Protein AF-Q31LQ1-F1 (afdb_monomer)

Organism: Synechococcus elongatus (strain ATCC 33912 / PCC 7942 / FACHB-805) (NCBI:txid1140)

Foldseek 3Di:
DDDDDDDDDDDDDDDDPDDDDDDDDDDDDDDDDPDDDDLDAADPPVQFAQPDPDPPDDRDPLSVVFVWTWGDDPWKIKIKTQQLFKAKDKDFDWPCQVVQQQPPQFQKKWFAADWDWDQDPPPRDTGTFHQAWKAAQPDIHHHPPQLSQQQEKKWFQFQQRFIDTGGGHCDPVSNNGGNIMGTRWFWLDAQPDDDDPSHCYNQNPDPVSVVVLQWFFFFKKWFQAPVRMIMIMTTPTRDHSVRVVSVNVSNRGNTIITGDTQLSTDIHGHPRRGCDQVVNCRSVVNPSPRDIGRIMITIGTDPGGGNDDPPPPPPPPPPPVPPPVPPPPDDDDPVVVVVVVVVVVVVVVVVVVVVVCCVPCVVVVVVVCVVVPDDDD

Secondary structure (DSSP, 8-state):
--------------------------------PPPPPP-PPPPPGGG-EES--STT-PPPHHHHHHT-EEEE-SSEEEEEE-TTTEEEEEEESTT-HHHHHH-TT-SEEEE-S-EEEEE-TTT--EEEEESS-EEETTEEE--S-HHHHHTSEEEEEETTS-EEEEES---HHHHHHEEEEEEEEEEEEESSSPPPTT---TT-S-HHHHHHHHS-B--EEEEE-TTS-EEEEEESS-B-HHHHHHHHHHTT-SEEEE-S-GGG--EEBTTTB---HHHHHHHTTT-S-PPP-SEEEEEEE-SS-TT--TT----------SSSTTS--S---HHHHHHHHHHHHHHHHHHHHHHHHHHHHHHHHHHHHHHTT----

Mean predicted aligned error: 16.41 Å

Sequence (377 aa):
MSSLQRWVVPLTVALCCLNSSVPRAIAATELQAPASTAIEAPLPAKILQPLSRSASANPRLAAYQSGATLADLPEATVLSFDPRWVRMDLLEGWDQEEAAFKDGGALAFVSGPMYERVVDEKTGQEIGVALGDMKFGRSITWARNRAAARERAYVGVTQNGRVEFGYGALTPERQLRYETFIGGLHAIYNDTQPQPPEYRGGYNSGIQQEFRYFLPRIRIIYGLRPDGQFSFFMSKEGMTMNEAITLSRRLGYLAAYMPDHASKSRLIIPGEKPFSSEDADWMSNGVLNYAHVPFLVRMTPRRAPVGFVRNQRLSIRARVQRDELCQEWRGCDWPSMVIRIRDRLRDRAIIAVDQAVRQQLQPALDRFWAWTGGSSL

Structure (mmCIF, N/CA/C/O backbone):
data_AF-Q31LQ1-F1
#
_entry.id   AF-Q31LQ1-F1
#
loop_
_atom_site.group_PDB
_atom_site.id
_atom_site.type_symbol
_atom_site.label_atom_id
_atom_site.label_alt_id
_atom_site.label_comp_id
_atom_site.label_asym_id
_atom_site.label_entity_id
_atom_site.label_seq_id
_atom_site.pdbx_PDB_ins_code
_atom_site.Cartn_x
_atom_site.Cartn_y
_atom_site.Cartn_z
_atom_site.occupancy
_atom_site.B_iso_or_equiv
_atom_site.auth_seq_id
_atom_site.auth_comp_id
_atom_site.auth_asym_id
_atom_site.auth_atom_id
_atom_site.pdbx_PDB_model_num
ATOM 1 N N . MET A 1 1 ? -27.860 -51.840 -49.501 1.00 33.09 1 MET A N 1
ATOM 2 C CA . MET A 1 1 ? -27.238 -53.012 -50.160 1.00 33.09 1 MET A CA 1
ATOM 3 C C . MET A 1 1 ? -25.934 -52.496 -50.753 1.00 33.09 1 MET A C 1
ATOM 5 O O . MET A 1 1 ? -26.029 -51.538 -51.497 1.00 33.09 1 MET A O 1
ATOM 9 N N . SER A 1 2 ? -24.705 -52.889 -50.429 1.00 32.00 2 SER A N 1
ATOM 10 C CA . SER A 1 2 ? -24.054 -54.001 -49.708 1.00 32.00 2 SER A CA 1
ATOM 11 C C . SER A 1 2 ? -22.606 -53.502 -49.444 1.00 32.00 2 SER A C 1
ATOM 13 O O . SER A 1 2 ? -22.023 -52.913 -50.346 1.00 32.00 2 SER A O 1
ATOM 15 N N . SER A 1 3 ? -22.086 -53.436 -48.206 1.00 30.53 3 SER A N 1
ATOM 16 C CA . SER A 1 3 ? -21.176 -54.428 -47.571 1.00 30.53 3 SER A CA 1
ATOM 17 C C . SER A 1 3 ? -19.970 -54.825 -48.464 1.00 30.53 3 SER A C 1
ATOM 19 O O . SER A 1 3 ? -20.208 -55.225 -49.592 1.00 30.53 3 SER A O 1
ATOM 21 N N . LEU A 1 4 ? -18.679 -54.848 -48.094 1.00 32.16 4 LEU A N 1
ATOM 22 C CA . LEU A 1 4 ? -17.971 -54.993 -46.813 1.00 32.16 4 LEU A CA 1
ATOM 23 C C . LEU A 1 4 ? -16.437 -54.845 -47.057 1.00 32.16 4 LEU A C 1
ATOM 25 O O . LEU A 1 4 ? -15.939 -55.312 -48.072 1.00 32.16 4 LEU A O 1
ATOM 29 N N . GLN A 1 5 ? -15.728 -54.247 -46.088 1.00 32.72 5 GLN A N 1
ATOM 30 C CA . GLN A 1 5 ? -14.389 -54.577 -45.532 1.00 32.72 5 GLN A CA 1
ATOM 31 C C . GLN A 1 5 ? -13.242 -55.157 -46.409 1.00 32.72 5 GLN A C 1
ATOM 33 O O . GLN A 1 5 ? -13.351 -56.270 -46.910 1.00 32.72 5 GLN A O 1
ATOM 38 N N . ARG A 1 6 ? -12.025 -54.579 -46.298 1.00 28.73 6 ARG A N 1
ATOM 39 C CA . ARG A 1 6 ? -10.934 -55.041 -45.388 1.00 28.73 6 ARG A CA 1
ATOM 40 C C . ARG A 1 6 ? -9.668 -54.160 -45.455 1.00 28.73 6 ARG A C 1
ATOM 42 O O . ARG A 1 6 ? -9.334 -53.584 -46.478 1.00 28.73 6 ARG A O 1
ATOM 49 N N . TRP A 1 7 ? -9.009 -54.086 -44.300 1.00 26.67 7 TRP A N 1
ATOM 50 C CA . TRP A 1 7 ? -7.753 -53.415 -43.949 1.00 26.67 7 TRP A CA 1
ATOM 51 C C . TRP A 1 7 ? -6.509 -54.159 -44.457 1.00 26.67 7 TRP A C 1
ATOM 53 O O . TRP A 1 7 ? -6.554 -55.380 -44.397 1.00 26.67 7 TRP A O 1
ATOM 63 N N . VAL A 1 8 ? -5.403 -53.449 -44.764 1.00 26.64 8 VAL A N 1
ATOM 64 C CA . VAL A 1 8 ? -4.002 -53.743 -44.344 1.00 26.64 8 VAL A CA 1
ATOM 65 C C . VAL A 1 8 ? -3.138 -52.468 -44.509 1.00 26.64 8 VAL A C 1
ATOM 67 O O . VAL A 1 8 ? -3.149 -51.844 -45.563 1.00 26.64 8 VAL A O 1
ATOM 70 N N . VAL A 1 9 ? -2.365 -52.111 -43.476 1.00 28.56 9 VAL A N 1
ATOM 71 C CA . VAL A 1 9 ? -1.185 -51.210 -43.500 1.00 28.56 9 VAL A CA 1
ATOM 72 C C . VAL A 1 9 ? 0.034 -52.098 -43.180 1.00 28.56 9 VAL A C 1
ATOM 74 O O . VAL A 1 9 ? -0.136 -53.021 -42.379 1.00 28.56 9 VAL A O 1
ATOM 77 N N . PRO A 1 10 ? 1.227 -51.897 -43.786 1.00 35.75 10 PRO A N 1
ATOM 78 C CA . PRO A 1 10 ? 2.319 -51.251 -43.037 1.00 35.75 10 PRO A CA 1
ATOM 79 C C . PRO A 1 10 ? 3.296 -50.372 -43.858 1.00 35.75 10 PRO A C 1
ATOM 81 O O . PRO A 1 10 ? 3.764 -50.743 -44.925 1.00 35.75 10 PRO A O 1
ATOM 84 N N . LEU A 1 11 ? 3.616 -49.205 -43.281 1.00 25.08 11 LEU A N 1
ATOM 85 C CA . LEU A 1 11 ? 4.959 -48.687 -42.953 1.00 25.08 11 LEU A CA 1
ATOM 86 C C . LEU A 1 11 ? 6.145 -48.975 -43.911 1.00 25.08 11 LEU A C 1
ATOM 88 O O . LEU A 1 11 ? 6.593 -50.111 -43.975 1.00 25.08 11 LEU A O 1
ATOM 92 N N . THR A 1 12 ? 6.810 -47.938 -44.451 1.00 27.77 12 THR A N 1
ATOM 93 C CA . THR A 1 12 ? 8.277 -47.750 -44.291 1.00 27.77 12 THR A CA 1
ATOM 94 C C . THR A 1 12 ? 8.690 -46.286 -44.523 1.00 27.77 12 THR A C 1
ATOM 96 O O . THR A 1 12 ? 8.255 -45.627 -45.461 1.00 27.77 12 THR A O 1
ATOM 99 N N . VAL A 1 13 ? 9.530 -45.801 -43.611 1.00 28.23 13 VAL A N 1
ATOM 100 C CA . VAL A 1 13 ? 10.169 -44.484 -43.491 1.00 28.23 13 VAL A CA 1
ATOM 101 C C . VAL A 1 13 ? 11.471 -44.459 -44.299 1.00 28.23 13 VAL A C 1
ATOM 103 O O . VAL A 1 13 ? 12.273 -45.363 -44.103 1.00 28.23 13 VAL A O 1
ATOM 106 N N . ALA A 1 14 ? 11.725 -43.427 -45.114 1.00 24.97 14 ALA A N 1
ATOM 107 C CA . ALA A 1 14 ? 13.073 -42.920 -45.435 1.00 24.97 14 ALA A CA 1
ATOM 108 C C . ALA A 1 14 ? 12.989 -41.751 -46.432 1.00 24.97 14 ALA A C 1
ATOM 110 O O . ALA A 1 14 ? 12.655 -41.987 -47.583 1.00 24.97 14 ALA A O 1
ATOM 111 N N . LEU A 1 15 ? 13.296 -40.521 -45.997 1.00 28.88 15 LEU A N 1
ATOM 112 C CA . LEU A 1 15 ? 13.863 -39.414 -46.800 1.00 28.88 15 LEU A CA 1
ATOM 113 C C . LEU A 1 15 ? 13.802 -38.122 -45.973 1.00 28.88 15 LEU A C 1
ATOM 115 O O . LEU A 1 15 ? 12.809 -37.410 -46.014 1.00 28.88 15 LEU A O 1
ATOM 119 N N . CYS A 1 16 ? 14.844 -37.859 -45.181 1.00 24.47 16 CYS A N 1
ATOM 120 C CA . CYS A 1 16 ? 15.209 -36.515 -44.704 1.00 24.47 16 CYS A CA 1
ATOM 121 C C . CYS A 1 16 ? 16.617 -36.544 -44.079 1.00 24.47 16 CYS A C 1
ATOM 123 O O . CYS A 1 16 ? 16.830 -36.136 -42.946 1.00 24.47 16 CYS A O 1
ATOM 125 N N . CYS A 1 17 ? 17.585 -37.063 -44.831 1.00 25.69 17 CYS A N 1
ATOM 126 C CA . CYS A 1 17 ? 19.008 -36.810 -44.625 1.00 25.69 17 CYS A CA 1
ATOM 127 C C . CYS A 1 17 ? 19.571 -36.583 -46.022 1.00 25.69 17 CYS A C 1
ATOM 129 O O . CYS A 1 17 ? 19.769 -37.569 -46.715 1.00 25.69 17 CYS A O 1
ATOM 131 N N . LEU A 1 18 ? 19.704 -35.325 -46.456 1.00 27.00 18 LEU A N 1
ATOM 132 C CA . LEU A 1 18 ? 20.533 -34.860 -47.581 1.00 27.00 18 LEU A CA 1
ATOM 133 C C . LEU A 1 18 ? 20.304 -33.346 -47.744 1.00 27.00 18 LEU A C 1
ATOM 135 O O . LEU A 1 18 ? 19.403 -32.922 -48.459 1.00 27.00 18 LEU A O 1
ATOM 139 N N . ASN A 1 19 ? 21.060 -32.538 -46.998 1.00 28.69 19 ASN A N 1
ATOM 140 C CA . ASN A 1 19 ? 21.740 -31.337 -47.508 1.00 28.69 19 ASN A CA 1
ATOM 141 C C . ASN A 1 19 ? 22.411 -30.584 -46.358 1.00 28.69 19 ASN A C 1
ATOM 143 O O . ASN A 1 19 ? 21.890 -29.630 -45.789 1.00 28.69 19 ASN A O 1
ATOM 147 N N . SER A 1 20 ? 23.615 -31.042 -46.042 1.00 27.62 20 SER A N 1
ATOM 148 C CA . SER A 1 20 ? 24.649 -30.262 -45.380 1.00 27.62 20 SER A CA 1
ATOM 149 C C . SER A 1 20 ? 25.606 -29.739 -46.452 1.00 27.62 20 SER A C 1
ATOM 151 O O . SER A 1 20 ? 26.175 -30.520 -47.215 1.00 27.62 20 SER A O 1
ATOM 153 N N . SER A 1 21 ? 25.812 -28.425 -46.500 1.00 28.88 21 SER A N 1
ATOM 154 C CA . SER A 1 21 ? 26.955 -27.802 -47.174 1.00 28.88 21 SER A CA 1
ATOM 155 C C . SER A 1 21 ? 27.404 -26.594 -46.349 1.00 28.88 21 SER A C 1
ATOM 157 O O . SER A 1 21 ? 26.617 -25.704 -46.051 1.00 28.88 21 SER A O 1
ATOM 159 N N . VAL A 1 22 ? 28.672 -26.608 -45.958 1.00 28.72 22 VAL A N 1
ATOM 160 C CA . VAL A 1 22 ? 29.445 -25.625 -45.172 1.00 28.72 22 VAL A CA 1
ATOM 161 C C . VAL A 1 22 ? 30.794 -25.483 -45.920 1.00 28.72 22 VAL A C 1
ATOM 163 O O . VAL A 1 22 ? 31.111 -26.423 -46.656 1.00 28.72 22 VAL A O 1
ATOM 166 N N . PRO A 1 23 ? 31.676 -24.467 -45.744 1.00 41.22 23 PRO A N 1
ATOM 167 C CA . PRO A 1 23 ? 31.578 -23.094 -45.209 1.00 41.22 23 PRO A CA 1
ATOM 168 C C . PRO A 1 23 ? 32.115 -22.019 -46.196 1.00 41.22 23 PRO A C 1
ATOM 170 O O . PRO A 1 23 ? 32.770 -22.323 -47.192 1.00 41.22 23 PRO A O 1
ATOM 173 N N . ARG A 1 24 ? 32.011 -20.734 -45.825 1.00 28.30 24 ARG A N 1
ATOM 174 C CA . ARG A 1 24 ? 33.072 -19.750 -46.123 1.00 28.30 24 ARG A CA 1
ATOM 175 C C . ARG A 1 24 ? 33.325 -18.851 -44.914 1.00 28.30 24 ARG A C 1
ATOM 177 O O . ARG A 1 24 ? 32.414 -18.206 -44.412 1.00 28.30 24 ARG A O 1
ATOM 184 N N . ALA A 1 25 ? 34.575 -18.860 -44.463 1.00 26.66 25 ALA A N 1
ATOM 185 C CA . ALA A 1 25 ? 35.123 -18.005 -43.424 1.00 26.66 25 ALA A CA 1
ATOM 186 C C . ALA A 1 25 ? 35.474 -16.621 -43.990 1.00 26.66 25 ALA A C 1
ATOM 188 O O . ALA A 1 25 ? 36.044 -16.544 -45.077 1.00 26.66 25 ALA A O 1
ATOM 189 N N . ILE A 1 26 ? 35.211 -15.562 -43.221 1.00 29.64 26 ILE A N 1
ATOM 190 C CA . ILE A 1 26 ? 35.982 -14.312 -43.238 1.00 29.64 26 ILE A CA 1
ATOM 191 C C . ILE A 1 26 ? 36.178 -13.889 -41.778 1.00 29.64 26 ILE A C 1
ATOM 193 O O . ILE A 1 26 ? 35.279 -14.019 -40.950 1.00 29.64 26 ILE A O 1
ATOM 197 N N . ALA A 1 27 ? 37.408 -13.487 -41.481 1.00 27.88 27 ALA A N 1
ATOM 198 C CA . ALA A 1 27 ? 37.979 -13.279 -40.165 1.00 27.88 27 ALA A CA 1
ATOM 199 C C . ALA A 1 27 ? 37.629 -11.926 -39.518 1.00 27.88 27 ALA A C 1
ATOM 201 O O . ALA A 1 27 ? 37.365 -10.950 -40.210 1.00 27.88 27 ALA A O 1
ATOM 202 N N . ALA A 1 28 ? 37.781 -11.933 -38.187 1.00 26.17 28 ALA A N 1
ATOM 203 C CA . ALA A 1 28 ? 38.156 -10.847 -37.278 1.00 26.17 28 ALA A CA 1
ATOM 204 C C . ALA A 1 28 ? 37.242 -9.610 -37.184 1.00 26.17 28 ALA A C 1
ATOM 206 O O . ALA A 1 28 ? 37.123 -8.820 -38.112 1.00 26.17 28 ALA A O 1
ATOM 207 N N . THR A 1 29 ? 36.714 -9.342 -35.986 1.00 26.55 29 THR A N 1
ATOM 208 C CA . THR A 1 29 ? 37.345 -8.414 -35.022 1.00 26.55 29 THR A CA 1
ATOM 209 C C . THR A 1 29 ? 36.669 -8.591 -33.656 1.00 26.55 29 THR A C 1
ATOM 211 O O . THR A 1 29 ? 35.444 -8.604 -33.558 1.00 26.55 29 THR A O 1
ATOM 214 N N . GLU A 1 30 ? 37.480 -8.776 -32.615 1.00 28.14 30 GLU A N 1
ATOM 215 C CA . GLU A 1 30 ? 37.070 -8.805 -31.211 1.00 28.14 30 GLU A CA 1
ATOM 216 C C . GLU A 1 30 ? 36.473 -7.463 -30.776 1.00 28.14 30 GLU A C 1
ATOM 218 O O . GLU A 1 30 ? 37.078 -6.409 -30.954 1.00 28.14 30 GLU A O 1
ATOM 223 N N . LEU A 1 31 ? 35.320 -7.521 -30.115 1.00 28.72 31 LEU A N 1
ATOM 224 C CA . LEU A 1 31 ? 34.884 -6.510 -29.158 1.00 28.72 31 LEU A CA 1
ATOM 225 C C . LEU A 1 31 ? 34.179 -7.249 -28.021 1.00 28.72 31 LEU A C 1
ATOM 227 O O . LEU A 1 31 ? 33.057 -7.733 -28.161 1.00 28.72 31 LEU A O 1
ATOM 231 N N . GLN A 1 32 ? 34.901 -7.396 -26.910 1.00 27.22 32 GLN A N 1
ATOM 232 C CA . GLN A 1 32 ? 34.389 -7.910 -25.645 1.00 27.22 32 GLN A CA 1
ATOM 233 C C . GLN A 1 32 ? 33.223 -7.034 -25.174 1.00 27.22 32 GLN A C 1
ATOM 235 O O . GLN A 1 32 ? 33.415 -5.893 -24.759 1.00 27.22 32 GLN A O 1
ATOM 240 N N . ALA A 1 33 ? 32.011 -7.583 -25.221 1.00 28.42 33 ALA A N 1
ATOM 241 C CA . ALA A 1 33 ? 30.870 -7.046 -24.496 1.00 28.42 33 ALA A CA 1
ATOM 242 C C . ALA A 1 33 ? 30.954 -7.506 -23.027 1.00 28.42 33 ALA A C 1
ATOM 244 O O . ALA A 1 33 ? 31.227 -8.686 -22.780 1.00 28.42 33 ALA A O 1
ATOM 245 N N . PRO A 1 34 ? 30.737 -6.619 -22.040 1.00 30.14 34 PRO A N 1
ATOM 246 C CA . PRO A 1 34 ? 30.744 -7.013 -20.641 1.00 30.14 34 PRO A CA 1
ATOM 247 C C . PRO A 1 34 ? 29.563 -7.942 -20.339 1.00 30.14 34 PRO A C 1
ATOM 249 O O . PRO A 1 34 ? 28.472 -7.808 -20.895 1.00 30.14 34 PRO A O 1
ATOM 252 N N . ALA A 1 35 ? 29.829 -8.903 -19.457 1.00 30.17 35 ALA A N 1
ATOM 253 C CA . ALA A 1 35 ? 28.939 -9.976 -19.052 1.00 30.17 35 ALA A CA 1
ATOM 254 C C . ALA A 1 35 ? 27.522 -9.483 -18.713 1.00 30.17 35 ALA A C 1
ATOM 256 O O . ALA A 1 35 ? 27.320 -8.648 -17.832 1.00 30.17 35 ALA A O 1
ATOM 257 N N . SER A 1 36 ? 26.540 -10.062 -19.406 1.00 31.52 36 SER A N 1
ATOM 258 C CA . SER A 1 36 ? 25.127 -9.983 -19.058 1.00 31.52 36 SER A CA 1
ATOM 259 C C . SER A 1 36 ? 24.936 -10.524 -17.642 1.00 31.52 36 SER A C 1
ATOM 261 O O . SER A 1 36 ? 25.221 -11.687 -17.354 1.00 31.52 36 SER A O 1
ATOM 263 N N . THR A 1 37 ? 24.464 -9.655 -16.753 1.00 31.22 37 THR A N 1
ATOM 264 C CA . THR A 1 37 ? 23.948 -10.019 -15.439 1.00 31.22 37 THR A CA 1
ATOM 265 C C . THR A 1 37 ? 22.813 -11.020 -15.618 1.00 31.22 37 THR A C 1
ATOM 267 O O . THR A 1 37 ? 21.825 -10.756 -16.304 1.00 31.22 37 THR A O 1
ATOM 270 N N . ALA A 1 38 ? 22.981 -12.197 -15.018 1.00 32.53 38 ALA A N 1
ATOM 271 C CA . ALA A 1 38 ? 21.949 -13.213 -14.948 1.00 32.53 38 ALA A CA 1
ATOM 272 C C . ALA A 1 38 ? 20.689 -12.607 -14.315 1.00 32.53 38 ALA A C 1
ATOM 274 O O . ALA A 1 38 ? 20.710 -12.151 -13.172 1.00 32.53 38 ALA A O 1
ATOM 275 N N . ILE A 1 39 ? 19.594 -12.592 -15.073 1.00 33.38 39 ILE A N 1
ATOM 276 C CA . ILE A 1 39 ? 18.261 -12.314 -14.547 1.00 33.38 39 ILE A CA 1
ATOM 277 C C . ILE A 1 39 ? 17.927 -13.490 -13.626 1.00 33.38 39 ILE A C 1
ATOM 279 O O . ILE A 1 39 ? 17.634 -14.594 -14.085 1.00 33.38 39 ILE A O 1
ATOM 283 N N . GLU A 1 40 ? 18.064 -13.266 -12.322 1.00 37.97 40 GLU A N 1
ATOM 284 C CA . GLU A 1 40 ? 17.697 -14.218 -11.279 1.00 37.97 40 GLU A CA 1
ATOM 285 C C . GLU A 1 40 ? 16.213 -14.587 -11.463 1.00 37.97 40 GLU A C 1
ATOM 287 O O . GLU A 1 40 ? 15.351 -13.711 -11.569 1.00 37.97 40 GLU A O 1
ATOM 292 N N . ALA A 1 41 ? 15.918 -15.884 -11.591 1.00 40.62 41 ALA A N 1
ATOM 293 C CA . ALA A 1 41 ? 14.562 -16.367 -11.826 1.00 40.62 41 ALA A CA 1
ATOM 294 C C . ALA A 1 41 ? 13.608 -15.875 -10.715 1.00 40.62 41 ALA A C 1
ATOM 296 O O . ALA A 1 41 ? 14.022 -15.795 -9.555 1.00 40.62 41 ALA A O 1
ATOM 297 N N . PRO A 1 42 ? 12.333 -15.570 -11.032 1.00 51.97 42 PRO A N 1
ATOM 298 C CA . PRO A 1 42 ? 11.365 -15.145 -10.028 1.00 51.97 42 PRO A CA 1
ATOM 299 C C . PRO A 1 42 ? 11.301 -16.168 -8.891 1.00 51.97 42 PRO A C 1
ATOM 301 O O . PRO A 1 42 ? 11.260 -17.379 -9.139 1.00 51.97 42 PRO A O 1
ATOM 304 N N . LEU A 1 43 ? 11.303 -15.683 -7.646 1.00 51.66 43 LEU A N 1
ATOM 305 C CA . LEU A 1 43 ? 11.297 -16.551 -6.470 1.00 51.66 43 LEU A CA 1
ATOM 306 C C . LEU A 1 43 ? 10.089 -17.500 -6.553 1.00 51.66 43 LEU A C 1
ATOM 308 O O . LEU A 1 43 ? 8.951 -17.041 -6.713 1.00 51.66 43 LEU A O 1
ATOM 312 N N . PRO A 1 44 ? 10.293 -18.827 -6.460 1.00 43.06 44 PRO A N 1
ATOM 313 C CA . PRO A 1 44 ? 9.190 -19.766 -6.535 1.00 43.06 44 PRO A CA 1
ATOM 314 C C . PRO A 1 44 ? 8.219 -19.504 -5.381 1.00 43.06 44 PRO A C 1
ATOM 316 O O . PRO A 1 44 ? 8.633 -19.293 -4.240 1.00 43.06 44 PRO A O 1
ATOM 319 N N . ALA A 1 45 ? 6.915 -19.623 -5.652 1.00 45.09 45 ALA A N 1
ATOM 320 C CA . ALA A 1 45 ? 5.829 -19.492 -4.669 1.00 45.09 45 ALA A CA 1
ATOM 321 C C . ALA A 1 45 ? 5.993 -20.370 -3.404 1.00 45.09 45 ALA A C 1
ATOM 323 O O . ALA A 1 45 ? 5.273 -20.190 -2.430 1.00 45.09 45 ALA A O 1
ATOM 324 N N . LYS A 1 46 ? 6.960 -21.299 -3.396 1.00 36.25 46 LYS A N 1
ATOM 325 C CA . LYS A 1 46 ? 7.356 -22.130 -2.253 1.00 36.25 46 LYS A CA 1
ATOM 326 C C . LYS A 1 46 ? 8.032 -21.372 -1.098 1.00 36.25 46 LYS A C 1
ATOM 328 O O . LYS A 1 46 ? 8.156 -21.962 -0.031 1.00 36.25 46 LYS A O 1
ATOM 333 N N . ILE A 1 47 ? 8.476 -20.124 -1.281 1.00 46.47 47 ILE A N 1
ATOM 334 C CA . ILE A 1 47 ? 9.139 -19.346 -0.209 1.00 46.47 47 ILE A CA 1
ATOM 335 C C . ILE A 1 47 ? 8.126 -18.594 0.671 1.00 46.47 47 ILE A C 1
ATOM 337 O O . ILE A 1 47 ? 8.418 -18.278 1.821 1.00 46.47 47 ILE A O 1
ATOM 341 N N . LEU A 1 48 ? 6.909 -18.364 0.171 1.00 51.28 48 LEU A N 1
ATOM 342 C CA . LEU A 1 48 ? 5.844 -17.712 0.927 1.00 51.28 48 LEU A CA 1
ATOM 343 C C . LEU A 1 48 ? 5.240 -18.709 1.919 1.00 51.28 48 LEU A C 1
ATOM 345 O O . LEU A 1 48 ? 4.418 -19.555 1.564 1.00 51.28 48 LEU A O 1
ATOM 349 N N . GLN A 1 49 ? 5.688 -18.639 3.168 1.00 53.56 49 GLN A N 1
ATOM 350 C CA . GLN A 1 49 ? 5.084 -19.410 4.245 1.00 53.56 49 GLN A CA 1
ATOM 351 C C . GLN A 1 49 ? 3.734 -18.770 4.602 1.00 53.56 49 GLN A C 1
ATOM 353 O O . GLN A 1 49 ? 3.607 -17.547 4.536 1.00 53.56 49 GLN A O 1
ATOM 358 N N . PRO A 1 50 ? 2.707 -19.544 4.994 1.00 53.34 50 PRO A N 1
ATOM 359 C CA . PRO A 1 50 ? 1.546 -18.966 5.671 1.00 53.34 50 PRO A CA 1
ATOM 360 C C . PRO A 1 50 ? 2.033 -18.131 6.867 1.00 53.34 50 PRO A C 1
ATOM 362 O O . PRO A 1 50 ? 3.121 -18.407 7.370 1.00 53.34 50 PRO A O 1
ATOM 365 N N . LEU A 1 51 ? 1.266 -17.129 7.312 1.00 53.03 51 LEU A N 1
ATOM 366 C CA . LEU A 1 51 ? 1.531 -16.299 8.512 1.00 53.03 51 LEU A CA 1
ATOM 367 C C . LEU A 1 51 ? 1.693 -17.137 9.816 1.00 53.03 51 LEU A C 1
ATOM 369 O O . LEU A 1 51 ? 0.872 -17.047 10.717 1.00 53.03 51 LEU A O 1
ATOM 373 N N . SER A 1 52 ? 2.664 -18.051 9.911 1.00 48.28 52 SER A N 1
ATOM 374 C CA . SER A 1 52 ? 2.610 -19.145 10.890 1.00 48.28 52 SER A CA 1
ATOM 375 C C . SER A 1 52 ? 3.939 -19.814 11.247 1.00 48.28 52 SER A C 1
ATOM 377 O O . SER A 1 52 ? 3.935 -21.001 11.576 1.00 48.28 52 SER A O 1
ATOM 379 N N . ARG A 1 53 ? 5.086 -19.128 11.174 1.00 38.94 53 ARG A N 1
ATOM 380 C CA . ARG A 1 53 ? 6.370 -19.696 11.652 1.00 38.94 53 ARG A CA 1
ATOM 381 C C . ARG A 1 53 ? 7.310 -18.691 12.333 1.00 38.94 53 ARG A C 1
ATOM 383 O O . ARG A 1 53 ? 8.518 -18.899 12.345 1.00 38.94 53 ARG A O 1
ATOM 390 N N . SER A 1 54 ? 6.770 -17.642 12.951 1.00 38.28 54 SER A N 1
ATOM 391 C CA . SER A 1 54 ? 7.465 -16.992 14.071 1.00 38.28 54 SER A CA 1
ATOM 392 C C . SER A 1 54 ? 7.137 -17.779 15.346 1.00 38.28 54 SER A C 1
ATOM 394 O O . SER A 1 54 ? 6.002 -18.221 15.518 1.00 38.28 54 SER A O 1
ATOM 396 N N . ALA A 1 55 ? 8.133 -18.037 16.190 1.00 31.48 55 ALA A N 1
ATOM 397 C CA . ALA A 1 55 ? 8.194 -19.127 17.171 1.00 31.48 55 ALA A CA 1
ATOM 398 C C . ALA A 1 55 ? 7.208 -19.079 18.370 1.00 31.48 55 ALA A C 1
ATOM 400 O O . ALA A 1 55 ? 7.504 -19.662 19.410 1.00 31.48 55 ALA A O 1
ATOM 401 N N . SER A 1 56 ? 6.037 -18.439 18.269 1.00 35.28 56 SER A N 1
ATOM 402 C CA . SER A 1 56 ? 5.072 -18.387 19.384 1.00 35.28 56 SER A CA 1
ATOM 403 C C . SER A 1 56 ? 3.579 -18.321 19.032 1.00 35.28 56 SER A C 1
ATOM 405 O O . SER A 1 56 ? 2.767 -18.273 19.954 1.00 35.28 56 SER A O 1
ATOM 407 N N . ALA A 1 57 ? 3.159 -18.359 17.764 1.00 39.44 57 ALA A N 1
ATOM 408 C CA . ALA A 1 57 ? 1.745 -18.156 17.435 1.00 39.44 57 ALA A CA 1
ATOM 409 C C . ALA A 1 57 ? 1.147 -19.309 16.618 1.00 39.44 57 ALA A C 1
ATOM 411 O O . ALA A 1 57 ? 1.550 -19.585 15.488 1.00 39.44 57 ALA A O 1
ATOM 412 N N . ASN A 1 58 ? 0.133 -19.967 17.187 1.00 46.69 58 ASN A N 1
ATOM 413 C CA . ASN A 1 58 ? -0.763 -20.853 16.448 1.00 46.69 58 ASN A CA 1
ATOM 414 C C . ASN A 1 58 ? -1.291 -20.122 15.194 1.00 46.69 58 ASN A C 1
ATOM 416 O O . ASN A 1 58 ? -1.873 -19.044 15.352 1.00 46.69 58 ASN A O 1
ATOM 420 N N . PRO A 1 59 ? -1.144 -20.675 13.968 1.00 52.66 59 PRO A N 1
ATOM 421 C CA . PRO A 1 59 ? -1.685 -20.057 12.761 1.00 52.66 59 PRO A CA 1
ATOM 422 C C . PRO A 1 59 ? -3.151 -19.679 12.961 1.00 52.66 59 PRO A C 1
ATOM 424 O O . PRO A 1 59 ? -3.990 -20.546 13.223 1.00 52.66 59 PRO A O 1
ATOM 427 N N . ARG A 1 60 ? -3.495 -18.393 12.804 1.00 61.41 60 ARG A N 1
ATOM 428 C CA . ARG A 1 60 ? -4.903 -17.978 12.832 1.00 61.41 60 ARG A CA 1
ATOM 429 C C . ARG A 1 60 ? -5.619 -18.688 11.684 1.00 61.41 60 ARG A C 1
ATOM 431 O O . ARG A 1 60 ? -5.253 -18.501 10.524 1.00 61.41 60 ARG A O 1
ATOM 438 N N . LEU A 1 61 ? -6.674 -19.452 11.985 1.00 59.16 61 LEU A N 1
ATOM 439 C CA . LEU A 1 61 ? -7.518 -20.130 10.983 1.00 59.16 61 LEU A CA 1
ATOM 440 C C . LEU A 1 61 ? -7.909 -19.185 9.834 1.00 59.16 61 LEU A C 1
ATOM 442 O O . LEU A 1 61 ? -7.961 -19.581 8.674 1.00 59.16 61 LEU A O 1
ATOM 446 N N . ALA A 1 62 ? -8.118 -17.914 10.166 1.00 62.50 62 ALA A N 1
ATOM 447 C CA . ALA A 1 62 ? -8.469 -16.867 9.229 1.00 62.50 62 ALA A CA 1
ATOM 448 C C . ALA A 1 62 ? -7.340 -16.497 8.242 1.00 62.50 62 ALA A C 1
ATOM 450 O O . ALA A 1 62 ? -7.631 -16.217 7.084 1.00 62.50 62 ALA A O 1
ATOM 451 N N . ALA A 1 63 ? -6.069 -16.537 8.664 1.00 66.81 63 ALA A N 1
ATOM 452 C CA . ALA A 1 63 ? -4.911 -16.339 7.786 1.00 66.81 63 ALA A CA 1
ATOM 453 C C . ALA A 1 63 ? -4.728 -17.519 6.819 1.00 66.81 63 ALA A C 1
ATOM 455 O O . ALA A 1 63 ? -4.432 -17.333 5.640 1.00 66.81 63 ALA A O 1
ATOM 456 N N . TYR A 1 64 ? -4.971 -18.742 7.304 1.00 63.28 64 TYR A N 1
ATOM 457 C CA . TYR A 1 64 ? -4.940 -19.944 6.471 1.00 63.28 64 TYR A CA 1
ATOM 458 C C . TYR A 1 64 ? -6.055 -19.929 5.418 1.00 63.28 64 TYR A C 1
ATOM 460 O O . TYR A 1 64 ? -5.805 -20.168 4.238 1.00 63.28 64 TYR A O 1
ATOM 468 N N . GLN A 1 65 ? -7.281 -19.592 5.828 1.00 67.19 65 GLN A N 1
ATOM 469 C CA . GLN A 1 65 ? -8.428 -19.477 4.923 1.00 67.19 65 GLN A CA 1
ATOM 470 C C . GLN A 1 65 ? -8.245 -18.374 3.881 1.00 67.19 65 GLN A C 1
ATOM 472 O O . GLN A 1 65 ? -8.695 -18.533 2.748 1.00 67.19 65 GLN A O 1
ATOM 477 N N . SER A 1 66 ? -7.576 -17.277 4.241 1.00 68.25 66 SER A N 1
ATOM 478 C CA . SER A 1 66 ? -7.320 -16.184 3.310 1.00 68.25 66 SER A CA 1
ATOM 479 C C . SER A 1 66 ? -6.134 -16.400 2.377 1.00 68.25 66 SER A C 1
ATOM 481 O O . SER A 1 66 ? -5.924 -15.591 1.469 1.00 68.25 66 SER A O 1
ATOM 483 N N . GLY A 1 67 ? -5.361 -17.472 2.585 1.00 74.81 67 GLY A N 1
ATOM 484 C CA . GLY A 1 67 ? -4.104 -17.691 1.878 1.00 74.81 67 GLY A CA 1
ATOM 485 C C . GLY A 1 67 ? -3.088 -16.580 2.144 1.00 74.81 67 GLY A C 1
ATOM 486 O O . GLY A 1 67 ? -2.249 -16.321 1.286 1.00 74.81 67 GLY A O 1
ATOM 487 N N . ALA A 1 68 ? -3.193 -15.894 3.289 1.00 85.56 68 ALA A N 1
ATOM 488 C CA . ALA A 1 68 ? -2.266 -14.839 3.649 1.00 85.56 68 ALA A CA 1
ATOM 489 C C . ALA A 1 68 ? -0.919 -15.438 4.071 1.00 85.56 68 ALA A C 1
ATOM 491 O O . ALA A 1 68 ? -0.835 -16.287 4.966 1.00 85.56 68 ALA A O 1
ATOM 492 N N . THR A 1 69 ? 0.140 -14.984 3.415 1.00 86.88 69 THR A N 1
ATOM 493 C CA . THR A 1 69 ? 1.498 -15.492 3.580 1.00 86.88 69 THR A CA 1
ATOM 494 C C . THR A 1 69 ? 2.437 -14.399 4.037 1.00 86.88 69 THR A C 1
ATOM 496 O O . THR A 1 69 ? 2.366 -13.280 3.529 1.00 86.88 69 THR A O 1
ATOM 499 N N . LEU A 1 70 ? 3.355 -14.756 4.927 1.00 86.81 70 LEU A N 1
ATOM 500 C CA . LEU A 1 70 ? 4.472 -13.924 5.334 1.00 86.81 70 LEU A CA 1
ATOM 501 C C . LEU A 1 70 ? 5.771 -14.630 4.953 1.00 86.81 70 LEU A C 1
ATOM 503 O O . LEU A 1 70 ? 6.009 -15.766 5.359 1.00 86.81 70 LEU A O 1
ATOM 507 N N . ALA A 1 71 ? 6.616 -13.959 4.183 1.00 87.25 71 ALA A N 1
ATOM 508 C CA . ALA A 1 71 ? 7.985 -14.388 3.956 1.00 87.25 71 ALA A CA 1
ATOM 509 C C . ALA A 1 71 ? 8.938 -13.384 4.577 1.00 87.25 71 ALA A C 1
ATOM 511 O O . ALA A 1 71 ? 8.841 -12.183 4.332 1.00 87.25 71 ALA A O 1
ATOM 512 N N . ASP A 1 72 ? 9.877 -13.895 5.357 1.00 86.75 72 ASP A N 1
ATOM 513 C CA . ASP A 1 72 ? 10.944 -13.093 5.921 1.00 86.75 72 ASP A CA 1
ATOM 514 C C . ASP A 1 72 ? 12.224 -13.343 5.122 1.00 86.75 72 ASP A C 1
ATOM 516 O O . ASP A 1 72 ? 12.885 -14.370 5.268 1.00 86.75 72 ASP A O 1
ATOM 520 N N . LEU A 1 73 ? 12.516 -12.431 4.198 1.00 89.88 73 LEU A N 1
ATOM 521 C CA . LEU A 1 73 ? 13.718 -12.454 3.370 1.00 89.88 73 LEU A CA 1
ATOM 522 C C . LEU A 1 73 ? 14.867 -11.752 4.108 1.00 89.88 73 LEU A C 1
ATOM 524 O O . LEU A 1 73 ? 14.616 -10.983 5.044 1.00 89.88 73 LEU A O 1
ATOM 528 N N . PRO A 1 74 ? 16.130 -11.968 3.704 1.00 90.88 74 PRO A N 1
ATOM 529 C CA . PRO A 1 74 ? 17.261 -11.243 4.281 1.00 90.88 74 PRO A CA 1
ATOM 530 C C . PRO A 1 74 ? 17.093 -9.719 4.210 1.00 90.88 74 PRO A C 1
ATOM 532 O O . PRO A 1 74 ? 17.385 -9.023 5.175 1.00 90.88 74 PRO A O 1
ATOM 535 N N . GLU A 1 75 ? 16.559 -9.210 3.101 1.00 90.56 75 GLU A N 1
ATOM 536 C CA . GLU A 1 75 ? 16.431 -7.775 2.826 1.00 90.56 75 GLU A CA 1
ATOM 537 C C . GLU A 1 75 ? 15.048 -7.170 3.132 1.00 90.56 75 GLU A C 1
ATOM 539 O O . GLU A 1 75 ? 14.913 -5.945 3.180 1.00 90.56 75 GLU A O 1
ATOM 544 N N . ALA A 1 76 ? 14.004 -7.987 3.314 1.00 93.69 76 ALA A N 1
ATOM 545 C CA . ALA A 1 76 ? 12.634 -7.496 3.475 1.00 93.69 76 ALA A CA 1
ATOM 546 C C . ALA A 1 76 ? 11.693 -8.510 4.134 1.00 93.69 76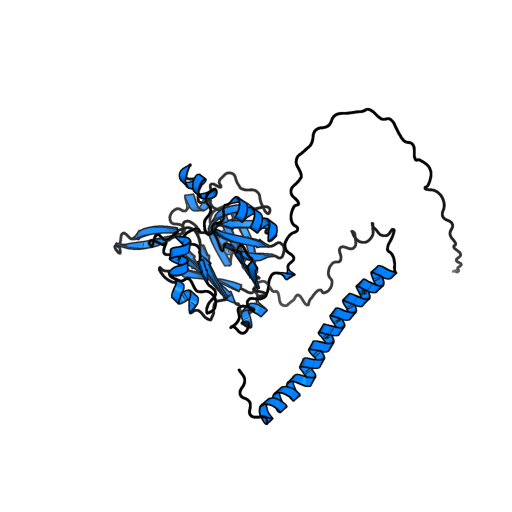 ALA A C 1
ATOM 548 O O . ALA A 1 76 ? 11.820 -9.717 3.949 1.00 93.69 76 ALA A O 1
ATOM 549 N N . THR A 1 77 ? 10.665 -8.008 4.812 1.00 92.69 77 THR A N 1
ATOM 550 C CA . THR A 1 77 ? 9.495 -8.808 5.191 1.00 92.69 77 THR A CA 1
ATOM 551 C C . THR A 1 77 ? 8.396 -8.604 4.147 1.00 92.69 77 THR A C 1
ATOM 553 O O . THR A 1 77 ? 8.022 -7.467 3.859 1.00 92.69 77 THR A O 1
ATOM 556 N N . VAL A 1 78 ? 7.869 -9.694 3.588 1.00 94.56 78 VAL A N 1
ATOM 557 C CA . VAL A 1 78 ? 6.868 -9.716 2.510 1.00 94.56 78 VAL A CA 1
ATOM 558 C C . VAL A 1 78 ? 5.562 -10.309 3.026 1.00 94.56 78 VAL A C 1
ATOM 560 O O . VAL A 1 78 ? 5.558 -11.420 3.543 1.00 94.56 78 VAL A O 1
ATOM 563 N N . LEU A 1 79 ? 4.451 -9.603 2.840 1.00 93.94 79 LEU A N 1
ATOM 564 C CA . LEU A 1 79 ? 3.092 -10.055 3.128 1.00 93.94 79 LEU A CA 1
ATOM 565 C C . LEU A 1 79 ? 2.315 -10.171 1.815 1.00 93.94 79 LEU A C 1
ATOM 567 O O . LEU A 1 79 ? 2.224 -9.192 1.086 1.00 93.94 79 LEU A O 1
ATOM 571 N N . SER A 1 80 ? 1.689 -11.308 1.532 1.00 93.62 80 SER A N 1
ATOM 572 C CA . SER A 1 80 ? 0.802 -11.469 0.367 1.00 93.62 80 SER A CA 1
ATOM 573 C C . SER A 1 80 ? -0.529 -12.077 0.781 1.00 93.62 80 SER A C 1
ATOM 575 O O . SER A 1 80 ? -0.567 -12.866 1.719 1.00 93.62 80 SER A O 1
ATOM 577 N N . PHE A 1 81 ? -1.625 -11.715 0.114 1.00 93.00 81 PHE A N 1
ATOM 578 C CA . PHE A 1 81 ? -2.942 -12.303 0.366 1.00 93.00 81 PHE A CA 1
ATOM 579 C C . PHE A 1 81 ? -3.893 -12.171 -0.828 1.00 93.00 81 PHE A C 1
ATOM 581 O O . PHE A 1 81 ? -3.722 -11.331 -1.715 1.00 93.00 81 PHE A O 1
ATOM 588 N N . ASP A 1 82 ? -4.955 -12.978 -0.817 1.00 92.94 82 ASP A N 1
ATOM 589 C CA . ASP A 1 82 ? -6.072 -12.857 -1.753 1.00 92.94 82 ASP A CA 1
ATOM 590 C C . ASP A 1 82 ? -7.098 -11.810 -1.251 1.00 92.94 82 ASP A C 1
ATOM 592 O O . ASP A 1 82 ? -7.726 -12.018 -0.203 1.00 92.94 82 ASP A O 1
ATOM 596 N N . PRO A 1 83 ? -7.336 -10.698 -1.977 1.00 93.56 83 PRO A N 1
ATOM 597 C CA . PRO A 1 83 ? -8.282 -9.655 -1.557 1.00 93.56 83 PRO A CA 1
ATOM 598 C C . PRO A 1 83 ? -9.740 -10.126 -1.534 1.00 93.56 83 PRO A C 1
ATOM 600 O O . PRO A 1 83 ? -10.609 -9.467 -0.955 1.00 93.56 83 PRO A O 1
ATOM 603 N N . ARG A 1 84 ? -10.042 -11.277 -2.146 1.00 93.19 84 ARG A N 1
ATOM 604 C CA . ARG A 1 84 ? -11.362 -11.896 -2.017 1.00 93.19 84 ARG A CA 1
ATOM 605 C C . ARG A 1 84 ? -11.614 -12.356 -0.596 1.00 93.19 84 ARG A C 1
ATOM 607 O O . ARG A 1 84 ? -12.754 -12.290 -0.157 1.00 93.19 84 ARG A O 1
ATOM 614 N N . TRP A 1 85 ? -10.578 -12.789 0.115 1.00 93.75 85 TRP A N 1
ATOM 615 C CA . TRP A 1 85 ? -10.666 -13.298 1.482 1.00 93.75 85 TRP A CA 1
ATOM 616 C C . TRP A 1 85 ? -10.231 -12.298 2.545 1.00 93.75 85 TRP A C 1
ATOM 618 O O . TRP A 1 85 ? -10.516 -12.503 3.721 1.00 93.75 85 TRP A O 1
ATOM 628 N N . VAL A 1 86 ? -9.563 -11.218 2.155 1.00 94.25 86 VAL A N 1
ATOM 629 C CA . VAL A 1 86 ? -9.106 -10.170 3.067 1.00 94.25 86 VAL A CA 1
ATOM 630 C C . VAL A 1 86 ? -9.800 -8.866 2.713 1.00 94.25 86 VAL A C 1
ATOM 632 O O . VAL A 1 86 ? -9.769 -8.412 1.573 1.00 94.25 86 VAL A O 1
ATOM 635 N N . ARG A 1 87 ? -10.454 -8.257 3.697 1.00 94.69 87 ARG A N 1
ATOM 636 C CA . ARG A 1 87 ? -10.953 -6.890 3.594 1.00 94.69 87 ARG A CA 1
ATOM 637 C C . ARG A 1 87 ? -9.848 -5.931 4.013 1.00 94.69 87 ARG A C 1
ATOM 639 O O . ARG A 1 87 ? -9.130 -6.200 4.974 1.00 94.69 87 ARG A O 1
ATOM 646 N N . MET A 1 88 ? -9.750 -4.818 3.301 1.00 95.31 88 MET A N 1
ATOM 647 C CA . MET A 1 88 ? -8.939 -3.684 3.717 1.00 95.31 88 MET A CA 1
ATOM 648 C C . MET A 1 88 ? -9.853 -2.600 4.269 1.00 95.31 88 MET A C 1
ATOM 650 O O . MET A 1 88 ? -10.838 -2.242 3.623 1.00 95.31 88 MET A O 1
ATOM 654 N N . ASP A 1 89 ? -9.491 -2.092 5.437 1.00 95.00 89 ASP A N 1
ATOM 655 C CA . ASP A 1 89 ? -10.105 -0.956 6.113 1.00 95.00 89 ASP A CA 1
ATOM 656 C C . ASP A 1 89 ? -9.006 0.074 6.445 1.00 95.00 89 ASP A C 1
ATOM 658 O O . ASP A 1 89 ? -7.818 -0.168 6.210 1.00 95.00 89 ASP A O 1
ATOM 662 N N . LEU A 1 90 ? -9.394 1.218 7.001 1.00 94.25 90 LEU A N 1
ATOM 663 C CA . LEU A 1 90 ? -8.472 2.261 7.440 1.00 94.25 90 LEU A CA 1
ATOM 664 C C . LEU A 1 90 ? -8.571 2.424 8.956 1.00 94.25 90 LEU A C 1
ATOM 666 O O . LEU A 1 90 ? -9.669 2.580 9.488 1.00 94.25 90 LEU A O 1
ATOM 670 N N . LEU A 1 91 ? -7.429 2.372 9.634 1.00 94.31 91 LEU A N 1
ATOM 671 C CA . LEU A 1 91 ? -7.281 2.828 11.009 1.00 94.31 91 LEU A CA 1
ATOM 672 C C . LEU A 1 91 ? -6.708 4.247 10.954 1.00 94.31 91 LEU A C 1
ATOM 674 O O . LEU A 1 91 ? -5.576 4.447 10.507 1.00 94.31 91 LEU A O 1
ATOM 678 N N . GLU A 1 92 ? -7.540 5.214 11.331 1.00 91.56 92 GLU A N 1
ATOM 679 C CA . GLU A 1 92 ? -7.229 6.644 11.302 1.00 91.56 92 GLU A CA 1
ATOM 680 C C . GLU A 1 92 ? -6.857 7.155 12.695 1.00 91.56 92 GLU A C 1
ATOM 682 O O . GLU A 1 92 ? -7.342 6.648 13.707 1.00 91.56 92 GLU A O 1
ATOM 687 N N . GLY A 1 93 ? -6.041 8.204 12.726 1.00 89.12 93 GLY A N 1
ATOM 688 C CA . GLY A 1 93 ? -5.617 8.879 13.947 1.00 89.12 93 GLY A CA 1
ATOM 689 C C . GLY A 1 93 ? -4.112 8.794 14.149 1.00 89.12 93 GLY A C 1
ATOM 690 O O . GLY A 1 93 ? -3.440 7.927 13.596 1.00 89.12 93 GLY A O 1
ATOM 691 N N . TRP A 1 94 ? -3.581 9.724 14.935 1.00 90.31 94 TRP A N 1
ATOM 692 C CA . TRP A 1 94 ? -2.176 9.711 15.328 1.00 90.31 94 TRP A CA 1
ATOM 693 C C . TRP A 1 94 ? -1.898 8.568 16.312 1.00 90.31 94 TRP A C 1
ATOM 695 O O . TRP A 1 94 ? -2.785 8.179 17.076 1.00 90.31 94 TRP A O 1
ATOM 705 N N . ASP A 1 95 ? -0.671 8.048 16.274 1.00 88.88 95 ASP A N 1
ATOM 706 C CA . ASP A 1 95 ? -0.102 7.128 17.271 1.00 88.88 95 ASP A CA 1
ATOM 707 C C . ASP A 1 95 ? -0.911 5.846 17.505 1.00 88.88 95 ASP A C 1
ATOM 709 O O . ASP A 1 95 ? -1.075 5.358 18.623 1.00 88.88 95 ASP A O 1
ATOM 713 N N . GL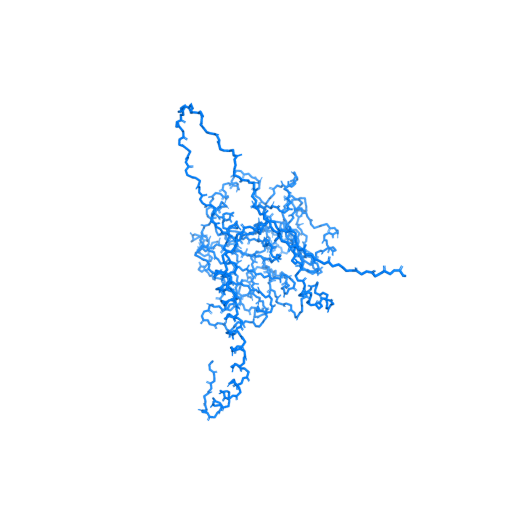N A 1 96 ? -1.447 5.291 16.417 1.00 93.19 96 GLN A N 1
ATOM 714 C CA . GLN A 1 96 ? -2.289 4.095 16.446 1.00 93.19 96 GLN A CA 1
ATOM 715 C C . GLN A 1 96 ? -1.492 2.784 16.428 1.00 93.19 96 GLN A C 1
ATOM 717 O O . GLN A 1 96 ? -2.089 1.709 16.381 1.00 93.19 96 GLN A O 1
ATOM 722 N N . GLU A 1 97 ? -0.159 2.826 16.459 1.00 92.88 97 GLU A N 1
ATOM 723 C CA . GLU A 1 97 ? 0.692 1.639 16.355 1.00 92.88 97 GLU A CA 1
ATOM 724 C C . GLU A 1 97 ? 0.459 0.628 17.490 1.00 92.88 97 GLU A C 1
ATOM 726 O O . GLU A 1 97 ? 0.391 -0.578 17.236 1.00 92.88 97 GLU A O 1
ATOM 731 N N . GLU A 1 98 ? 0.255 1.090 18.728 1.00 92.69 98 GLU A N 1
ATOM 732 C CA . GLU A 1 98 ? -0.053 0.204 19.859 1.00 92.69 98 GLU A CA 1
ATOM 733 C C . GLU A 1 98 ? -1.448 -0.429 19.720 1.00 92.69 98 GLU A C 1
ATOM 735 O O . GLU A 1 98 ? -1.626 -1.628 19.959 1.00 92.69 98 GLU A O 1
ATOM 740 N N . ALA A 1 99 ? -2.439 0.355 19.285 1.00 94.19 99 ALA A N 1
ATOM 741 C CA . ALA A 1 99 ? -3.788 -0.139 19.020 1.00 94.19 99 ALA A CA 1
ATOM 742 C C . ALA A 1 99 ? -3.787 -1.178 17.887 1.00 94.19 99 ALA A C 1
ATOM 744 O O . ALA A 1 99 ? -4.408 -2.235 18.013 1.00 94.19 99 ALA A O 1
ATOM 745 N N . ALA A 1 100 ? -3.025 -0.921 16.821 1.00 95.25 100 ALA A N 1
ATOM 746 C CA . ALA A 1 100 ? -2.812 -1.848 15.717 1.00 95.25 100 ALA A CA 1
ATOM 747 C C . ALA A 1 100 ? -2.164 -3.157 16.194 1.00 95.25 100 ALA A C 1
ATOM 749 O O . ALA A 1 100 ? -2.607 -4.242 15.818 1.00 95.25 100 ALA A O 1
ATOM 750 N N . PHE A 1 101 ? -1.158 -3.083 17.069 1.00 94.06 101 PHE A N 1
ATOM 751 C CA . PHE A 1 101 ? -0.505 -4.274 17.613 1.00 94.06 101 PHE A CA 1
ATOM 752 C C . PHE A 1 101 ? -1.442 -5.126 18.486 1.00 94.06 101 PHE A C 1
ATOM 754 O O . PHE A 1 101 ? -1.357 -6.356 18.465 1.00 94.06 101 PHE A O 1
ATOM 761 N N . LYS A 1 102 ? -2.364 -4.488 19.218 1.00 94.12 102 LYS A N 1
ATOM 762 C CA . LYS A 1 102 ? -3.351 -5.154 20.087 1.00 94.12 102 LYS A CA 1
ATOM 763 C C . LYS A 1 102 ? -4.577 -5.696 19.342 1.00 94.12 102 LYS A C 1
ATOM 765 O O . LYS A 1 102 ? -5.367 -6.438 19.929 1.00 94.12 102 LYS A O 1
ATOM 770 N N . ASP A 1 103 ? -4.757 -5.370 18.063 1.00 93.75 103 ASP A N 1
ATOM 771 C CA . ASP A 1 103 ? -5.920 -5.801 17.286 1.00 93.75 103 ASP A CA 1
ATOM 772 C C . ASP A 1 103 ? -5.817 -7.270 16.837 1.00 93.75 103 ASP A C 1
ATOM 774 O O . ASP A 1 103 ? -5.407 -7.601 15.721 1.00 93.75 103 ASP A O 1
ATOM 778 N N . GLY A 1 104 ? -6.265 -8.179 17.703 1.00 87.62 104 GLY A N 1
ATOM 779 C CA . GLY A 1 104 ? -6.324 -9.617 17.416 1.00 87.62 104 GLY A CA 1
ATOM 780 C C . GLY A 1 104 ? -7.260 -10.015 16.262 1.00 87.62 104 GLY A C 1
ATOM 781 O O . GLY A 1 104 ? -7.228 -11.166 15.823 1.00 87.62 104 GLY A O 1
ATOM 782 N N . GLY A 1 105 ? -8.089 -9.096 15.753 1.00 89.06 105 GLY A N 1
ATOM 783 C CA . GLY A 1 105 ? -8.962 -9.332 14.604 1.00 89.06 105 GLY A CA 1
ATOM 784 C C . GLY A 1 105 ? -8.292 -9.073 13.253 1.00 89.06 105 GLY A C 1
ATOM 785 O O . GLY A 1 105 ? -8.769 -9.578 12.234 1.00 89.06 105 GLY A O 1
ATOM 786 N N . ALA A 1 106 ? -7.199 -8.310 13.222 1.00 92.94 106 ALA A N 1
ATOM 787 C CA . ALA A 1 106 ? -6.475 -7.979 12.000 1.00 92.94 106 ALA A CA 1
ATOM 788 C C . ALA A 1 106 ? -5.393 -9.021 11.662 1.00 92.94 106 ALA A C 1
ATOM 790 O O . ALA A 1 106 ? -4.858 -9.694 12.535 1.00 92.94 106 ALA A O 1
ATOM 791 N N . LEU A 1 107 ? -5.066 -9.165 10.377 1.00 92.69 107 LEU A N 1
ATOM 792 C CA . LEU A 1 107 ? -3.925 -9.960 9.907 1.00 92.69 107 LEU A CA 1
ATOM 793 C C . LEU A 1 107 ? -2.632 -9.146 9.960 1.00 92.69 107 LEU A C 1
ATOM 795 O O . LEU A 1 107 ? -1.591 -9.668 10.338 1.00 92.69 107 LEU A O 1
ATOM 799 N N . ALA A 1 108 ? -2.709 -7.882 9.553 1.00 94.94 108 ALA A N 1
ATOM 800 C CA . ALA A 1 108 ? -1.588 -6.960 9.513 1.00 94.94 108 ALA A CA 1
ATOM 801 C C . ALA A 1 108 ? -2.092 -5.517 9.389 1.00 94.94 108 ALA A C 1
ATOM 803 O O . ALA A 1 108 ? -3.249 -5.279 9.020 1.00 94.94 108 ALA A O 1
ATOM 804 N N . PHE A 1 109 ? -1.185 -4.579 9.638 1.00 95.81 109 PHE A N 1
ATOM 805 C CA . PHE A 1 109 ? -1.323 -3.177 9.280 1.00 95.81 109 PHE A CA 1
ATOM 806 C C . PHE A 1 109 ? -0.105 -2.726 8.488 1.00 95.81 109 PHE A C 1
ATOM 808 O O . PHE A 1 109 ? 1.025 -3.093 8.816 1.00 95.81 109 PHE A O 1
ATOM 815 N N . VAL A 1 110 ? -0.332 -1.895 7.476 1.00 94.62 110 VAL A N 1
ATOM 816 C CA . VAL A 1 110 ? 0.734 -1.252 6.701 1.00 94.62 110 VAL A CA 1
ATOM 817 C C . VAL A 1 110 ? 0.521 0.252 6.627 1.00 94.62 110 VAL A C 1
ATOM 819 O O . VAL A 1 110 ? -0.619 0.715 6.702 1.00 94.62 110 VAL A O 1
ATOM 822 N N . SER A 1 111 ? 1.594 1.026 6.459 1.00 90.69 111 SER A N 1
ATOM 823 C CA . SER A 1 111 ? 1.460 2.474 6.260 1.00 90.69 111 SER A CA 1
ATOM 824 C C . SER A 1 111 ? 0.594 2.784 5.035 1.00 90.69 111 SER A C 1
ATOM 826 O O . SER A 1 111 ? 0.718 2.147 3.983 1.00 90.69 111 SER A O 1
ATOM 828 N N . GLY A 1 112 ? -0.326 3.734 5.211 1.00 87.56 112 GLY A N 1
ATOM 829 C CA . GLY A 1 112 ? -1.270 4.189 4.195 1.00 87.56 112 GLY A CA 1
ATOM 830 C C . GLY A 1 112 ? -0.685 5.219 3.224 1.00 87.56 112 GLY A C 1
ATOM 831 O O . GLY A 1 112 ? 0.535 5.336 3.086 1.00 87.56 112 GLY A O 1
ATOM 832 N N . PRO A 1 113 ? -1.538 5.960 2.494 1.00 86.88 113 PRO A N 1
ATOM 833 C CA . PRO A 1 113 ? -1.069 6.874 1.460 1.00 86.88 113 PRO A CA 1
ATOM 834 C C . PRO A 1 113 ? -0.264 8.036 2.043 1.00 86.88 113 PRO A C 1
ATOM 836 O O . PRO A 1 113 ? -0.322 8.332 3.236 1.00 86.88 113 PRO A O 1
ATOM 839 N N . MET A 1 114 ? 0.455 8.734 1.161 1.00 88.12 114 MET A N 1
ATOM 840 C CA . MET A 1 114 ? 1.154 9.964 1.523 1.00 88.12 114 MET A CA 1
ATOM 841 C C . MET A 1 114 ? 0.196 10.970 2.164 1.00 88.12 114 MET A C 1
ATOM 843 O O . MET A 1 114 ? -0.933 11.136 1.693 1.00 88.12 114 MET A O 1
ATOM 847 N N . TYR A 1 115 ? 0.669 11.674 3.188 1.00 89.19 115 TYR A N 1
ATOM 848 C CA . TYR A 1 115 ? -0.109 12.690 3.890 1.00 89.19 115 TYR A CA 1
ATOM 849 C C . TYR A 1 115 ? 0.703 13.967 4.150 1.00 89.19 115 TYR A C 1
ATOM 851 O O . TYR A 1 115 ? 1.938 13.960 4.125 1.00 89.19 115 TYR A O 1
ATOM 859 N N . GLU A 1 116 ? -0.008 15.056 4.432 1.00 86.44 116 GLU A N 1
ATOM 860 C CA . GLU A 1 116 ? 0.538 16.311 4.954 1.00 86.44 116 GLU A CA 1
ATOM 861 C C . GLU A 1 116 ? -0.004 16.593 6.358 1.00 86.44 116 GLU A C 1
ATOM 863 O O . GLU A 1 116 ? -1.150 16.263 6.670 1.00 86.44 116 GLU A O 1
ATOM 868 N N . ARG A 1 117 ? 0.836 17.209 7.196 1.00 87.94 117 ARG A N 1
ATOM 869 C CA . ARG A 1 117 ? 0.454 17.748 8.506 1.00 87.94 117 ARG A CA 1
ATOM 870 C C . ARG A 1 117 ? -0.141 19.133 8.288 1.00 87.94 117 ARG A C 1
ATOM 872 O O . ARG A 1 117 ? 0.486 19.975 7.645 1.00 87.94 117 ARG A O 1
ATOM 879 N N . VAL A 1 118 ? -1.346 19.361 8.790 1.00 86.56 118 VAL A N 1
ATOM 880 C CA . VAL A 1 118 ? -2.058 20.636 8.651 1.00 86.56 118 VAL A CA 1
ATOM 881 C C . VAL A 1 118 ? -2.627 21.017 10.006 1.00 86.56 118 VAL A C 1
ATOM 883 O O . VAL A 1 118 ? -3.177 20.166 10.692 1.00 86.56 118 VAL A O 1
ATOM 886 N N . VAL A 1 119 ? -2.536 22.289 10.384 1.00 87.88 119 VAL A N 1
ATOM 887 C CA . VAL A 1 119 ? -3.268 22.800 11.547 1.00 87.88 119 VAL A CA 1
ATOM 888 C C . VAL A 1 119 ? -4.702 23.087 11.117 1.00 87.88 119 VAL A C 1
ATOM 890 O O . VAL A 1 119 ? -4.934 23.888 10.211 1.00 87.88 119 VAL A O 1
ATOM 893 N N . ASP A 1 120 ? -5.658 22.404 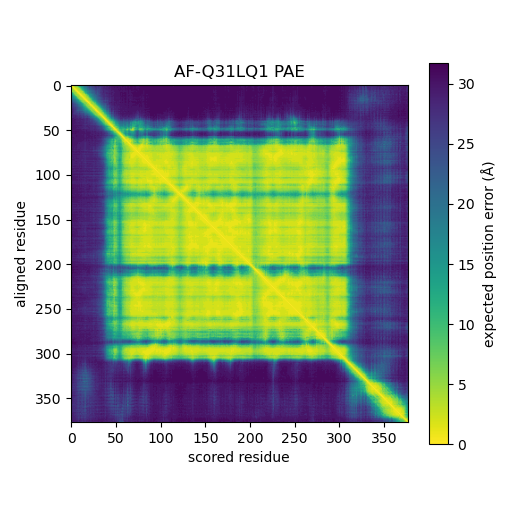11.734 1.00 84.50 120 ASP A N 1
ATOM 894 C CA . ASP A 1 120 ? -7.076 22.666 11.540 1.00 84.50 120 ASP A CA 1
ATOM 895 C C . ASP A 1 120 ? -7.419 24.049 12.108 1.00 84.50 120 ASP A C 1
ATOM 897 O O . ASP A 1 120 ? -7.244 24.321 13.293 1.00 84.50 120 ASP A O 1
ATOM 901 N N . GLU A 1 121 ? -7.909 24.941 11.249 1.00 86.19 121 GLU A N 1
ATOM 902 C CA . GLU A 1 121 ? -8.150 26.348 11.595 1.00 86.19 121 GLU A CA 1
ATOM 903 C C . GLU A 1 121 ? -9.244 26.536 12.659 1.00 86.19 121 GLU A C 1
ATOM 905 O O . GLU A 1 121 ? -9.297 27.581 13.303 1.00 86.19 121 GLU A O 1
ATOM 910 N N . LYS A 1 122 ? -10.126 25.546 12.855 1.00 86.75 122 LYS A N 1
ATOM 911 C CA . LYS A 1 122 ? -11.254 25.642 13.796 1.00 86.75 122 LYS A CA 1
ATOM 912 C C . LYS A 1 122 ? -10.891 25.146 15.187 1.00 86.75 122 LYS A C 1
ATOM 914 O O . LYS A 1 122 ? -11.356 25.697 16.179 1.00 86.75 122 LYS A O 1
ATOM 919 N N . THR A 1 123 ? -10.111 24.078 15.252 1.00 87.31 123 THR A N 1
ATOM 920 C CA . THR A 1 123 ? -9.742 23.399 16.500 1.00 87.31 123 THR A CA 1
ATOM 921 C C . THR A 1 123 ? -8.336 23.762 16.967 1.00 87.31 123 THR A C 1
ATOM 923 O O . THR A 1 123 ? -7.999 23.509 18.121 1.00 87.31 123 THR A O 1
ATOM 926 N N . GLY A 1 124 ? -7.508 24.336 16.087 1.00 87.56 124 GLY A N 1
ATOM 927 C CA . GLY A 1 124 ? -6.087 24.586 16.328 1.00 87.56 124 GLY A CA 1
ATOM 928 C C . GLY A 1 124 ? -5.250 23.307 16.426 1.00 87.56 124 GLY A C 1
ATOM 929 O O . GLY A 1 124 ? -4.066 23.381 16.746 1.00 87.56 124 GLY A O 1
ATOM 930 N N . GLN A 1 125 ? -5.847 22.135 16.184 1.00 86.06 125 GLN A N 1
ATOM 931 C CA . GLN A 1 125 ? -5.172 20.849 16.301 1.00 86.06 125 GLN A CA 1
ATOM 932 C C . GLN A 1 125 ? -4.496 20.460 14.998 1.00 86.06 125 GLN A C 1
ATOM 934 O O . GLN A 1 125 ? -4.969 20.763 13.905 1.00 86.06 125 GLN A O 1
ATOM 939 N N . GLU A 1 126 ? -3.389 19.739 15.115 1.00 85.00 126 GLU A N 1
ATOM 940 C CA . GLU A 1 126 ? -2.728 19.193 13.948 1.00 85.00 126 GLU A CA 1
ATOM 941 C C . GLU A 1 126 ? -3.425 17.915 13.466 1.00 85.00 126 GLU A C 1
ATOM 943 O O . GLU A 1 126 ? -3.623 16.961 14.224 1.00 85.00 126 GLU A O 1
ATOM 948 N N . ILE A 1 127 ? -3.779 17.888 12.186 1.00 86.94 127 ILE A N 1
ATOM 949 C CA . ILE A 1 127 ? -4.452 16.777 11.524 1.00 86.94 127 ILE A CA 1
ATOM 950 C C . ILE A 1 127 ? -3.626 16.267 10.346 1.00 86.94 127 ILE A C 1
ATOM 952 O O . ILE A 1 127 ? -2.942 17.017 9.643 1.00 86.94 127 ILE A O 1
ATOM 956 N N . GLY A 1 128 ? -3.701 14.957 10.131 1.00 87.62 128 GLY A N 1
ATOM 957 C CA . GLY A 1 128 ? -3.130 14.304 8.967 1.00 87.62 128 GLY A CA 1
ATOM 958 C C . GLY A 1 128 ? -4.116 14.369 7.815 1.00 87.62 128 GLY A C 1
ATOM 959 O O . GLY A 1 128 ? -5.259 13.938 7.954 1.00 87.62 128 GLY A O 1
ATOM 960 N N . VAL A 1 129 ? -3.686 14.889 6.669 1.00 88.69 129 VAL A N 1
ATOM 961 C CA . VAL A 1 129 ? -4.542 14.985 5.485 1.00 88.69 129 VAL A CA 1
ATOM 962 C C . VAL A 1 129 ? -3.936 14.192 4.342 1.00 88.69 129 VAL A C 1
ATOM 964 O O . VAL A 1 129 ? -2.805 14.443 3.929 1.00 88.69 129 VAL A O 1
ATOM 967 N N . ALA A 1 130 ? -4.687 13.218 3.829 1.00 90.62 130 ALA A N 1
ATOM 968 C CA . ALA A 1 130 ? -4.230 12.372 2.739 1.00 90.62 130 ALA A CA 1
ATOM 969 C C . ALA A 1 130 ? -4.019 13.183 1.449 1.00 90.62 130 ALA A C 1
ATOM 971 O O . ALA A 1 130 ? -4.827 14.035 1.066 1.00 90.62 130 ALA A O 1
ATOM 972 N N . LEU A 1 131 ? -2.935 12.870 0.743 1.00 89.31 131 LEU A N 1
ATOM 973 C CA . LEU A 1 131 ? -2.579 13.463 -0.550 1.00 89.31 131 LEU A CA 1
ATOM 974 C C . LEU A 1 131 ? -3.188 12.724 -1.746 1.00 89.31 131 LEU A C 1
ATOM 976 O O . LEU A 1 131 ? -2.888 13.025 -2.903 1.00 89.31 131 LEU A O 1
ATOM 980 N N . GLY A 1 132 ? -4.035 11.742 -1.469 1.00 92.81 132 GLY A N 1
ATOM 981 C CA . GLY A 1 132 ? -4.800 10.992 -2.443 1.00 92.81 132 GLY A CA 1
ATOM 982 C C . GLY A 1 132 ? -6.179 10.679 -1.904 1.00 92.81 132 GLY A C 1
ATOM 983 O O . GLY A 1 132 ? -6.407 10.703 -0.697 1.00 92.81 132 GLY A O 1
ATOM 984 N N . ASP A 1 133 ? -7.104 10.402 -2.813 1.00 95.88 133 ASP A N 1
ATOM 985 C CA . ASP A 1 133 ? -8.433 9.968 -2.408 1.00 95.88 133 ASP A CA 1
ATOM 986 C C . ASP A 1 133 ? -8.366 8.555 -1.850 1.00 95.88 133 ASP A C 1
ATOM 988 O O . ASP A 1 133 ? -7.619 7.710 -2.349 1.00 95.88 133 ASP A O 1
ATOM 992 N N . MET A 1 134 ? -9.207 8.285 -0.869 1.00 96.38 134 MET A N 1
ATOM 993 C CA . MET A 1 134 ? -9.359 6.972 -0.282 1.00 96.38 134 MET A CA 1
ATOM 994 C C . MET A 1 134 ? -10.819 6.558 -0.300 1.00 96.38 134 MET A C 1
ATOM 996 O O . MET A 1 134 ? -11.722 7.368 -0.091 1.00 96.38 134 MET A O 1
ATOM 1000 N N . LYS A 1 135 ? -11.044 5.269 -0.516 1.00 97.56 135 LYS A N 1
ATOM 1001 C CA . LYS A 1 135 ? -12.333 4.620 -0.327 1.00 97.56 135 LYS A CA 1
ATOM 1002 C C . LYS A 1 135 ? -12.110 3.304 0.386 1.00 97.56 135 LYS A C 1
ATOM 1004 O O . LYS A 1 135 ? -11.318 2.492 -0.081 1.00 97.56 135 LYS A O 1
ATOM 1009 N N . PHE A 1 136 ? -12.850 3.078 1.460 1.00 96.44 136 PHE A N 1
ATOM 1010 C CA . PHE A 1 136 ? -12.881 1.809 2.180 1.00 96.44 136 PHE A CA 1
ATOM 1011 C C . PHE A 1 136 ? -14.343 1.448 2.439 1.00 96.44 136 PHE A C 1
ATOM 1013 O O . PHE A 1 136 ? -15.033 2.063 3.254 1.00 96.44 136 PHE A O 1
ATOM 1020 N N . GLY A 1 137 ? -14.867 0.502 1.657 1.00 93.19 137 GLY A N 1
ATOM 1021 C CA . GLY A 1 137 ? -16.288 0.171 1.668 1.00 93.19 137 GLY A CA 1
ATOM 1022 C C . GLY A 1 137 ? -17.138 1.359 1.211 1.00 93.19 137 GLY A C 1
ATOM 1023 O O . GLY A 1 137 ? -17.089 1.753 0.042 1.00 93.19 137 GLY A O 1
ATOM 1024 N N . ARG A 1 138 ? -17.945 1.912 2.125 1.00 92.19 138 ARG A N 1
ATOM 1025 C CA . ARG A 1 138 ? -18.806 3.085 1.875 1.00 92.19 138 ARG A CA 1
ATOM 1026 C C . ARG A 1 138 ? -18.155 4.408 2.285 1.00 92.19 138 ARG A C 1
ATOM 1028 O O . ARG A 1 138 ? -18.652 5.453 1.879 1.00 92.19 138 ARG A O 1
ATOM 1035 N N . SER A 1 139 ? -17.079 4.359 3.064 1.00 95.00 139 SER A N 1
ATOM 1036 C CA . SER A 1 139 ? -16.377 5.548 3.539 1.00 95.00 139 SER A CA 1
ATOM 1037 C C . SER A 1 139 ? -15.469 6.079 2.442 1.00 95.00 139 SER A C 1
ATOM 1039 O O . SER A 1 139 ? -14.721 5.311 1.834 1.00 95.00 139 SER A O 1
ATOM 1041 N N . ILE A 1 140 ? -15.553 7.383 2.180 1.00 95.56 140 ILE A N 1
ATOM 1042 C CA . ILE A 1 140 ? -14.705 8.082 1.216 1.00 95.56 140 ILE A CA 1
ATOM 1043 C C . ILE A 1 140 ? -14.039 9.253 1.927 1.00 95.56 140 ILE A C 1
ATOM 1045 O O . ILE A 1 140 ? -14.727 10.105 2.486 1.00 95.56 140 ILE A O 1
ATOM 1049 N N . THR A 1 141 ? -12.716 9.309 1.828 1.00 93.31 141 THR A N 1
ATOM 1050 C CA . THR A 1 141 ? -11.902 10.433 2.289 1.00 93.31 141 THR A CA 1
ATOM 1051 C C . THR A 1 141 ? -11.283 11.083 1.063 1.00 93.31 141 THR A C 1
ATOM 1053 O O . THR A 1 141 ? -10.553 10.445 0.305 1.00 93.31 141 THR A O 1
ATOM 1056 N N . TRP A 1 142 ? -11.610 12.347 0.821 1.00 93.31 142 TRP A N 1
ATOM 1057 C CA . TRP A 1 142 ? -11.114 13.076 -0.342 1.00 93.31 142 TRP A CA 1
ATOM 1058 C C . TRP A 1 142 ? -9.738 13.674 -0.073 1.00 93.31 142 TRP A C 1
ATOM 1060 O O . TRP A 1 142 ? -9.485 14.181 1.019 1.00 93.31 142 TRP A O 1
ATOM 1070 N N . ALA A 1 143 ? -8.874 13.680 -1.091 1.00 92.06 143 ALA A N 1
ATOM 1071 C CA . ALA A 1 143 ? -7.637 14.447 -1.012 1.00 92.06 143 ALA A CA 1
ATOM 1072 C C . ALA A 1 143 ? -7.951 15.939 -0.845 1.00 92.06 143 ALA A C 1
ATOM 1074 O O . ALA A 1 143 ? -8.836 16.464 -1.526 1.00 92.06 143 ALA A O 1
ATOM 1075 N N . ARG A 1 144 ? -7.169 16.655 -0.028 1.00 86.81 144 ARG A N 1
ATOM 1076 C CA . ARG A 1 144 ? -7.293 18.122 0.088 1.00 86.81 144 ARG A CA 1
ATOM 1077 C C . ARG A 1 144 ? -7.035 18.817 -1.243 1.00 86.81 144 ARG A C 1
ATOM 1079 O O . ARG A 1 144 ? -7.783 19.701 -1.642 1.00 86.81 144 ARG A O 1
ATOM 1086 N N . ASN A 1 145 ? -5.993 18.380 -1.951 1.00 88.94 145 ASN A N 1
ATOM 1087 C CA . ASN A 1 145 ? -5.683 18.843 -3.296 1.00 88.94 145 ASN A CA 1
ATOM 1088 C C . ASN A 1 145 ? -6.082 17.782 -4.331 1.00 88.94 145 ASN A C 1
ATOM 1090 O O . ASN A 1 145 ? -5.291 16.924 -4.730 1.00 88.94 145 ASN A O 1
ATOM 1094 N N . ARG A 1 146 ? -7.335 17.861 -4.788 1.00 91.00 146 ARG A N 1
ATOM 1095 C CA . ARG A 1 146 ? -7.894 16.955 -5.806 1.00 91.00 146 ARG A CA 1
ATOM 1096 C C . ARG A 1 146 ? -7.208 17.079 -7.166 1.00 91.00 146 ARG A C 1
ATOM 1098 O O . ARG A 1 146 ? -7.237 16.116 -7.925 1.00 91.00 146 ARG A O 1
ATOM 1105 N N . ALA A 1 147 ? -6.612 18.229 -7.487 1.00 89.56 147 ALA A N 1
ATOM 1106 C CA . ALA A 1 147 ? -5.845 18.387 -8.720 1.00 89.56 147 ALA A CA 1
ATOM 1107 C C . ALA A 1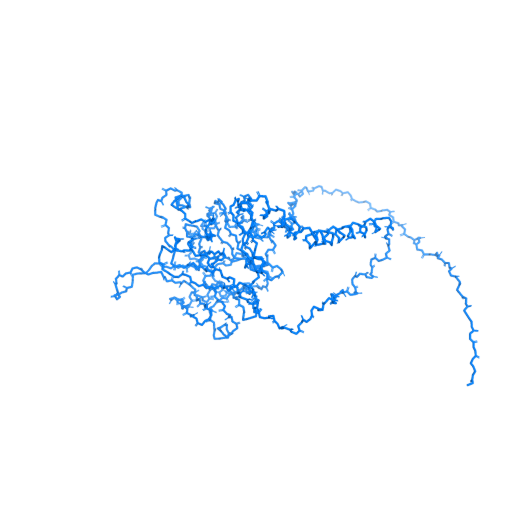 147 ? -4.564 17.544 -8.655 1.00 89.56 147 ALA A C 1
ATOM 1109 O O . ALA A 1 147 ? -4.360 16.695 -9.514 1.00 89.56 147 ALA A O 1
ATOM 1110 N N . ALA A 1 148 ? -3.794 17.662 -7.569 1.00 87.62 148 ALA A N 1
ATOM 1111 C CA . ALA A 1 148 ? -2.602 16.842 -7.351 1.00 87.62 148 ALA A CA 1
ATOM 1112 C C . ALA A 1 148 ? -2.929 15.340 -7.266 1.00 87.62 148 ALA A C 1
ATOM 1114 O O . ALA A 1 148 ? -2.183 14.515 -7.785 1.00 87.62 148 ALA A O 1
ATOM 1115 N N . ALA A 1 149 ? -4.063 14.961 -6.667 1.00 90.44 149 ALA A N 1
ATOM 1116 C CA . ALA A 1 149 ? -4.487 13.559 -6.611 1.00 90.44 149 ALA A CA 1
ATOM 1117 C C . ALA A 1 149 ? -4.698 12.930 -8.006 1.00 90.44 149 ALA A C 1
ATOM 1119 O O . ALA A 1 149 ? -4.490 11.727 -8.172 1.00 90.44 149 ALA A O 1
ATOM 1120 N N . ARG A 1 150 ? -5.067 13.723 -9.027 1.00 92.62 150 ARG A N 1
ATOM 1121 C CA . ARG A 1 150 ? -5.210 13.252 -10.421 1.00 92.62 150 ARG A CA 1
ATOM 1122 C C . ARG A 1 150 ? -3.876 12.936 -11.091 1.00 92.62 150 ARG A C 1
ATOM 1124 O O . ARG A 1 150 ? -3.858 12.188 -12.058 1.00 92.62 150 ARG A O 1
ATOM 1131 N N . GLU A 1 151 ? -2.780 13.458 -10.565 1.00 92.94 151 GLU A N 1
ATOM 1132 C CA . GLU A 1 151 ? -1.440 13.276 -11.124 1.00 92.94 151 GLU A CA 1
ATOM 1133 C C . GLU A 1 151 ? -0.666 12.148 -10.420 1.00 92.94 151 GLU A C 1
ATOM 1135 O O . GLU A 1 151 ? 0.527 11.957 -10.662 1.00 92.94 151 GLU A O 1
ATOM 1140 N N . ARG A 1 152 ? -1.328 11.394 -9.531 1.00 93.06 152 ARG A N 1
ATOM 1141 C CA . ARG A 1 152 ? -0.730 10.340 -8.698 1.00 93.06 152 ARG A CA 1
ATOM 1142 C C . ARG A 1 152 ? -1.214 8.949 -9.085 1.00 93.06 152 ARG A C 1
ATOM 1144 O O . ARG A 1 152 ? -2.145 8.788 -9.870 1.00 93.06 152 ARG A O 1
ATOM 1151 N N . ALA A 1 153 ? -0.559 7.932 -8.540 1.00 95.75 153 ALA A N 1
ATOM 1152 C CA . ALA A 1 153 ? -0.946 6.544 -8.727 1.00 95.75 153 ALA A CA 1
ATOM 1153 C C . ALA A 1 153 ? -1.980 6.115 -7.672 1.00 95.75 153 ALA A C 1
ATOM 1155 O O . ALA A 1 153 ? -2.102 6.735 -6.608 1.00 95.75 153 ALA A O 1
ATOM 1156 N N . TYR A 1 154 ? -2.719 5.047 -7.964 1.00 97.19 154 TYR A N 1
ATOM 1157 C CA . TYR A 1 154 ? -3.672 4.435 -7.046 1.00 97.19 154 TYR A CA 1
ATOM 1158 C C . TYR A 1 154 ? -3.628 2.909 -7.110 1.00 97.19 154 TYR A C 1
ATOM 1160 O O . TYR A 1 154 ? -3.308 2.324 -8.144 1.00 97.19 154 TYR A O 1
ATOM 1168 N N . VAL A 1 155 ? -4.037 2.265 -6.021 1.00 97.94 155 VAL A N 1
ATOM 1169 C CA . VAL A 1 155 ? -4.433 0.853 -6.023 1.00 97.94 155 VAL A CA 1
ATOM 1170 C C . VAL A 1 155 ? -5.926 0.757 -5.742 1.00 97.94 155 VAL A C 1
ATOM 1172 O O . VAL A 1 155 ? -6.438 1.380 -4.813 1.00 97.94 155 VAL A O 1
ATOM 1175 N N . GLY A 1 156 ? -6.635 0.000 -6.572 1.00 97.88 156 GLY A N 1
ATOM 1176 C CA . GLY A 1 156 ? -8.047 -0.311 -6.414 1.00 97.88 156 GLY A CA 1
ATOM 1177 C C . GLY A 1 156 ? -8.250 -1.802 -6.184 1.00 97.88 156 GLY A C 1
ATOM 1178 O O . GLY A 1 156 ? -7.638 -2.627 -6.856 1.00 97.88 156 GLY A O 1
ATOM 1179 N N . VAL A 1 157 ? -9.145 -2.161 -5.270 1.00 97.94 157 VAL A N 1
ATOM 1180 C CA . VAL A 1 157 ? -9.698 -3.513 -5.169 1.00 97.94 157 VAL A CA 1
ATOM 1181 C C . VAL A 1 157 ? -11.174 -3.442 -5.489 1.00 97.94 157 VAL A C 1
ATOM 1183 O O . VAL A 1 157 ? -11.949 -2.728 -4.854 1.00 97.94 157 VAL A O 1
ATOM 1186 N N . THR A 1 158 ? -11.548 -4.142 -6.549 1.00 97.19 158 THR A N 1
ATOM 1187 C CA . THR A 1 158 ? -12.920 -4.208 -7.057 1.00 97.19 158 THR A CA 1
ATOM 1188 C C . THR A 1 158 ? -13.845 -4.933 -6.081 1.00 97.19 158 THR A C 1
ATOM 1190 O O . THR A 1 158 ? -13.394 -5.696 -5.230 1.00 97.19 158 THR A O 1
ATOM 1193 N N . GLN A 1 159 ? -15.157 -4.758 -6.244 1.00 93.69 159 GLN A N 1
ATOM 1194 C CA . GLN A 1 159 ? -16.156 -5.445 -5.409 1.00 93.69 159 GLN A CA 1
ATOM 1195 C C . GLN A 1 159 ? -16.089 -6.986 -5.470 1.00 93.69 159 GLN A C 1
ATOM 1197 O O . GLN A 1 159 ? -16.633 -7.662 -4.600 1.00 93.69 159 GLN A O 1
ATOM 1202 N N . ASN A 1 160 ? -15.441 -7.560 -6.492 1.00 92.50 160 ASN A N 1
ATOM 1203 C CA . ASN A 1 160 ? -15.240 -9.006 -6.620 1.00 92.50 160 ASN A CA 1
ATOM 1204 C C . ASN A 1 160 ? -13.834 -9.469 -6.192 1.00 92.50 160 ASN A C 1
ATOM 1206 O O . ASN A 1 160 ? -13.497 -10.633 -6.400 1.00 92.50 160 ASN A O 1
ATOM 1210 N N . GLY A 1 161 ? -13.029 -8.577 -5.606 1.00 93.25 161 GLY A N 1
ATOM 1211 C CA . GLY A 1 161 ? -11.703 -8.879 -5.074 1.00 93.25 161 GLY A CA 1
ATOM 1212 C C . GLY A 1 161 ? -10.566 -8.896 -6.100 1.00 93.25 161 GLY A C 1
ATOM 1213 O O . GLY A 1 161 ? -9.482 -9.357 -5.765 1.00 93.25 161 GLY A O 1
ATOM 1214 N N . ARG A 1 162 ? -10.757 -8.392 -7.328 1.00 95.00 162 ARG A N 1
ATOM 1215 C CA . ARG A 1 162 ? -9.640 -8.140 -8.262 1.00 95.00 162 ARG A CA 1
ATOM 1216 C C . ARG A 1 162 ? -8.880 -6.870 -7.877 1.00 95.00 162 ARG A C 1
ATOM 1218 O O . ARG A 1 162 ? -9.518 -5.833 -7.683 1.00 95.00 162 ARG A O 1
ATOM 1225 N N . VAL A 1 163 ? -7.551 -6.955 -7.834 1.00 96.81 163 VAL A N 1
ATOM 1226 C CA . VAL A 1 163 ? -6.632 -5.825 -7.618 1.00 96.81 163 VAL A CA 1
ATOM 1227 C C . VAL A 1 163 ? -6.281 -5.160 -8.945 1.00 96.81 163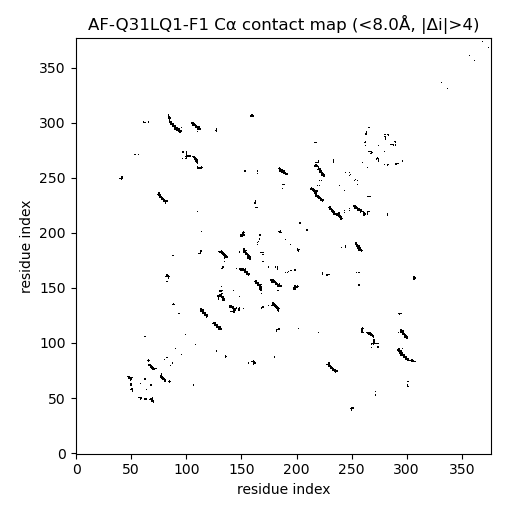 VAL A C 1
ATOM 1229 O O . VAL A 1 163 ? -6.018 -5.840 -9.935 1.00 96.81 163 VAL A O 1
ATOM 1232 N N . GLU A 1 164 ? -6.261 -3.833 -8.962 1.00 97.56 164 GLU A N 1
ATOM 1233 C CA . GLU A 1 164 ? -5.935 -3.022 -10.130 1.00 97.56 164 GLU A CA 1
ATOM 1234 C C . GLU A 1 164 ? -5.013 -1.872 -9.718 1.00 97.56 164 GLU A C 1
ATOM 1236 O O . GLU A 1 164 ? -5.308 -1.123 -8.787 1.00 97.56 164 GLU A O 1
ATOM 1241 N N . PHE A 1 165 ? -3.887 -1.740 -10.417 1.00 98.06 165 PHE A N 1
ATOM 1242 C CA . PHE A 1 165 ? -2.917 -0.666 -10.222 1.00 98.06 165 PHE A CA 1
ATOM 1243 C C . PHE A 1 165 ? -3.119 0.359 -11.329 1.00 98.06 165 PHE A C 1
ATOM 1245 O O . PHE A 1 165 ? -3.061 0.013 -12.510 1.00 98.06 165 PHE A O 1
ATOM 1252 N N . GLY A 1 166 ? -3.387 1.607 -10.948 1.00 97.44 166 GLY A N 1
ATOM 1253 C CA . GLY A 1 166 ? -3.787 2.643 -11.884 1.00 97.44 166 GLY A CA 1
ATOM 1254 C C . GLY A 1 166 ? -3.224 4.036 -11.618 1.00 97.44 166 GLY A C 1
ATOM 1255 O O . GLY A 1 166 ? -2.495 4.273 -10.660 1.00 97.44 166 GLY A O 1
ATOM 1256 N N . TYR A 1 167 ? -3.620 4.985 -12.467 1.00 96.88 167 TYR A N 1
ATOM 1257 C CA . TYR A 1 167 ? -3.268 6.399 -12.340 1.00 96.88 167 TYR A CA 1
ATOM 1258 C C . TYR A 1 167 ? -4.515 7.287 -12.221 1.00 96.88 167 TYR A C 1
ATOM 1260 O O . TYR A 1 167 ? -5.584 7.005 -12.783 1.00 96.88 167 TYR A O 1
ATOM 1268 N N . GLY A 1 168 ? -4.377 8.365 -11.462 1.00 94.81 168 GLY A N 1
ATOM 1269 C CA . GLY A 1 168 ? -5.371 9.407 -11.264 1.00 94.81 168 GLY A CA 1
ATOM 1270 C C . GLY A 1 168 ? -6.270 9.242 -10.044 1.00 94.81 168 GLY A C 1
ATOM 1271 O O . GLY A 1 168 ? -6.087 8.371 -9.199 1.00 94.81 168 GLY A O 1
ATOM 1272 N N . ALA A 1 169 ? -7.276 10.110 -9.982 1.00 95.44 169 ALA A N 1
ATOM 1273 C CA . ALA A 1 169 ? -8.144 10.288 -8.823 1.00 95.44 169 ALA A CA 1
ATOM 1274 C C . ALA A 1 169 ? -9.305 9.280 -8.761 1.00 95.44 169 ALA A C 1
ATOM 1276 O O . ALA A 1 169 ? -9.615 8.570 -9.726 1.00 95.44 169 ALA A O 1
ATOM 1277 N N . LEU A 1 170 ? -10.006 9.262 -7.630 1.00 97.50 170 LEU A N 1
ATOM 1278 C CA . LEU A 1 170 ? -11.266 8.544 -7.472 1.00 97.50 170 LEU A CA 1
ATOM 1279 C C . LEU A 1 170 ? -12.394 9.285 -8.223 1.00 97.50 170 LEU A C 1
ATOM 1281 O O . LEU A 1 170 ? -12.827 10.370 -7.814 1.00 97.50 170 LEU A O 1
ATOM 1285 N N . THR A 1 171 ? -12.851 8.703 -9.337 1.00 96.75 171 THR A N 1
ATOM 1286 C CA . THR A 1 171 ? -13.979 9.178 -10.168 1.00 96.75 171 THR A CA 1
ATOM 1287 C C . THR A 1 171 ? -15.296 8.499 -9.759 1.00 96.75 171 THR A C 1
ATOM 1289 O O . THR A 1 171 ? -15.248 7.482 -9.062 1.00 96.75 171 THR A O 1
ATOM 1292 N N . PRO A 1 172 ? -16.476 9.003 -10.169 1.00 96.88 172 PRO A N 1
ATOM 1293 C CA . PRO A 1 172 ? -17.757 8.337 -9.902 1.00 96.88 172 PRO A CA 1
ATOM 1294 C C . PRO A 1 172 ? -17.799 6.873 -10.368 1.00 96.88 172 PRO A C 1
ATOM 1296 O O . PRO A 1 172 ? -18.244 5.995 -9.632 1.00 96.88 172 PRO A O 1
ATOM 1299 N N . GLU A 1 173 ? -17.242 6.570 -11.540 1.00 97.38 173 GLU A N 1
ATOM 1300 C CA . GLU A 1 173 ? -17.182 5.206 -12.081 1.00 97.38 173 GLU A CA 1
ATOM 1301 C C . GLU A 1 173 ? -16.300 4.309 -11.203 1.00 97.38 173 GLU A C 1
ATOM 1303 O O . GLU A 1 173 ? -16.648 3.166 -10.898 1.00 97.38 173 GLU A O 1
ATOM 1308 N N . ARG A 1 174 ? -15.160 4.841 -10.743 1.00 97.62 174 ARG A N 1
ATOM 1309 C CA . ARG A 1 174 ? -14.238 4.136 -9.841 1.00 97.62 174 ARG A CA 1
ATOM 1310 C C . ARG A 1 174 ? -14.852 3.917 -8.456 1.00 97.62 174 ARG A C 1
ATOM 1312 O O . ARG A 1 174 ? -14.628 2.861 -7.871 1.00 97.62 174 ARG A O 1
ATOM 1319 N N . GLN A 1 175 ? -15.665 4.849 -7.953 1.00 97.44 175 GLN A N 1
ATOM 1320 C CA . GLN A 1 175 ? -16.401 4.669 -6.693 1.00 97.44 175 GLN A CA 1
ATOM 1321 C C . GLN A 1 175 ? -17.363 3.481 -6.753 1.00 97.44 175 GLN A C 1
ATOM 1323 O O . GLN A 1 175 ? -17.468 2.734 -5.780 1.00 97.44 175 GLN A O 1
ATOM 1328 N N . LEU A 1 176 ? -18.043 3.297 -7.886 1.00 96.25 176 LEU A N 1
ATOM 1329 C CA . LEU A 1 176 ? -18.946 2.166 -8.098 1.00 96.25 176 LEU A CA 1
ATOM 1330 C C . LEU A 1 176 ? -18.172 0.854 -8.276 1.00 96.25 176 LEU A C 1
ATOM 1332 O O . LEU A 1 176 ? -18.564 -0.176 -7.731 1.00 96.25 176 LEU A O 1
ATOM 1336 N N . ARG A 1 177 ? -17.053 0.889 -9.004 1.00 96.62 177 ARG A N 1
ATOM 1337 C CA . ARG A 1 177 ? -16.241 -0.295 -9.325 1.00 96.62 177 ARG A CA 1
ATOM 1338 C C . ARG A 1 177 ? -15.489 -0.871 -8.125 1.00 96.62 177 ARG A C 1
ATOM 1340 O O . ARG A 1 177 ? -15.390 -2.094 -7.994 1.00 96.62 177 ARG A O 1
ATOM 1347 N N . TYR A 1 178 ? -14.914 -0.011 -7.290 1.00 98.12 178 TYR A N 1
ATOM 1348 C CA . TYR A 1 178 ? -13.988 -0.418 -6.239 1.00 98.12 178 TYR A CA 1
ATOM 1349 C C . TYR A 1 178 ? -14.665 -0.526 -4.878 1.00 98.12 178 TYR A C 1
ATOM 1351 O O . TYR A 1 178 ? -15.404 0.366 -4.484 1.00 98.12 178 TYR A O 1
ATOM 1359 N N . GLU A 1 179 ? -14.388 -1.593 -4.133 1.00 96.62 179 GLU A N 1
ATOM 1360 C CA . GLU A 1 179 ? -14.654 -1.655 -2.691 1.00 96.62 179 GLU A CA 1
ATOM 1361 C C . GLU A 1 179 ? -13.602 -0.843 -1.928 1.00 96.62 179 GLU A C 1
ATOM 1363 O O . GLU A 1 179 ? -13.962 -0.044 -1.063 1.00 96.62 179 GLU A O 1
ATOM 1368 N N . THR A 1 180 ? -12.332 -0.996 -2.313 1.00 97.94 180 THR A N 1
ATOM 1369 C CA . THR A 1 180 ? -11.199 -0.252 -1.758 1.00 97.94 180 THR A CA 1
ATOM 1370 C C . THR A 1 180 ? -10.509 0.558 -2.848 1.00 97.94 180 THR A C 1
ATOM 1372 O O . THR A 1 180 ? -10.235 0.035 -3.924 1.00 97.94 180 THR A O 1
ATOM 1375 N N . PHE A 1 181 ? -10.185 1.816 -2.573 1.00 98.19 181 PHE A N 1
ATOM 1376 C CA . PHE A 1 181 ? -9.357 2.667 -3.422 1.00 98.19 181 PHE A CA 1
ATOM 1377 C C . PHE A 1 181 ? -8.358 3.405 -2.537 1.00 98.19 181 PHE A C 1
ATOM 1379 O O . PHE A 1 181 ? -8.762 4.042 -1.571 1.00 98.19 181 PHE A O 1
ATOM 1386 N N . ILE A 1 182 ? -7.075 3.330 -2.867 1.00 97.50 182 ILE A N 1
ATOM 1387 C CA . ILE A 1 182 ? -6.000 4.027 -2.160 1.00 97.50 182 ILE A CA 1
ATOM 1388 C C . ILE A 1 182 ? -5.226 4.817 -3.207 1.00 97.50 182 ILE A C 1
ATOM 1390 O O . ILE A 1 182 ? -4.428 4.253 -3.955 1.00 97.50 182 ILE A O 1
ATOM 1394 N N . GLY A 1 183 ? -5.518 6.109 -3.310 1.00 95.62 183 GLY A N 1
ATOM 1395 C CA . GLY A 1 183 ? -4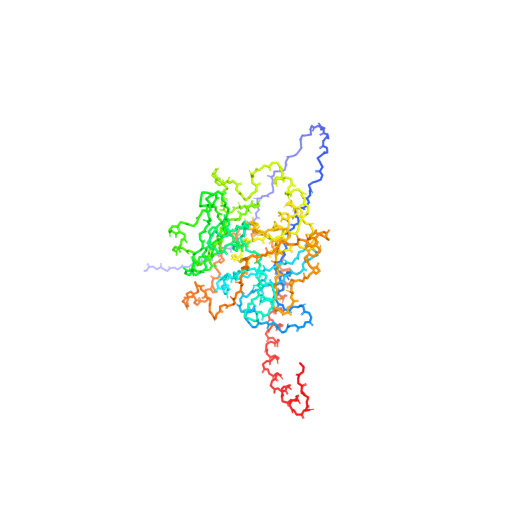.808 7.043 -4.173 1.00 95.62 183 GLY A CA 1
ATOM 1396 C C . GLY A 1 183 ? -3.605 7.669 -3.481 1.00 95.62 183 GLY A C 1
ATOM 1397 O O . GLY A 1 183 ? -3.293 7.381 -2.329 1.00 95.62 183 GLY A O 1
ATOM 1398 N N . GLY A 1 184 ? -2.943 8.590 -4.177 1.00 91.69 184 GLY A N 1
ATOM 1399 C CA . GLY A 1 184 ? -1.859 9.370 -3.580 1.00 91.69 184 GLY A CA 1
ATOM 1400 C C . GLY A 1 184 ? -0.505 8.663 -3.584 1.00 91.69 184 GLY A C 1
ATOM 1401 O O . GLY A 1 184 ? 0.426 9.150 -2.946 1.00 91.69 184 GLY A O 1
ATOM 1402 N N . LEU A 1 185 ? -0.406 7.542 -4.298 1.00 93.94 185 LEU A N 1
ATOM 1403 C CA . LEU A 1 185 ? 0.768 6.683 -4.355 1.00 93.94 185 LEU A CA 1
ATOM 1404 C C . LEU A 1 185 ? 1.755 7.160 -5.426 1.00 93.94 185 LEU A C 1
ATOM 1406 O O . LEU A 1 185 ? 1.407 7.916 -6.343 1.00 93.94 185 LEU A O 1
ATOM 1410 N N . HIS A 1 186 ? 2.983 6.662 -5.336 1.00 92.69 186 HIS A N 1
ATOM 1411 C CA . HIS A 1 186 ? 4.009 6.852 -6.350 1.00 92.69 186 HIS A CA 1
ATOM 1412 C C . HIS A 1 186 ? 4.288 5.541 -7.092 1.00 92.69 186 HIS A C 1
ATOM 1414 O O . HIS A 1 186 ? 4.659 4.540 -6.490 1.00 92.69 186 HIS A O 1
ATOM 1420 N N . ALA A 1 187 ? 4.118 5.535 -8.408 1.00 93.50 187 ALA A N 1
ATOM 1421 C CA . ALA A 1 187 ? 4.446 4.395 -9.243 1.00 93.50 187 ALA A CA 1
ATOM 1422 C C . ALA A 1 187 ? 5.955 4.235 -9.428 1.00 93.50 187 ALA A C 1
ATOM 1424 O O . ALA A 1 187 ? 6.585 5.142 -9.960 1.00 93.50 187 ALA A O 1
ATOM 1425 N N . ILE A 1 188 ? 6.499 3.069 -9.057 1.00 92.69 188 ILE A N 1
ATOM 1426 C CA . ILE A 1 188 ? 7.895 2.717 -9.362 1.00 92.69 188 ILE A CA 1
ATOM 1427 C C . ILE A 1 188 ? 7.987 1.973 -10.702 1.00 92.69 188 ILE A C 1
ATOM 1429 O O . ILE A 1 188 ? 8.921 2.195 -11.462 1.00 92.69 188 ILE A O 1
ATOM 1433 N N . TYR A 1 189 ? 6.978 1.157 -11.032 1.00 95.19 189 TYR A N 1
ATOM 1434 C CA . TYR A 1 189 ? 6.676 0.698 -12.393 1.00 95.19 189 TYR A CA 1
ATOM 1435 C C . TYR A 1 189 ? 5.249 0.130 -12.484 1.00 95.19 189 TYR A C 1
ATOM 1437 O O . TYR A 1 189 ? 4.629 -0.213 -11.472 1.00 95.19 189 TYR A O 1
ATOM 1445 N N . ASN A 1 190 ? 4.732 0.004 -13.708 1.00 97.50 190 ASN A N 1
ATOM 1446 C CA . ASN A 1 190 ? 3.502 -0.723 -14.009 1.00 97.50 190 ASN A CA 1
ATOM 1447 C C . ASN A 1 190 ? 3.587 -1.324 -15.419 1.00 97.50 190 ASN A C 1
ATOM 1449 O O . ASN A 1 190 ? 3.597 -0.583 -16.396 1.00 97.50 190 ASN A O 1
ATOM 1453 N N . ASP A 1 191 ? 3.616 -2.652 -15.523 1.00 96.44 191 ASP A N 1
ATOM 1454 C CA . ASP A 1 191 ? 3.658 -3.350 -16.815 1.00 96.44 191 ASP A CA 1
ATOM 1455 C C . ASP A 1 191 ? 2.257 -3.692 -17.341 1.00 96.44 191 ASP A C 1
ATOM 1457 O O . ASP A 1 191 ? 2.098 -4.143 -18.473 1.00 96.44 191 ASP A O 1
ATOM 1461 N N . THR A 1 192 ? 1.221 -3.501 -16.522 1.00 95.44 192 THR A N 1
ATOM 1462 C CA . THR A 1 192 ? -0.171 -3.790 -16.901 1.00 95.44 192 THR A CA 1
ATOM 1463 C C . THR A 1 192 ? -0.805 -2.662 -17.710 1.00 95.44 192 THR A C 1
ATOM 1465 O O . THR A 1 192 ? -1.813 -2.878 -18.379 1.00 95.44 192 THR A O 1
ATOM 1468 N N . GLN A 1 193 ? -0.226 -1.461 -17.658 1.00 94.19 193 GLN A N 1
ATOM 1469 C CA . GLN A 1 193 ? -0.664 -0.305 -18.432 1.00 94.19 193 GLN A CA 1
ATOM 1470 C C . GLN A 1 193 ? 0.432 0.771 -18.491 1.00 94.19 193 GLN A C 1
ATOM 1472 O O . GLN A 1 193 ? 1.163 0.949 -17.514 1.00 94.19 193 GLN A O 1
ATOM 1477 N N . PRO A 1 194 ? 0.523 1.535 -19.593 1.00 93.56 194 PRO A N 1
ATOM 1478 C CA . PRO A 1 194 ? 1.481 2.626 -19.705 1.00 93.56 194 PRO A CA 1
ATOM 1479 C C . PRO A 1 194 ? 1.152 3.773 -18.742 1.00 93.56 194 PRO A C 1
ATOM 1481 O O . PRO A 1 194 ? -0.008 4.028 -18.405 1.00 93.56 194 PRO A O 1
ATOM 1484 N N . GLN A 1 195 ? 2.189 4.499 -18.329 1.00 93.94 195 GLN A N 1
ATOM 1485 C CA . GLN A 1 195 ? 2.036 5.730 -17.564 1.00 93.94 195 GLN A CA 1
ATOM 1486 C C . GLN A 1 195 ? 1.433 6.830 -18.454 1.00 93.94 195 GLN A C 1
ATOM 1488 O O . GLN A 1 195 ? 1.958 7.081 -19.541 1.00 93.94 195 GLN A O 1
ATOM 1493 N N . PRO A 1 196 ? 0.364 7.513 -18.012 1.00 93.75 196 PRO A N 1
ATOM 1494 C CA . PRO A 1 196 ? -0.259 8.548 -18.816 1.00 93.75 196 PRO A CA 1
ATOM 1495 C C . PRO A 1 196 ? 0.509 9.885 -18.721 1.00 93.75 196 PRO A C 1
ATOM 1497 O O . PRO A 1 196 ? 1.197 10.125 -17.721 1.00 93.75 196 PRO A O 1
ATOM 1500 N N . PRO A 1 197 ? 0.394 10.781 -19.723 1.00 91.31 197 PRO A N 1
ATOM 1501 C CA . PRO A 1 197 ? 1.135 12.048 -19.765 1.00 91.31 197 PRO A CA 1
ATOM 1502 C C . PRO A 1 197 ? 0.866 12.993 -18.590 1.00 91.31 197 PRO A C 1
ATOM 1504 O O . PRO A 1 197 ? 1.723 13.807 -18.251 1.00 91.31 197 PRO A O 1
ATOM 1507 N N . GLU A 1 198 ? -0.311 12.916 -17.976 1.00 89.69 198 GLU A N 1
ATOM 1508 C CA . GLU A 1 198 ? -0.714 13.712 -16.815 1.00 89.69 198 GLU A CA 1
ATOM 1509 C C . GLU A 1 198 ? -0.099 13.233 -15.495 1.00 89.69 198 GLU A C 1
ATOM 1511 O O . GLU A 1 198 ? -0.138 13.956 -14.503 1.00 89.69 198 GLU A O 1
ATOM 1516 N N . TYR A 1 199 ? 0.487 12.034 -15.450 1.00 92.56 199 TYR A N 1
ATOM 1517 C CA . TYR A 1 199 ? 1.117 11.560 -14.227 1.00 92.56 199 TYR A CA 1
ATOM 1518 C C . TYR A 1 199 ? 2.369 12.387 -13.909 1.00 92.56 199 TYR A C 1
ATOM 1520 O O . TYR A 1 199 ? 3.259 12.585 -14.743 1.00 92.56 199 TYR A O 1
ATOM 1528 N N . ARG A 1 200 ? 2.434 12.855 -12.664 1.00 88.12 200 ARG A N 1
ATOM 1529 C CA . ARG A 1 200 ? 3.594 13.536 -12.076 1.00 88.12 200 ARG A CA 1
ATOM 1530 C C . ARG A 1 200 ? 4.170 12.739 -10.911 1.00 88.12 200 ARG A C 1
ATOM 1532 O O . ARG A 1 200 ? 5.348 12.856 -10.618 1.00 88.12 200 ARG A O 1
ATOM 1539 N N . GLY A 1 201 ? 3.380 11.881 -10.273 1.00 84.81 201 GLY A N 1
ATOM 1540 C CA . GLY A 1 201 ? 3.811 11.102 -9.119 1.00 84.81 201 GLY A CA 1
ATOM 1541 C C . GLY A 1 201 ? 3.959 11.927 -7.843 1.00 84.81 201 GLY A C 1
ATOM 1542 O O . GLY A 1 201 ? 3.864 13.149 -7.835 1.00 84.81 201 GLY A O 1
ATOM 1543 N N . GLY A 1 202 ? 4.170 11.227 -6.726 1.00 72.44 202 GLY A N 1
ATOM 1544 C CA . GLY A 1 202 ? 4.239 11.850 -5.401 1.00 72.44 202 GLY A CA 1
ATOM 1545 C C . GLY A 1 202 ? 5.463 12.732 -5.128 1.00 72.44 202 GLY A C 1
ATOM 1546 O O . GLY A 1 202 ? 5.409 13.501 -4.173 1.00 72.44 202 GLY A O 1
ATOM 1547 N N . TYR A 1 203 ? 6.534 12.643 -5.934 1.00 68.31 203 TYR A N 1
ATOM 1548 C CA . TYR A 1 203 ? 7.822 13.277 -5.611 1.00 68.31 203 TYR A CA 1
ATOM 1549 C C . TYR A 1 203 ? 8.514 14.022 -6.772 1.00 68.31 203 TYR A C 1
ATOM 1551 O O . TYR A 1 203 ? 9.721 14.242 -6.720 1.00 68.31 203 TYR A O 1
ATOM 1559 N N . ASN A 1 204 ? 7.786 14.455 -7.810 1.00 56.16 204 ASN A N 1
ATOM 1560 C CA . ASN A 1 204 ? 8.367 15.237 -8.923 1.00 56.16 204 ASN A CA 1
ATOM 1561 C C . ASN A 1 204 ? 8.392 16.761 -8.672 1.00 56.16 204 ASN A C 1
ATOM 1563 O O . ASN A 1 204 ? 8.324 17.548 -9.611 1.00 56.16 204 ASN A O 1
ATOM 1567 N N . SER A 1 205 ? 8.475 17.210 -7.416 1.00 53.56 205 SER A N 1
ATOM 1568 C CA . SER A 1 205 ? 8.418 18.641 -7.067 1.00 53.56 205 SER A CA 1
ATOM 1569 C C . SER A 1 205 ? 9.780 19.352 -7.019 1.00 53.56 205 SER A C 1
ATOM 1571 O O . SER A 1 205 ? 9.829 20.538 -6.700 1.00 53.56 205 SER A O 1
ATOM 1573 N N . GLY A 1 206 ? 10.886 18.669 -7.352 1.00 57.12 206 GLY A N 1
ATOM 1574 C CA . GLY A 1 206 ? 12.204 19.293 -7.536 1.00 57.12 206 GLY A CA 1
ATOM 1575 C C . GLY A 1 206 ? 13.399 18.373 -7.256 1.00 57.12 206 GLY A C 1
ATOM 1576 O O . GLY A 1 206 ? 13.245 17.283 -6.704 1.00 57.12 206 GLY A O 1
ATOM 1577 N N . ILE A 1 207 ? 14.608 18.861 -7.575 1.00 58.22 207 ILE A N 1
ATOM 1578 C CA . ILE A 1 207 ? 15.900 18.142 -7.460 1.00 58.22 207 ILE A CA 1
ATOM 1579 C C . ILE A 1 207 ? 16.101 17.505 -6.074 1.00 58.22 207 ILE A C 1
ATOM 1581 O O . ILE A 1 207 ? 16.621 16.400 -5.954 1.00 58.22 207 ILE A O 1
ATOM 1585 N N . GLN A 1 208 ? 15.657 18.166 -5.001 1.00 59.50 208 GLN A N 1
ATOM 1586 C CA . GLN A 1 208 ? 15.794 17.637 -3.638 1.00 59.50 208 GLN A CA 1
ATOM 1587 C C . GLN A 1 208 ? 14.920 16.406 -3.371 1.00 59.50 208 GLN A C 1
ATOM 1589 O O . GLN A 1 208 ? 15.293 15.558 -2.562 1.00 59.50 208 GLN A O 1
ATOM 1594 N N . GLN A 1 209 ? 13.750 16.307 -4.008 1.00 61.81 209 GLN A N 1
ATOM 1595 C CA . GLN A 1 209 ? 12.900 15.123 -3.896 1.00 61.81 209 GLN A CA 1
ATOM 1596 C C . GLN A 1 209 ? 13.388 14.007 -4.817 1.00 61.81 209 GLN A C 1
ATOM 1598 O O . GLN A 1 209 ? 13.387 12.850 -4.406 1.00 61.81 209 GLN A O 1
ATOM 1603 N N . GLU A 1 210 ? 13.921 14.359 -5.987 1.00 63.97 210 GLU A N 1
ATOM 1604 C CA . GLU A 1 210 ? 14.610 13.427 -6.882 1.00 63.97 210 GLU A CA 1
ATOM 1605 C C . GLU A 1 210 ? 15.830 12.781 -6.196 1.00 63.97 210 GLU A C 1
ATOM 1607 O O . GLU A 1 210 ? 16.006 11.564 -6.226 1.00 63.97 210 GLU A O 1
ATOM 1612 N N . PHE A 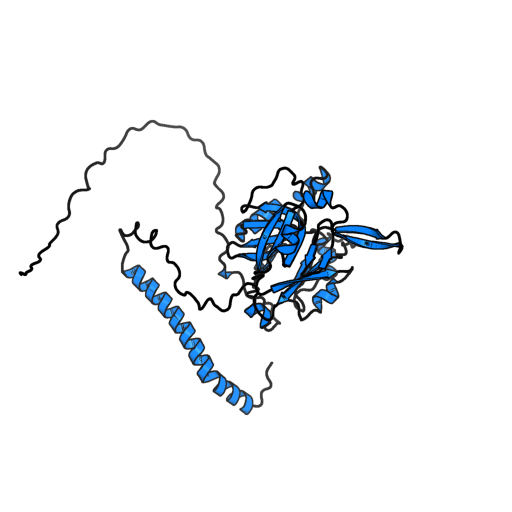1 211 ? 16.605 13.560 -5.430 1.00 64.81 211 PHE A N 1
ATOM 1613 C CA . PHE A 1 211 ? 17.736 13.037 -4.659 1.00 64.81 211 PHE A CA 1
ATOM 1614 C C . PHE A 1 211 ? 17.323 11.968 -3.627 1.00 64.81 211 PHE A C 1
ATOM 1616 O O . PHE A 1 211 ? 18.061 11.018 -3.363 1.00 64.81 211 PHE A O 1
ATOM 1623 N N . ARG A 1 212 ? 16.109 12.064 -3.065 1.00 67.81 212 ARG A N 1
ATOM 1624 C CA . ARG A 1 212 ? 15.589 11.088 -2.085 1.00 67.81 212 ARG A CA 1
ATOM 1625 C C . ARG A 1 212 ? 15.308 9.709 -2.692 1.00 67.81 212 ARG A C 1
ATOM 1627 O O . ARG A 1 212 ? 15.160 8.750 -1.932 1.00 67.81 212 ARG A O 1
ATOM 1634 N N . TYR A 1 213 ? 15.253 9.577 -4.018 1.00 68.56 213 TYR A N 1
ATOM 1635 C CA . TYR A 1 213 ? 15.156 8.272 -4.683 1.00 68.56 213 TYR A CA 1
ATOM 1636 C C . TYR A 1 213 ? 16.475 7.501 -4.661 1.00 68.56 213 TYR A C 1
ATOM 1638 O O . TYR A 1 213 ? 16.464 6.271 -4.572 1.00 68.56 213 TYR A O 1
ATOM 1646 N N . PHE A 1 214 ? 17.600 8.218 -4.697 1.00 72.12 214 PHE A N 1
ATOM 1647 C CA . PHE A 1 214 ? 18.934 7.620 -4.687 1.00 72.12 214 PHE A CA 1
ATOM 1648 C C . PHE A 1 214 ? 19.404 7.246 -3.282 1.00 72.12 214 PHE A C 1
ATOM 1650 O O . PHE A 1 214 ? 20.292 6.414 -3.135 1.00 72.12 214 PHE A O 1
ATOM 1657 N N . LEU A 1 215 ? 18.801 7.830 -2.244 1.00 81.81 215 LEU A N 1
ATOM 1658 C CA . LEU A 1 215 ? 19.164 7.522 -0.868 1.00 81.81 215 LEU A CA 1
ATOM 1659 C C . LEU A 1 215 ? 18.494 6.227 -0.376 1.00 81.81 215 LEU A C 1
ATOM 1661 O O . LEU A 1 215 ? 17.270 6.076 -0.515 1.00 81.81 215 LEU A O 1
ATOM 1665 N N . PRO A 1 216 ? 19.263 5.330 0.269 1.00 85.94 216 PRO A N 1
ATOM 1666 C CA . PRO A 1 216 ? 18.707 4.210 1.008 1.00 85.94 216 PRO A CA 1
ATOM 1667 C C . PRO A 1 216 ? 17.762 4.706 2.106 1.00 85.94 216 PRO A C 1
ATOM 1669 O O . PRO A 1 216 ? 18.117 5.552 2.929 1.00 85.94 216 PRO A O 1
ATOM 1672 N N . ARG A 1 217 ? 16.527 4.204 2.099 1.00 86.62 217 ARG A N 1
ATOM 1673 C CA . ARG A 1 217 ? 15.492 4.487 3.106 1.00 86.62 217 ARG A CA 1
ATOM 1674 C C . ARG A 1 217 ? 14.705 3.224 3.375 1.00 86.62 217 ARG A C 1
ATOM 1676 O O . ARG A 1 217 ? 14.655 2.357 2.512 1.00 86.62 217 ARG A O 1
ATOM 1683 N N . ILE A 1 218 ? 14.024 3.148 4.509 1.00 89.31 218 ILE A N 1
ATOM 1684 C CA . ILE A 1 218 ? 13.039 2.085 4.679 1.00 89.31 218 ILE A CA 1
ATOM 1685 C C . ILE A 1 218 ? 11.938 2.285 3.644 1.00 89.31 218 ILE A C 1
ATOM 1687 O O . ILE A 1 218 ? 11.364 3.373 3.521 1.00 89.31 218 ILE A O 1
ATOM 1691 N N . ARG A 1 219 ? 11.722 1.260 2.825 1.00 90.88 219 ARG A N 1
ATOM 1692 C CA . ARG A 1 219 ? 10.739 1.273 1.746 1.00 90.88 219 ARG A CA 1
ATOM 1693 C C . ARG A 1 219 ? 9.636 0.307 2.099 1.00 90.88 219 ARG A C 1
ATOM 1695 O O . ARG A 1 219 ? 9.904 -0.823 2.497 1.00 90.88 219 ARG A O 1
ATOM 1702 N N . ILE A 1 220 ? 8.410 0.744 1.873 1.00 93.94 220 ILE A N 1
ATOM 1703 C CA . ILE A 1 220 ? 7.265 -0.138 1.748 1.00 93.94 220 ILE A CA 1
ATOM 1704 C C . ILE A 1 220 ? 6.778 -0.093 0.303 1.00 93.94 220 ILE A C 1
ATOM 1706 O O . ILE A 1 220 ? 6.748 0.976 -0.301 1.00 93.94 220 ILE A O 1
ATOM 1710 N N . ILE A 1 221 ? 6.435 -1.240 -0.272 1.00 96.25 221 ILE A N 1
ATOM 1711 C CA . ILE A 1 221 ? 5.959 -1.344 -1.654 1.00 96.25 221 ILE A CA 1
ATOM 1712 C C . ILE A 1 221 ? 4.694 -2.180 -1.690 1.00 96.25 221 ILE A C 1
ATOM 1714 O O . ILE A 1 221 ? 4.634 -3.249 -1.094 1.00 96.25 221 ILE A O 1
ATOM 1718 N N . TYR A 1 222 ? 3.706 -1.687 -2.424 1.00 97.50 222 TYR A N 1
ATOM 1719 C CA . TYR A 1 222 ? 2.477 -2.371 -2.797 1.00 97.50 222 TYR A CA 1
ATOM 1720 C C . TYR A 1 222 ? 2.711 -3.029 -4.155 1.00 97.50 222 TYR A C 1
ATOM 1722 O O . TYR A 1 222 ? 3.123 -2.350 -5.091 1.00 97.50 222 TYR A O 1
ATOM 1730 N N . GLY A 1 223 ? 2.451 -4.325 -4.281 1.00 97.62 223 GLY A N 1
ATOM 1731 C CA . GLY A 1 223 ? 2.751 -5.123 -5.466 1.00 97.62 223 GLY A CA 1
ATOM 1732 C C . GLY A 1 223 ? 1.566 -5.951 -5.950 1.00 97.62 223 GLY A C 1
ATOM 1733 O O . GLY A 1 223 ? 0.888 -6.605 -5.157 1.00 97.62 223 GLY A O 1
ATOM 1734 N N . LEU A 1 224 ? 1.342 -5.959 -7.263 1.00 97.69 224 LEU A N 1
ATOM 1735 C CA . LEU A 1 224 ? 0.400 -6.859 -7.926 1.00 97.69 224 LEU A CA 1
ATOM 1736 C C . LEU A 1 224 ? 1.115 -8.133 -8.363 1.00 97.69 224 LEU A C 1
ATOM 1738 O O . LEU A 1 224 ? 2.012 -8.069 -9.201 1.00 97.69 224 LEU A O 1
ATOM 1742 N N . ARG A 1 225 ? 0.689 -9.292 -7.864 1.00 94.62 225 ARG A N 1
ATOM 1743 C CA . ARG A 1 225 ? 1.214 -10.584 -8.319 1.00 94.62 225 ARG A CA 1
ATOM 1744 C C . ARG A 1 225 ? 0.455 -11.112 -9.551 1.00 94.62 225 ARG A C 1
ATOM 1746 O O . ARG A 1 225 ? -0.727 -10.800 -9.711 1.00 94.62 225 ARG A O 1
ATOM 1753 N N . PRO A 1 226 ? 1.073 -11.963 -10.397 1.00 90.88 226 PRO A N 1
ATOM 1754 C CA . PRO A 1 226 ? 0.418 -12.530 -11.582 1.00 90.88 226 PRO A CA 1
ATOM 1755 C C . PRO A 1 226 ? -0.770 -13.446 -11.260 1.00 90.88 226 PRO A C 1
ATOM 1757 O O . PRO A 1 226 ? -1.671 -13.608 -12.077 1.00 90.88 226 PRO A O 1
ATOM 1760 N N . ASP A 1 227 ? -0.788 -14.027 -10.060 1.00 87.31 227 ASP A N 1
ATOM 1761 C CA . ASP A 1 227 ? -1.891 -14.836 -9.528 1.00 87.31 227 ASP A CA 1
ATOM 1762 C C . ASP A 1 227 ? -3.068 -13.987 -8.996 1.00 87.31 227 ASP A C 1
ATOM 1764 O O . ASP A 1 227 ? -4.065 -14.535 -8.523 1.00 87.31 227 ASP A O 1
ATOM 1768 N N . GLY A 1 228 ? -2.979 -12.655 -9.095 1.00 90.62 228 GLY A N 1
ATOM 1769 C CA . GLY A 1 228 ? -4.000 -11.711 -8.645 1.00 90.62 228 GLY A CA 1
ATOM 1770 C C . GLY A 1 228 ? -3.947 -11.390 -7.152 1.00 90.62 228 GLY A C 1
ATOM 1771 O O . GLY A 1 228 ? -4.801 -10.640 -6.674 1.00 90.62 228 GLY A O 1
ATOM 1772 N N . GLN A 1 229 ? -2.968 -11.925 -6.414 1.00 93.44 229 GLN A N 1
ATOM 1773 C CA . GLN A 1 229 ? -2.774 -11.565 -5.014 1.00 93.44 229 GLN A CA 1
ATOM 1774 C C . GLN A 1 229 ? -2.246 -10.140 -4.867 1.00 93.44 229 GLN A C 1
ATOM 1776 O O . GLN A 1 229 ? -1.447 -9.650 -5.677 1.00 93.44 229 GLN A O 1
ATOM 1781 N N . PHE A 1 230 ? -2.666 -9.501 -3.777 1.00 96.12 230 PHE A N 1
ATOM 1782 C CA . PHE A 1 230 ? -2.078 -8.250 -3.338 1.00 96.12 230 PHE A CA 1
ATOM 1783 C C . PHE A 1 230 ? -0.904 -8.563 -2.411 1.00 96.12 230 PHE A C 1
ATOM 1785 O O . PHE A 1 230 ? -1.049 -9.328 -1.457 1.00 96.12 230 PHE A O 1
ATOM 1792 N N . SER A 1 231 ? 0.259 -7.997 -2.710 1.00 95.50 231 SER A N 1
ATOM 1793 C CA . SER A 1 231 ? 1.476 -8.181 -1.942 1.00 95.50 231 SER A CA 1
ATOM 1794 C C . SER A 1 231 ? 2.033 -6.857 -1.440 1.00 95.50 231 SER A C 1
ATOM 1796 O O . SER A 1 231 ? 1.868 -5.814 -2.064 1.00 95.50 231 SER A O 1
ATOM 1798 N N . PHE A 1 232 ? 2.722 -6.919 -0.316 1.00 95.00 232 PHE A N 1
ATOM 1799 C CA . PHE A 1 232 ? 3.392 -5.821 0.347 1.00 95.00 232 PHE A CA 1
ATOM 1800 C C . PHE A 1 232 ? 4.783 -6.303 0.711 1.00 95.00 232 PHE A C 1
ATOM 1802 O O . PHE A 1 232 ? 4.939 -7.449 1.125 1.00 95.00 232 PHE A O 1
ATOM 1809 N N . PHE A 1 233 ? 5.794 -5.454 0.616 1.00 94.81 233 PHE A N 1
ATOM 1810 C CA . PHE A 1 233 ? 7.012 -5.696 1.379 1.00 94.81 233 PHE A CA 1
ATOM 1811 C C . PHE A 1 233 ? 7.452 -4.438 2.090 1.00 94.81 233 PHE A C 1
ATOM 1813 O O . PHE A 1 233 ? 7.208 -3.340 1.597 1.00 94.81 233 PHE A O 1
ATOM 1820 N N . MET A 1 234 ? 8.122 -4.624 3.219 1.00 94.69 234 MET A N 1
ATOM 1821 C CA . MET A 1 234 ? 8.851 -3.584 3.923 1.00 94.69 234 MET A CA 1
ATOM 1822 C C . MET A 1 234 ? 10.315 -4.000 4.021 1.00 94.69 234 MET A C 1
ATOM 1824 O O . MET A 1 234 ? 10.604 -5.120 4.451 1.00 94.69 234 MET A O 1
ATOM 1828 N N . SER A 1 235 ? 11.229 -3.128 3.597 1.00 92.88 235 SER A N 1
ATOM 1829 C CA . SER A 1 235 ? 12.660 -3.407 3.687 1.00 92.88 235 SER A CA 1
ATOM 1830 C C . SER A 1 235 ? 13.110 -3.474 5.149 1.00 92.88 235 SER A C 1
ATOM 1832 O O . SER A 1 235 ? 12.615 -2.733 6.001 1.00 92.88 235 SER A O 1
ATOM 1834 N N . LYS A 1 236 ? 14.038 -4.389 5.433 1.00 88.69 236 LYS A N 1
ATOM 1835 C CA . LYS A 1 236 ? 14.665 -4.547 6.753 1.00 88.69 236 LYS A CA 1
ATOM 1836 C C . LYS A 1 236 ? 15.804 -3.578 7.000 1.00 88.69 236 LYS A C 1
ATOM 1838 O O . LYS A 1 236 ? 16.202 -3.442 8.137 1.00 88.69 236 LYS A O 1
ATOM 1843 N N . GLU A 1 237 ? 16.325 -2.968 5.939 1.00 87.25 237 GLU A N 1
ATOM 1844 C CA . GLU A 1 237 ? 17.376 -1.955 5.952 1.00 87.25 237 GLU A CA 1
ATOM 1845 C C . GLU A 1 237 ? 17.055 -0.856 4.942 1.00 87.25 237 GLU A C 1
ATOM 1847 O O . GLU A 1 237 ? 16.097 -0.951 4.156 1.00 87.25 237 GLU A O 1
ATOM 1852 N N . GLY A 1 238 ? 17.846 0.217 4.988 1.00 87.38 238 GLY A N 1
ATOM 1853 C CA . GLY A 1 238 ? 17.794 1.275 3.992 1.00 87.38 238 GLY A CA 1
ATOM 1854 C C . GLY A 1 238 ? 17.937 0.696 2.585 1.00 87.38 238 GLY A C 1
ATOM 1855 O O . GLY A 1 238 ? 18.943 0.076 2.268 1.00 87.38 238 GLY A O 1
ATOM 1856 N N . MET A 1 239 ? 16.936 0.934 1.740 1.00 89.25 239 MET A N 1
ATOM 1857 C CA . MET A 1 239 ? 16.874 0.458 0.364 1.00 89.25 239 MET A CA 1
ATOM 1858 C C . MET A 1 239 ? 16.693 1.642 -0.594 1.00 89.25 239 MET A C 1
ATOM 1860 O O . MET A 1 239 ? 15.840 2.523 -0.391 1.00 89.25 239 MET A O 1
ATOM 1864 N N . THR A 1 240 ? 17.530 1.698 -1.624 1.00 89.06 240 THR A N 1
ATOM 1865 C CA . THR A 1 240 ? 17.404 2.646 -2.739 1.00 89.06 240 THR A CA 1
ATOM 1866 C C . THR A 1 240 ? 16.192 2.298 -3.602 1.00 89.06 240 THR A C 1
ATOM 1868 O O . THR A 1 240 ? 15.642 1.196 -3.530 1.00 89.06 240 THR A O 1
ATOM 1871 N N . MET A 1 241 ? 15.765 3.222 -4.466 1.00 87.81 241 MET A N 1
ATOM 1872 C CA . MET A 1 241 ? 14.657 2.927 -5.375 1.00 87.81 241 MET A CA 1
ATOM 1873 C C . MET A 1 241 ? 14.977 1.780 -6.347 1.00 87.81 241 MET A C 1
ATOM 1875 O O . MET A 1 241 ? 14.130 0.924 -6.591 1.00 87.81 241 MET A O 1
ATOM 1879 N N . ASN A 1 242 ? 16.205 1.720 -6.868 1.00 89.88 242 ASN A N 1
ATOM 1880 C CA . ASN A 1 242 ? 16.614 0.671 -7.805 1.00 89.88 242 ASN A CA 1
ATOM 1881 C C . ASN A 1 242 ? 16.627 -0.714 -7.151 1.00 89.88 242 ASN A C 1
ATOM 1883 O O . ASN A 1 242 ? 16.198 -1.687 -7.770 1.00 89.88 242 ASN A O 1
ATOM 1887 N N . GLU A 1 243 ? 17.059 -0.812 -5.894 1.00 93.06 243 GLU A N 1
ATOM 1888 C CA . GLU A 1 243 ? 16.984 -2.061 -5.130 1.00 93.06 243 GLU A CA 1
ATOM 1889 C C . GLU A 1 243 ? 15.529 -2.462 -4.861 1.00 93.06 243 GLU A C 1
ATOM 1891 O O . GLU A 1 243 ? 15.178 -3.627 -5.043 1.00 93.06 243 GLU A O 1
ATOM 1896 N N . ALA A 1 244 ? 14.652 -1.504 -4.533 1.00 93.75 244 ALA A N 1
ATOM 1897 C CA . ALA A 1 244 ? 13.225 -1.769 -4.350 1.00 93.75 244 ALA A CA 1
ATOM 1898 C C . ALA A 1 244 ? 12.553 -2.251 -5.646 1.00 93.75 244 ALA A C 1
ATOM 1900 O O . ALA A 1 244 ? 11.751 -3.190 -5.616 1.00 93.75 244 ALA A O 1
ATOM 1901 N N . ILE A 1 245 ? 12.906 -1.662 -6.795 1.00 94.69 245 ILE A N 1
ATOM 1902 C CA . ILE A 1 245 ? 12.474 -2.133 -8.118 1.00 94.69 245 ILE A CA 1
ATOM 1903 C C . ILE A 1 245 ? 13.003 -3.549 -8.360 1.00 94.69 245 ILE A C 1
ATOM 1905 O O . ILE A 1 245 ? 12.219 -4.435 -8.691 1.00 94.69 245 ILE A O 1
ATOM 1909 N N . THR A 1 246 ? 14.295 -3.786 -8.142 1.00 95.81 246 THR A N 1
ATOM 1910 C CA . THR A 1 246 ? 14.939 -5.092 -8.361 1.00 95.81 246 THR A CA 1
ATOM 1911 C C . THR A 1 246 ? 14.283 -6.188 -7.522 1.00 95.81 246 THR A C 1
ATOM 1913 O O . THR A 1 246 ? 13.898 -7.228 -8.057 1.00 95.81 246 THR A O 1
ATOM 1916 N N . LEU A 1 247 ? 14.051 -5.937 -6.231 1.00 96.25 247 LEU A N 1
ATOM 1917 C CA . LEU A 1 247 ? 13.345 -6.866 -5.353 1.00 96.25 247 LEU A CA 1
ATOM 1918 C C . LEU A 1 247 ? 11.899 -7.091 -5.813 1.00 96.25 247 LEU A C 1
ATOM 1920 O O . LEU A 1 247 ? 11.457 -8.234 -5.901 1.00 96.25 247 LEU A O 1
ATOM 1924 N N . SER A 1 248 ? 11.172 -6.027 -6.166 1.00 97.25 248 SER A N 1
ATOM 1925 C CA . SER A 1 248 ? 9.804 -6.138 -6.697 1.00 97.25 248 SER A CA 1
ATOM 1926 C C . SER A 1 248 ? 9.746 -7.030 -7.942 1.00 97.25 248 SER A C 1
ATOM 1928 O O . SER A 1 248 ? 8.818 -7.824 -8.095 1.00 97.25 248 SER A O 1
ATOM 1930 N N . ARG A 1 249 ? 10.741 -6.914 -8.831 1.00 97.06 249 ARG A N 1
ATOM 1931 C CA . ARG A 1 249 ? 10.875 -7.749 -10.033 1.00 97.06 249 ARG A CA 1
ATOM 1932 C C . ARG A 1 249 ? 11.180 -9.203 -9.677 1.00 97.06 249 ARG A C 1
ATOM 1934 O O . ARG A 1 249 ? 10.520 -10.095 -10.202 1.00 97.06 249 ARG A O 1
ATOM 1941 N N . ARG A 1 250 ? 12.094 -9.449 -8.734 1.00 95.69 250 ARG A N 1
ATOM 1942 C CA . ARG A 1 250 ? 12.414 -10.800 -8.237 1.00 95.69 250 ARG A CA 1
ATOM 1943 C C . ARG A 1 250 ? 11.225 -11.482 -7.553 1.00 95.69 250 ARG A C 1
ATOM 1945 O O . ARG A 1 250 ? 11.045 -12.693 -7.678 1.00 95.69 250 ARG A O 1
ATOM 1952 N N . LEU A 1 251 ? 10.385 -10.707 -6.869 1.00 93.88 251 LEU A N 1
ATOM 1953 C CA . LEU A 1 251 ? 9.114 -11.167 -6.295 1.00 93.88 251 LEU A CA 1
ATOM 1954 C C . LEU A 1 251 ? 8.024 -11.409 -7.356 1.00 93.88 251 LEU A C 1
ATOM 1956 O O . LEU A 1 251 ? 6.957 -11.935 -7.030 1.00 93.88 251 LEU A O 1
ATOM 1960 N N . GLY A 1 252 ? 8.293 -11.060 -8.618 1.00 95.44 252 GLY A N 1
ATOM 1961 C CA . GLY A 1 252 ? 7.427 -11.312 -9.763 1.00 95.44 252 GLY A CA 1
ATOM 1962 C C . GLY A 1 252 ? 6.257 -10.341 -9.892 1.00 95.44 252 GLY A C 1
ATOM 1963 O O . GLY A 1 252 ? 5.251 -10.709 -10.496 1.00 95.44 252 GLY A O 1
ATOM 1964 N N . TYR A 1 253 ? 6.328 -9.139 -9.311 1.00 97.94 253 TYR A N 1
ATOM 1965 C CA . TYR A 1 253 ? 5.220 -8.190 -9.414 1.00 97.94 253 TYR A CA 1
ATOM 1966 C C . TYR A 1 253 ? 5.049 -7.666 -10.852 1.00 97.94 253 TYR A C 1
ATOM 1968 O O . TYR A 1 253 ? 6.017 -7.367 -11.547 1.00 97.94 253 TYR A O 1
ATOM 1976 N N . LEU A 1 254 ? 3.793 -7.534 -11.285 1.00 97.81 254 LEU A N 1
ATOM 1977 C CA . LEU A 1 254 ? 3.403 -6.922 -12.564 1.00 97.81 254 LEU A CA 1
ATOM 1978 C C . LEU A 1 254 ? 3.325 -5.394 -12.469 1.00 97.81 254 LEU A C 1
ATOM 1980 O O . LEU A 1 254 ? 3.517 -4.676 -13.446 1.00 97.81 254 LEU A O 1
ATOM 1984 N N . ALA A 1 255 ? 3.016 -4.887 -11.282 1.00 98.25 255 ALA A N 1
ATOM 1985 C CA . ALA A 1 255 ? 2.998 -3.469 -10.973 1.00 98.25 255 ALA A CA 1
ATOM 1986 C C . ALA A 1 255 ? 3.415 -3.289 -9.519 1.00 98.25 255 ALA A C 1
ATOM 1988 O O . ALA A 1 255 ? 3.059 -4.111 -8.671 1.00 98.25 255 ALA A O 1
ATOM 1989 N N . ALA A 1 256 ? 4.157 -2.222 -9.240 1.00 97.56 256 ALA A N 1
ATOM 1990 C CA . ALA A 1 256 ? 4.639 -1.932 -7.902 1.00 97.56 256 ALA A CA 1
ATOM 1991 C C . ALA A 1 256 ? 4.555 -0.431 -7.634 1.00 97.56 256 ALA A C 1
ATOM 1993 O O . ALA A 1 256 ? 5.160 0.357 -8.363 1.00 97.56 256 ALA A O 1
ATOM 1994 N N . TYR A 1 257 ? 3.792 -0.039 -6.612 1.00 96.00 257 TYR A N 1
ATOM 1995 C CA . TYR A 1 257 ? 3.551 1.346 -6.197 1.00 96.00 257 TYR A CA 1
ATOM 1996 C C . TYR A 1 257 ? 3.996 1.545 -4.748 1.00 96.00 257 TYR A C 1
ATOM 1998 O O . TYR A 1 257 ? 3.904 0.645 -3.922 1.00 96.00 257 TYR A O 1
ATOM 2006 N N . MET A 1 258 ? 4.471 2.738 -4.431 1.00 92.94 258 MET A N 1
ATOM 2007 C CA . MET A 1 258 ? 4.975 3.113 -3.120 1.00 92.94 258 MET A CA 1
ATOM 2008 C C . MET A 1 258 ? 3.956 4.030 -2.417 1.00 92.94 258 MET A C 1
ATOM 2010 O O . MET A 1 258 ? 3.579 5.058 -2.994 1.00 92.94 258 MET A O 1
ATOM 2014 N N . PRO A 1 259 ? 3.490 3.674 -1.206 1.00 91.88 259 PRO A N 1
ATOM 2015 C CA . PRO A 1 259 ? 2.723 4.558 -0.329 1.00 91.88 259 PRO A CA 1
ATOM 2016 C C . PRO A 1 259 ? 3.662 5.545 0.399 1.00 91.88 259 PRO A C 1
ATOM 2018 O O . PRO A 1 259 ? 4.784 5.783 -0.059 1.00 91.88 259 PRO A O 1
ATOM 2021 N N . ASP A 1 260 ? 3.233 6.150 1.515 1.00 84.44 260 ASP A N 1
ATOM 2022 C CA . ASP A 1 260 ? 4.181 6.925 2.328 1.00 84.44 260 ASP A CA 1
ATOM 2023 C C . ASP A 1 260 ? 5.274 6.008 2.904 1.00 84.44 260 ASP A C 1
ATOM 2025 O O . ASP A 1 260 ? 5.013 4.856 3.264 1.00 84.44 260 ASP A O 1
ATOM 2029 N N . HIS A 1 261 ? 6.508 6.509 2.958 1.00 83.12 261 HIS A N 1
ATOM 2030 C CA . HIS A 1 261 ? 7.694 5.682 3.196 1.00 83.12 261 HIS A CA 1
ATOM 2031 C C . HIS A 1 261 ? 8.751 6.392 4.058 1.00 83.12 261 HIS A C 1
ATOM 2033 O O . HIS A 1 261 ? 8.500 7.447 4.647 1.00 83.12 261 HIS A O 1
ATOM 2039 N N . ALA A 1 262 ? 9.953 5.810 4.136 1.00 84.25 262 ALA A N 1
ATOM 2040 C CA . ALA A 1 262 ? 11.043 6.227 5.014 1.00 84.25 262 ALA A CA 1
ATOM 2041 C C . ALA A 1 262 ? 10.610 6.136 6.484 1.00 84.25 262 ALA A C 1
ATOM 2043 O O . ALA A 1 262 ? 10.097 5.091 6.882 1.00 84.25 262 ALA A O 1
ATOM 2044 N N . SER A 1 263 ? 10.765 7.205 7.270 1.00 78.12 263 SER A N 1
ATOM 2045 C CA . SER A 1 263 ? 10.437 7.231 8.705 1.00 78.12 263 SER A CA 1
ATOM 2046 C C . SER A 1 263 ? 8.953 6.996 9.031 1.00 78.12 263 SER A C 1
ATOM 2048 O O . SER A 1 263 ? 8.595 6.806 10.192 1.00 78.12 263 SER A O 1
ATOM 2050 N N . LYS A 1 264 ? 8.083 6.975 8.015 1.00 87.19 264 LYS A N 1
ATOM 2051 C CA . LYS A 1 264 ? 6.641 6.702 8.129 1.00 87.19 264 LYS A CA 1
ATOM 2052 C C . LYS A 1 264 ? 6.255 5.272 7.756 1.00 87.19 264 LYS A C 1
ATOM 2054 O O . LYS A 1 264 ? 5.075 4.933 7.768 1.00 87.19 264 LYS A O 1
ATOM 2059 N N . SER A 1 265 ? 7.220 4.442 7.367 1.00 88.88 265 SER A N 1
ATOM 2060 C CA . SER A 1 265 ? 6.943 3.062 6.970 1.00 88.88 265 SER A CA 1
ATOM 2061 C C . SER A 1 265 ? 6.482 2.260 8.182 1.00 88.88 265 SER A C 1
ATOM 2063 O O . SER A 1 265 ? 7.084 2.354 9.253 1.00 88.88 265 SER A O 1
ATOM 2065 N N . ARG A 1 266 ? 5.423 1.465 8.017 1.00 91.81 266 ARG A N 1
ATOM 2066 C CA . ARG A 1 266 ? 4.909 0.560 9.053 1.00 91.81 266 ARG A CA 1
ATOM 2067 C C . ARG A 1 266 ? 4.553 -0.784 8.429 1.00 91.81 266 ARG A C 1
ATOM 2069 O O . ARG A 1 266 ? 3.915 -0.816 7.379 1.00 91.81 266 ARG A O 1
ATOM 2076 N N . LEU A 1 267 ? 4.930 -1.866 9.104 1.00 93.12 267 LEU A N 1
ATOM 2077 C CA . LEU A 1 267 ? 4.399 -3.213 8.906 1.00 93.12 267 LEU A CA 1
ATOM 2078 C C . LEU A 1 267 ? 4.236 -3.843 10.287 1.00 93.12 267 LEU A C 1
ATOM 2080 O O . LEU A 1 267 ? 5.215 -4.288 10.885 1.00 93.12 267 LEU A O 1
ATOM 2084 N N . ILE A 1 268 ? 3.003 -3.852 10.777 1.00 93.69 268 ILE A N 1
ATOM 2085 C CA . ILE A 1 268 ? 2.651 -4.352 12.105 1.00 93.69 268 ILE A CA 1
ATOM 2086 C C . ILE A 1 268 ? 1.881 -5.656 11.925 1.00 93.69 268 ILE A C 1
ATOM 2088 O O . ILE A 1 268 ? 0.923 -5.713 11.151 1.00 93.69 268 ILE A O 1
ATOM 2092 N N . ILE A 1 269 ? 2.289 -6.694 12.649 1.00 92.12 269 ILE A N 1
ATOM 2093 C CA . ILE A 1 269 ? 1.585 -7.978 12.717 1.00 92.12 269 ILE A CA 1
ATOM 2094 C C . ILE A 1 269 ? 1.067 -8.118 14.149 1.00 92.12 269 ILE A C 1
ATOM 2096 O O . ILE A 1 269 ? 1.883 -8.236 15.068 1.00 92.12 269 ILE A O 1
ATOM 2100 N N . PRO A 1 270 ? -0.258 -8.072 14.373 1.00 91.81 270 PRO A N 1
ATOM 2101 C CA . PRO A 1 270 ? -0.814 -8.032 15.721 1.00 91.81 270 PRO A CA 1
ATOM 2102 C C . PRO A 1 270 ? -0.358 -9.204 16.596 1.00 91.81 270 PRO A C 1
ATOM 2104 O O . PRO A 1 270 ? -0.604 -10.362 16.256 1.00 91.81 270 PRO A O 1
ATOM 2107 N N . GLY A 1 271 ? 0.266 -8.893 17.734 1.00 88.00 271 GLY A N 1
ATOM 2108 C CA . GLY A 1 271 ? 0.819 -9.866 18.683 1.00 88.00 271 GLY A CA 1
ATOM 2109 C C . GLY A 1 271 ? 2.170 -10.487 18.301 1.00 88.00 271 GLY A C 1
ATOM 2110 O O . GLY A 1 271 ? 2.739 -11.196 19.123 1.00 88.00 271 GLY A O 1
ATOM 2111 N N . GLU A 1 272 ? 2.702 -10.222 17.103 1.00 87.00 272 GLU A N 1
ATOM 2112 C CA . GLU A 1 272 ? 3.947 -10.843 16.614 1.00 87.00 272 GLU A CA 1
ATOM 2113 C C . GLU A 1 272 ? 5.038 -9.825 16.265 1.00 87.00 272 GLU A C 1
ATOM 2115 O O . GLU A 1 272 ? 6.188 -9.994 16.661 1.00 87.00 272 GLU A O 1
ATOM 2120 N N . LYS A 1 273 ? 4.688 -8.764 15.529 1.00 87.06 273 LYS A N 1
ATOM 2121 C CA . LYS A 1 273 ? 5.616 -7.714 15.093 1.00 87.06 273 LYS A CA 1
ATOM 2122 C C . LYS A 1 273 ? 5.030 -6.343 15.443 1.00 87.06 273 LYS A C 1
ATOM 2124 O O . LYS A 1 273 ? 4.133 -5.891 14.725 1.00 87.06 273 LYS A O 1
ATOM 2129 N N . PRO A 1 274 ? 5.471 -5.705 16.541 1.00 87.31 274 PRO A N 1
ATOM 2130 C CA . PRO A 1 274 ? 5.048 -4.352 16.882 1.00 87.31 274 PRO A CA 1
ATOM 2131 C C . PRO A 1 274 ? 5.734 -3.315 15.980 1.00 87.31 274 PRO A C 1
ATOM 2133 O O . PRO A 1 274 ? 6.555 -3.651 15.129 1.00 87.31 274 PRO A O 1
ATOM 2136 N N . PHE A 1 275 ? 5.388 -2.047 16.187 1.00 86.44 275 PHE A N 1
ATOM 2137 C CA . PHE A 1 275 ? 6.263 -0.924 15.865 1.00 86.44 275 PHE A CA 1
ATOM 2138 C C . PHE A 1 275 ? 6.706 -0.308 17.193 1.00 86.44 275 PHE A C 1
ATOM 2140 O O . PHE A 1 275 ? 5.868 0.154 17.968 1.00 86.44 275 PHE A O 1
ATOM 2147 N N . SER A 1 276 ? 7.998 -0.388 17.484 1.00 80.88 276 SER A N 1
ATOM 2148 C CA . SER A 1 276 ? 8.602 0.024 18.751 1.00 80.88 276 SER A CA 1
ATOM 2149 C C . SER A 1 276 ? 9.364 1.344 18.623 1.00 80.88 276 SER A C 1
ATOM 2151 O O . SER A 1 276 ? 9.637 1.828 17.524 1.00 80.88 276 SER A O 1
ATOM 2153 N N . SER A 1 277 ? 9.763 1.916 19.760 1.00 75.56 277 SER A N 1
ATOM 2154 C CA . SER A 1 277 ? 10.678 3.063 19.783 1.00 75.56 277 SER A CA 1
ATOM 2155 C C . SER A 1 277 ? 12.032 2.736 19.142 1.00 75.56 277 SER A C 1
ATOM 2157 O O . SER A 1 277 ? 12.625 3.597 18.505 1.00 75.56 277 SER A O 1
ATOM 2159 N N . GLU A 1 278 ? 12.497 1.486 19.243 1.00 78.69 278 GLU A N 1
ATOM 2160 C CA . GLU A 1 278 ? 13.729 1.034 18.583 1.00 78.69 278 GLU A CA 1
ATOM 2161 C C . GLU A 1 278 ? 13.579 1.057 17.059 1.00 78.69 278 GLU A C 1
ATOM 2163 O O . GLU A 1 278 ? 14.470 1.534 16.359 1.00 78.69 278 GLU A O 1
ATOM 2168 N N . ASP A 1 279 ? 12.423 0.628 16.540 1.00 78.75 279 ASP A N 1
ATOM 2169 C CA . ASP A 1 279 ? 12.115 0.726 15.110 1.00 78.75 279 ASP A CA 1
ATOM 2170 C C . ASP A 1 279 ? 12.093 2.192 14.654 1.00 78.75 279 ASP A C 1
ATOM 2172 O O . ASP A 1 279 ? 12.591 2.525 13.579 1.00 78.75 279 ASP A O 1
ATOM 2176 N N . ALA A 1 280 ? 11.532 3.084 15.471 1.00 75.62 280 ALA A N 1
ATOM 2177 C CA . ALA A 1 280 ? 11.499 4.514 15.196 1.00 75.62 280 ALA A CA 1
ATOM 2178 C C . ALA A 1 280 ? 12.901 5.153 15.164 1.00 75.62 280 ALA A C 1
ATOM 2180 O O . ALA A 1 280 ? 13.208 5.925 14.246 1.00 75.62 280 ALA A O 1
ATOM 2181 N N . ASP A 1 281 ? 13.761 4.811 16.122 1.00 75.06 281 ASP A N 1
ATOM 2182 C CA . ASP A 1 281 ? 15.148 5.282 16.194 1.00 75.06 281 ASP A CA 1
ATOM 2183 C C . ASP A 1 281 ? 15.980 4.748 15.031 1.00 75.06 281 ASP A C 1
ATOM 2185 O O . ASP A 1 281 ? 16.697 5.499 14.364 1.00 75.06 281 ASP A O 1
ATOM 2189 N N . TRP A 1 282 ? 15.824 3.465 14.718 1.00 76.25 282 TRP A N 1
ATOM 2190 C CA . TRP A 1 282 ? 16.483 2.836 13.584 1.00 76.25 282 TRP A CA 1
ATOM 2191 C C . TRP A 1 282 ? 16.058 3.477 12.251 1.00 76.25 282 TRP A C 1
ATOM 2193 O O . TRP A 1 282 ? 16.910 3.882 11.459 1.00 76.25 282 TRP A O 1
ATOM 2203 N N . MET A 1 283 ? 14.756 3.688 12.019 1.00 76.06 283 MET A N 1
ATOM 2204 C CA . MET A 1 283 ? 14.255 4.325 10.788 1.00 76.06 283 MET A CA 1
ATOM 2205 C C . MET A 1 283 ? 14.660 5.792 10.631 1.00 76.06 283 MET A C 1
ATOM 2207 O O . MET A 1 283 ? 14.675 6.320 9.511 1.00 76.06 283 MET A O 1
ATOM 2211 N N . SER A 1 284 ? 14.914 6.473 11.744 1.00 67.75 284 SER A N 1
ATOM 2212 C CA . SER A 1 284 ? 15.265 7.890 11.779 1.00 67.75 284 SER A CA 1
ATOM 2213 C C . SER A 1 284 ? 16.776 8.139 11.799 1.00 67.75 284 SER A C 1
ATOM 2215 O O . SER A 1 284 ? 17.192 9.299 11.830 1.00 67.75 284 SER A O 1
ATOM 2217 N N . ASN A 1 285 ? 17.602 7.085 11.736 1.00 67.44 285 ASN A N 1
ATOM 2218 C CA . ASN A 1 285 ? 19.052 7.149 11.941 1.00 67.44 285 ASN A CA 1
ATOM 2219 C C . ASN A 1 285 ? 19.428 7.834 13.276 1.00 67.44 285 ASN A C 1
ATOM 2221 O O . ASN A 1 285 ? 20.359 8.641 13.318 1.00 67.44 285 ASN A O 1
ATOM 2225 N N . GLY A 1 286 ? 18.689 7.552 14.353 1.00 59.97 286 GLY A N 1
ATOM 2226 C CA . GLY A 1 286 ? 18.938 8.090 15.696 1.00 59.97 286 GLY A CA 1
ATOM 2227 C C . GLY A 1 286 ? 18.442 9.521 15.928 1.00 59.97 286 GLY A C 1
ATOM 2228 O O . GLY A 1 286 ? 18.754 10.122 16.956 1.00 59.97 286 GLY A O 1
ATOM 2229 N N . VAL A 1 287 ? 17.672 10.094 14.996 1.00 56.59 287 VAL A N 1
ATOM 2230 C CA . VAL A 1 287 ? 17.004 11.386 15.191 1.00 56.59 287 VAL A CA 1
ATOM 2231 C C . VAL A 1 287 ? 15.593 11.123 15.714 1.00 56.59 287 VAL A C 1
ATOM 2233 O O . VAL A 1 287 ? 14.675 10.922 14.929 1.00 56.59 287 VAL A O 1
ATOM 2236 N N . LEU A 1 288 ? 15.410 11.198 17.037 1.00 50.50 288 LEU A N 1
ATOM 2237 C CA . LEU A 1 288 ? 14.165 10.903 17.782 1.00 50.50 288 LEU A CA 1
ATOM 2238 C C . LEU A 1 288 ? 12.873 11.611 17.298 1.00 50.50 288 LEU A C 1
ATOM 2240 O O . LEU A 1 288 ? 11.790 11.324 17.798 1.00 50.50 288 LEU A O 1
ATOM 2244 N N . ASN A 1 289 ? 12.942 12.502 16.306 1.00 53.53 289 ASN A N 1
ATOM 2245 C CA . ASN A 1 289 ? 11.774 13.006 15.580 1.00 53.53 289 ASN A CA 1
ATOM 2246 C C . ASN A 1 289 ? 11.374 12.034 14.458 1.00 53.53 289 ASN A C 1
ATOM 2248 O O . ASN A 1 289 ? 11.518 12.333 13.265 1.00 53.53 289 ASN A O 1
ATOM 2252 N N . TYR A 1 290 ? 10.867 10.859 14.828 1.00 66.50 290 TYR A N 1
ATOM 2253 C CA . TYR A 1 290 ? 10.219 9.981 13.860 1.00 66.50 290 TYR A CA 1
ATOM 2254 C C . TYR A 1 290 ? 8.836 10.525 13.489 1.00 66.50 290 TYR A C 1
ATOM 2256 O O . TYR A 1 290 ? 8.194 11.268 14.228 1.00 66.50 290 TYR A O 1
ATOM 2264 N N . ALA A 1 291 ? 8.380 10.194 12.285 1.00 74.31 291 ALA A N 1
ATOM 2265 C CA . ALA A 1 291 ? 7.123 10.719 11.787 1.00 74.31 291 ALA A CA 1
ATOM 2266 C C . ALA A 1 291 ? 5.955 9.852 12.273 1.00 74.31 291 ALA A C 1
ATOM 2268 O O . ALA A 1 291 ? 5.880 8.661 11.956 1.00 74.31 291 ALA A O 1
ATOM 2269 N N . HIS A 1 292 ? 5.033 10.479 12.998 1.00 82.38 292 HIS A N 1
ATOM 2270 C CA . HIS A 1 292 ? 3.738 9.910 13.368 1.00 82.38 292 HIS A CA 1
ATOM 2271 C C . HIS A 1 292 ? 2.916 9.597 12.112 1.00 82.38 292 HIS A C 1
ATOM 2273 O O . HIS A 1 292 ? 2.986 10.344 11.134 1.00 82.38 292 HIS A O 1
ATOM 2279 N N . VAL A 1 293 ? 2.142 8.512 12.100 1.00 87.44 293 VAL A N 1
ATOM 2280 C CA . VAL A 1 293 ? 1.396 8.084 10.904 1.00 87.44 293 VAL A CA 1
ATOM 2281 C C . VAL A 1 293 ? -0.105 8.147 11.188 1.00 87.44 293 VAL A C 1
ATOM 2283 O O . VAL A 1 293 ? -0.574 7.411 12.046 1.00 87.44 293 VAL A O 1
ATOM 2286 N N . PRO A 1 294 ? -0.877 8.985 10.470 1.00 91.25 294 PRO A N 1
ATOM 2287 C CA . PRO A 1 294 ? -2.303 9.163 10.733 1.00 91.25 294 PRO A CA 1
ATOM 2288 C C . PRO A 1 294 ? -3.182 8.103 10.053 1.00 91.25 294 PRO A C 1
ATOM 2290 O O . PRO A 1 294 ? -4.390 8.076 10.271 1.00 91.25 294 PRO A O 1
ATOM 2293 N N . PHE A 1 295 ? -2.592 7.277 9.180 1.00 93.00 295 PHE A N 1
ATOM 2294 C CA . PHE A 1 295 ? -3.293 6.340 8.307 1.00 93.00 295 PHE A CA 1
ATOM 2295 C C . PHE A 1 295 ? -2.576 4.987 8.265 1.00 93.00 295 PHE A C 1
ATOM 2297 O O . PHE A 1 295 ? -1.521 4.850 7.637 1.00 93.00 295 PHE A O 1
ATOM 2304 N N . LEU A 1 296 ? -3.180 3.969 8.876 1.00 95.19 296 LEU A N 1
ATOM 2305 C CA . LEU A 1 296 ? -2.759 2.575 8.752 1.00 95.19 296 LEU A CA 1
ATOM 2306 C C . LEU A 1 296 ? -3.811 1.786 7.970 1.00 95.19 296 LEU A C 1
ATOM 2308 O O . LEU A 1 296 ? -4.982 1.737 8.345 1.00 95.19 296 LEU A O 1
ATOM 2312 N N . VAL A 1 297 ? -3.399 1.137 6.882 1.00 96.12 297 VAL A N 1
ATOM 2313 C CA . VAL A 1 297 ? -4.267 0.213 6.146 1.00 96.12 297 VAL A CA 1
ATOM 2314 C C . VAL A 1 297 ? -4.353 -1.072 6.948 1.00 96.12 297 VAL A C 1
ATOM 2316 O O . VAL A 1 297 ? -3.354 -1.764 7.137 1.00 96.12 297 VAL A O 1
ATOM 2319 N N . ARG A 1 298 ? -5.558 -1.380 7.416 1.00 96.56 298 ARG A N 1
ATOM 2320 C CA . ARG A 1 298 ? -5.876 -2.548 8.232 1.00 96.56 298 ARG A CA 1
ATOM 2321 C C . ARG A 1 298 ? -6.329 -3.693 7.343 1.00 96.56 298 ARG A C 1
ATOM 2323 O O . ARG A 1 298 ? -7.316 -3.558 6.622 1.00 96.56 298 ARG A O 1
ATOM 2330 N N . MET A 1 299 ? -5.677 -4.845 7.443 1.00 95.62 299 MET A N 1
ATOM 2331 C CA . MET A 1 299 ? -6.111 -6.070 6.771 1.00 95.62 299 MET A CA 1
ATOM 2332 C C . MET A 1 299 ? -6.888 -6.953 7.739 1.00 95.62 299 MET A C 1
ATOM 2334 O O . MET A 1 299 ? -6.383 -7.318 8.795 1.00 95.62 299 MET A O 1
ATOM 2338 N N . THR A 1 300 ? -8.112 -7.335 7.395 1.00 93.88 300 THR A N 1
ATOM 2339 C CA . THR A 1 300 ? -8.977 -8.175 8.239 1.00 93.88 300 THR A CA 1
ATOM 2340 C C . THR A 1 300 ? -9.511 -9.346 7.421 1.00 93.88 300 THR A C 1
ATOM 2342 O O . THR A 1 300 ? -9.938 -9.150 6.281 1.00 93.88 300 THR A O 1
ATOM 2345 N N . PRO A 1 301 ? -9.520 -10.575 7.955 1.00 91.88 301 PRO A N 1
ATOM 2346 C CA . PRO A 1 301 ? -10.073 -11.704 7.229 1.00 91.88 301 PRO A CA 1
ATOM 2347 C C . PRO A 1 301 ? -11.590 -11.550 7.066 1.00 91.88 301 PRO A C 1
ATOM 2349 O O . PRO A 1 301 ? -12.300 -11.074 7.955 1.00 91.88 301 PRO A O 1
ATOM 2352 N N . ARG A 1 302 ? -12.110 -11.990 5.924 1.00 89.12 302 ARG A N 1
ATOM 2353 C CA . ARG A 1 302 ? -13.547 -12.092 5.678 1.00 89.12 302 ARG A CA 1
ATOM 2354 C C . ARG A 1 302 ? -14.053 -13.450 6.138 1.00 89.12 302 ARG A C 1
ATOM 2356 O O . ARG A 1 302 ? -13.372 -14.459 6.010 1.00 89.12 302 ARG A O 1
ATOM 2363 N N . ARG A 1 303 ? -15.310 -13.486 6.584 1.00 84.06 303 ARG A N 1
ATOM 2364 C CA . ARG A 1 303 ? -16.006 -14.749 6.891 1.00 84.06 303 ARG A CA 1
ATOM 2365 C C . ARG A 1 303 ? -16.257 -15.603 5.642 1.00 84.06 303 ARG A C 1
ATOM 2367 O O . ARG A 1 303 ? -16.370 -16.816 5.748 1.00 84.06 303 ARG A O 1
ATOM 2374 N N . ALA A 1 304 ? -16.389 -14.965 4.481 1.00 83.81 304 ALA A N 1
ATOM 2375 C CA . ALA A 1 304 ? -16.598 -15.609 3.191 1.00 83.81 304 ALA A CA 1
ATOM 2376 C C . ALA A 1 304 ? -15.948 -14.771 2.077 1.00 83.81 304 ALA A C 1
ATOM 2378 O O . ALA A 1 304 ? -15.893 -13.542 2.207 1.00 83.81 304 ALA A O 1
ATOM 2379 N N . PRO A 1 305 ? -15.481 -15.402 0.988 1.00 87.31 305 PRO A N 1
ATOM 2380 C CA . PRO A 1 305 ? -14.813 -14.692 -0.085 1.00 87.31 305 PRO A CA 1
ATOM 2381 C C . PRO A 1 305 ? -15.800 -13.876 -0.924 1.00 87.31 305 PRO A C 1
ATOM 2383 O O . PRO A 1 305 ? -16.887 -14.355 -1.256 1.00 87.31 305 PRO A O 1
ATOM 2386 N N . VAL A 1 306 ? -15.409 -12.665 -1.323 1.00 87.50 306 VAL A N 1
ATOM 2387 C CA . VAL A 1 306 ? -16.172 -11.864 -2.296 1.00 87.50 306 VAL A CA 1
ATOM 2388 C C . VAL A 1 306 ? -15.883 -12.311 -3.727 1.00 87.50 306 VAL A C 1
ATOM 2390 O O . VAL A 1 306 ? -14.847 -12.906 -4.015 1.00 87.50 306 VAL A O 1
ATOM 2393 N N . GLY A 1 307 ? -16.834 -12.080 -4.636 1.00 72.75 307 GLY A N 1
ATOM 2394 C CA . GLY A 1 307 ? -16.703 -12.484 -6.041 1.00 72.75 307 GLY A CA 1
ATOM 2395 C C . GLY A 1 307 ? -16.744 -13.998 -6.286 1.00 72.75 307 GLY A C 1
ATOM 2396 O O . GLY A 1 307 ? -16.716 -14.433 -7.436 1.00 72.75 307 GLY A O 1
ATOM 2397 N N . PHE A 1 308 ? -16.853 -14.810 -5.231 1.00 64.44 308 PHE A N 1
ATOM 2398 C CA . PHE A 1 308 ? -16.996 -16.254 -5.334 1.00 64.44 308 PHE A CA 1
ATOM 2399 C C . PHE A 1 308 ? -18.465 -16.595 -5.599 1.00 64.44 308 PHE A C 1
ATOM 2401 O O . PHE A 1 308 ? -19.278 -16.743 -4.687 1.00 64.44 308 PHE A O 1
ATOM 2408 N N . VAL A 1 309 ? -18.841 -16.701 -6.873 1.00 48.91 309 VAL A N 1
ATOM 2409 C CA . VAL A 1 309 ? -20.156 -17.241 -7.222 1.00 48.91 309 VAL A CA 1
ATOM 2410 C C . VAL A 1 309 ? -20.155 -18.719 -6.828 1.00 48.91 309 VAL A C 1
ATOM 2412 O O . VAL A 1 309 ? -19.420 -19.521 -7.403 1.00 48.91 309 VAL A O 1
ATOM 2415 N N . ARG A 1 310 ? -21.018 -19.095 -5.876 1.00 41.62 310 ARG A N 1
ATOM 2416 C CA . ARG A 1 310 ? -21.233 -20.469 -5.362 1.00 41.62 310 ARG A CA 1
ATOM 2417 C C . ARG A 1 310 ? -21.591 -21.512 -6.448 1.00 41.62 310 ARG A C 1
ATOM 2419 O O . ARG A 1 310 ? -21.737 -22.687 -6.134 1.00 41.62 310 ARG A O 1
ATOM 2426 N N . ASN A 1 311 ? -21.682 -21.097 -7.716 1.00 32.66 311 ASN A N 1
ATOM 2427 C CA . ASN A 1 311 ? -21.984 -21.916 -8.892 1.00 32.66 311 ASN A CA 1
ATOM 2428 C C . ASN A 1 311 ? -20.770 -22.260 -9.766 1.00 32.66 311 ASN A C 1
ATOM 2430 O O . ASN A 1 311 ? -20.945 -22.851 -10.829 1.00 32.66 311 ASN A O 1
ATOM 2434 N N . GLN A 1 312 ? -19.541 -21.996 -9.322 1.00 36.00 312 GLN A N 1
ATOM 2435 C CA . GLN A 1 312 ? -18.410 -22.790 -9.793 1.00 36.00 312 GLN A CA 1
ATOM 2436 C C . GLN A 1 312 ? -18.212 -23.952 -8.824 1.00 36.00 312 GLN A C 1
ATOM 2438 O O . GLN A 1 312 ? -17.336 -23.941 -7.962 1.00 36.00 312 GLN A O 1
ATOM 2443 N N . ARG A 1 313 ? -19.010 -25.016 -9.016 1.00 29.80 313 ARG A N 1
ATOM 2444 C CA . ARG A 1 313 ? -18.432 -26.356 -8.873 1.00 29.80 313 ARG A CA 1
ATOM 2445 C C . ARG A 1 313 ? -17.111 -26.276 -9.609 1.00 29.80 313 ARG A C 1
ATOM 2447 O O . ARG A 1 313 ? -17.139 -25.952 -10.792 1.00 29.80 313 ARG A O 1
ATOM 2454 N N . LEU A 1 314 ? -16.012 -26.485 -8.895 1.00 33.66 314 LEU A N 1
ATOM 2455 C CA . LEU A 1 314 ? -14.707 -26.810 -9.442 1.00 33.66 314 LEU A CA 1
ATOM 2456 C C . LEU A 1 314 ? -14.867 -27.392 -10.846 1.00 33.66 314 LEU A C 1
ATOM 2458 O O . LEU A 1 314 ? -15.106 -28.589 -11.015 1.00 33.66 314 LEU A O 1
ATOM 2462 N N . SER A 1 315 ? -14.723 -26.554 -11.870 1.00 31.70 315 SER A N 1
ATOM 2463 C CA . SER A 1 315 ? -14.287 -27.054 -13.148 1.00 31.70 315 SER A CA 1
ATOM 2464 C C . SER A 1 315 ? -12.823 -27.395 -12.917 1.00 31.70 315 SER A C 1
ATOM 2466 O O . SER A 1 315 ? -11.924 -26.690 -13.362 1.00 31.70 315 SER A O 1
ATOM 2468 N N . ILE A 1 316 ? -12.580 -28.547 -12.283 1.00 35.72 316 ILE A N 1
ATOM 2469 C CA . ILE A 1 316 ? -11.439 -29.412 -12.599 1.00 35.72 316 ILE A CA 1
ATOM 2470 C C . ILE A 1 316 ? -11.712 -29.968 -14.010 1.00 35.72 316 ILE A C 1
ATOM 2472 O O . ILE A 1 316 ? -11.881 -31.147 -14.278 1.00 35.72 316 ILE A O 1
ATOM 2476 N N . ARG A 1 317 ? -11.857 -29.032 -14.933 1.00 30.61 317 ARG A N 1
ATOM 2477 C CA . ARG A 1 317 ? -11.452 -29.093 -16.311 1.00 30.61 317 ARG A CA 1
ATOM 2478 C C . ARG A 1 317 ? -10.607 -27.845 -16.403 1.00 30.61 317 ARG A C 1
ATOM 2480 O O . ARG A 1 317 ? -11.063 -26.804 -16.865 1.00 30.61 317 ARG A O 1
ATOM 2487 N N . ALA A 1 318 ? -9.386 -27.954 -15.879 1.00 33.59 318 ALA A N 1
ATOM 2488 C CA . ALA A 1 318 ? -8.299 -27.193 -16.450 1.00 33.59 318 ALA A CA 1
ATOM 2489 C C . ALA A 1 318 ? -8.501 -27.299 -17.963 1.00 33.59 318 ALA A C 1
ATOM 2491 O O . ALA A 1 318 ? -8.474 -28.401 -18.522 1.00 33.59 318 ALA A O 1
ATOM 2492 N N . ARG A 1 319 ? -8.824 -26.173 -18.602 1.00 31.78 319 ARG A N 1
ATOM 2493 C CA . ARG A 1 319 ? -8.516 -25.988 -20.010 1.00 31.78 319 ARG A CA 1
ATOM 2494 C C . ARG A 1 319 ? -7.006 -26.157 -20.076 1.00 31.78 319 ARG A C 1
ATOM 2496 O O . ARG A 1 319 ? -6.256 -25.205 -19.929 1.00 31.78 319 ARG A O 1
ATOM 2503 N N . VAL A 1 320 ? -6.580 -27.408 -20.211 1.00 36.34 320 VAL A N 1
ATOM 2504 C CA . VAL A 1 320 ? -5.385 -27.744 -20.956 1.00 36.34 320 VAL A CA 1
ATOM 2505 C C . VAL A 1 320 ? -5.615 -27.040 -22.283 1.00 36.34 320 VAL A C 1
ATOM 2507 O O . VAL A 1 320 ? -6.509 -27.430 -23.037 1.00 36.34 320 VAL A O 1
ATOM 2510 N N . GLN A 1 321 ? -4.914 -25.926 -22.498 1.00 34.16 321 GLN A N 1
ATOM 2511 C CA . GLN A 1 321 ? -4.661 -25.442 -23.844 1.00 34.16 321 GLN A CA 1
ATOM 2512 C C . GLN A 1 321 ? -4.133 -26.654 -24.605 1.00 34.16 321 GLN A C 1
ATOM 2514 O O . GLN A 1 321 ? -3.061 -27.179 -24.313 1.00 34.16 321 GLN A O 1
ATOM 2519 N N . ARG A 1 322 ? -4.979 -27.191 -25.479 1.00 32.84 322 ARG A N 1
ATOM 2520 C CA . ARG A 1 322 ? -4.742 -28.451 -26.179 1.00 32.84 322 ARG A CA 1
ATOM 2521 C C . ARG A 1 322 ? -3.927 -28.248 -27.455 1.00 32.84 322 ARG A C 1
ATOM 2523 O O . ARG A 1 322 ? -3.772 -29.205 -28.199 1.00 32.84 322 ARG A O 1
ATOM 2530 N N . ASP A 1 323 ? -3.379 -27.048 -27.651 1.00 32.00 323 ASP A N 1
ATOM 2531 C CA . ASP A 1 323 ? -2.752 -26.654 -28.912 1.00 32.00 323 ASP A CA 1
ATOM 2532 C C . ASP A 1 323 ? -1.246 -26.364 -28.810 1.00 32.00 323 ASP A C 1
ATOM 2534 O O . ASP A 1 323 ? -0.574 -26.398 -29.832 1.00 32.00 323 ASP A O 1
ATOM 2538 N N . GLU A 1 324 ? -0.662 -26.214 -27.614 1.00 35.50 324 GLU A N 1
ATOM 2539 C CA . GLU A 1 324 ? 0.807 -26.067 -27.472 1.00 35.50 324 GLU A CA 1
ATOM 2540 C C . GLU A 1 324 ? 1.514 -27.365 -27.058 1.00 35.50 324 GLU A C 1
ATOM 2542 O O . GLU A 1 324 ? 2.711 -27.531 -27.257 1.00 35.50 324 GLU A O 1
ATOM 2547 N N . LEU A 1 325 ? 0.765 -28.354 -26.568 1.00 33.38 325 LEU A N 1
ATOM 2548 C CA . LEU A 1 325 ? 1.308 -29.639 -26.127 1.00 33.38 325 LEU A CA 1
ATOM 2549 C C . LEU A 1 325 ? 1.332 -30.705 -27.226 1.00 33.38 325 LEU A C 1
ATOM 2551 O O . LEU A 1 325 ? 1.592 -31.847 -26.894 1.00 33.38 325 LEU A O 1
ATOM 2555 N N . CYS A 1 326 ? 1.064 -30.383 -28.497 1.00 32.66 326 CYS A N 1
ATOM 2556 C CA . CYS A 1 326 ? 1.030 -31.366 -29.596 1.00 32.66 326 CYS A CA 1
ATOM 2557 C C . CYS A 1 326 ? 2.022 -31.088 -30.739 1.00 32.66 326 CYS A C 1
ATOM 2559 O O . CYS A 1 326 ? 2.029 -31.844 -31.709 1.00 32.66 326 CYS A O 1
ATOM 2561 N N . GLN A 1 327 ? 2.877 -30.062 -30.643 1.00 36.84 327 GLN A N 1
ATOM 2562 C CA . GLN A 1 327 ? 3.888 -29.788 -31.681 1.00 36.84 327 GLN A CA 1
ATOM 2563 C C . GLN A 1 327 ? 5.334 -30.133 -31.291 1.00 36.84 327 GLN A C 1
ATOM 2565 O O . GLN A 1 327 ? 6.167 -30.285 -32.178 1.00 36.84 327 GLN A O 1
ATOM 2570 N N . GLU A 1 328 ? 5.622 -30.418 -30.018 1.00 36.97 328 GLU A N 1
ATOM 2571 C CA . GLU A 1 328 ? 6.947 -30.893 -29.568 1.00 36.97 328 GLU A CA 1
ATOM 2572 C C . GLU A 1 328 ? 7.017 -32.416 -29.328 1.00 36.97 328 GLU A C 1
ATOM 2574 O O . GLU A 1 328 ? 7.857 -32.919 -28.588 1.00 36.97 328 GLU A O 1
ATOM 2579 N N . TRP A 1 329 ? 6.151 -33.208 -29.969 1.00 39.47 329 TRP A N 1
ATOM 2580 C CA . TRP A 1 329 ? 6.138 -34.673 -29.811 1.00 39.47 329 TRP A CA 1
ATOM 2581 C C . TRP A 1 329 ? 7.076 -35.386 -30.788 1.00 39.47 329 TRP A C 1
ATOM 2583 O O . TRP A 1 329 ? 6.676 -36.281 -31.534 1.00 39.47 329 TRP A O 1
ATOM 2593 N N . ARG A 1 330 ? 8.358 -35.015 -30.768 1.00 36.72 330 ARG A N 1
ATOM 2594 C CA . ARG A 1 330 ? 9.435 -35.825 -31.356 1.00 36.72 330 ARG A CA 1
ATOM 2595 C C . ARG A 1 330 ? 10.585 -35.951 -30.367 1.00 36.72 330 ARG A C 1
ATOM 2597 O O . ARG A 1 330 ? 11.584 -35.254 -30.466 1.00 36.72 330 ARG A O 1
ATOM 2604 N N . GLY A 1 331 ? 10.428 -36.885 -29.433 1.00 48.78 331 GLY A N 1
ATOM 2605 C CA . GLY A 1 331 ? 11.511 -37.355 -28.573 1.00 48.78 331 GLY A CA 1
ATOM 2606 C C . GLY A 1 331 ? 11.202 -37.186 -27.095 1.00 48.78 331 GLY A C 1
ATOM 2607 O O . GLY A 1 331 ? 11.541 -36.175 -26.497 1.00 48.78 331 GLY A O 1
ATOM 2608 N N . CYS A 1 332 ? 10.593 -38.198 -26.479 1.00 40.09 332 CYS A N 1
ATOM 2609 C CA . CYS A 1 332 ? 10.620 -38.325 -25.027 1.00 40.09 332 CYS A CA 1
ATOM 2610 C C . CYS A 1 332 ? 10.971 -39.760 -24.631 1.00 40.09 332 CYS A C 1
ATOM 2612 O O . CYS A 1 332 ? 10.297 -40.721 -24.998 1.00 40.09 332 CYS A O 1
ATOM 2614 N N . ASP A 1 333 ? 12.061 -39.838 -23.878 1.00 49.84 333 ASP A N 1
ATOM 2615 C CA . ASP A 1 333 ? 12.641 -40.985 -23.200 1.00 49.84 333 ASP A CA 1
ATOM 2616 C C . ASP A 1 333 ? 11.687 -41.501 -22.101 1.00 49.84 333 ASP A C 1
ATOM 2618 O O . ASP A 1 333 ? 11.430 -40.851 -21.084 1.00 49.84 333 ASP A O 1
ATOM 2622 N N . TRP A 1 334 ? 11.110 -42.680 -22.338 1.00 38.69 334 TRP A N 1
ATOM 2623 C CA . TRP A 1 334 ? 10.109 -43.341 -21.488 1.00 38.69 334 TRP A CA 1
ATOM 2624 C C . TRP A 1 334 ? 10.509 -43.517 -20.000 1.00 38.69 334 TRP A C 1
ATOM 2626 O O . TRP A 1 334 ? 9.669 -43.279 -19.124 1.00 38.69 334 TRP A O 1
ATOM 2636 N N . PRO A 1 335 ? 11.767 -43.851 -19.651 1.00 45.66 335 PRO A N 1
ATOM 2637 C CA . PRO A 1 335 ? 12.222 -43.987 -18.267 1.00 45.66 335 PRO A CA 1
ATOM 2638 C C . PRO A 1 335 ? 12.053 -42.714 -17.426 1.00 45.66 335 PRO A C 1
ATOM 2640 O O . PRO A 1 335 ? 11.593 -42.782 -16.283 1.00 45.66 335 PRO A O 1
ATOM 2643 N N . SER A 1 336 ? 12.351 -41.536 -17.979 1.00 48.00 336 SER A N 1
ATOM 2644 C CA . SER A 1 336 ? 12.273 -40.268 -17.236 1.00 48.00 336 SER A CA 1
ATOM 2645 C C . SER A 1 336 ? 10.841 -39.713 -17.118 1.00 48.00 336 SER A C 1
ATOM 2647 O O . SER A 1 336 ? 10.571 -38.838 -16.285 1.00 48.00 336 SER A O 1
ATOM 2649 N N . MET A 1 337 ? 9.887 -40.268 -17.872 1.00 40.41 337 MET A N 1
ATOM 2650 C CA . MET A 1 337 ? 8.446 -40.044 -17.694 1.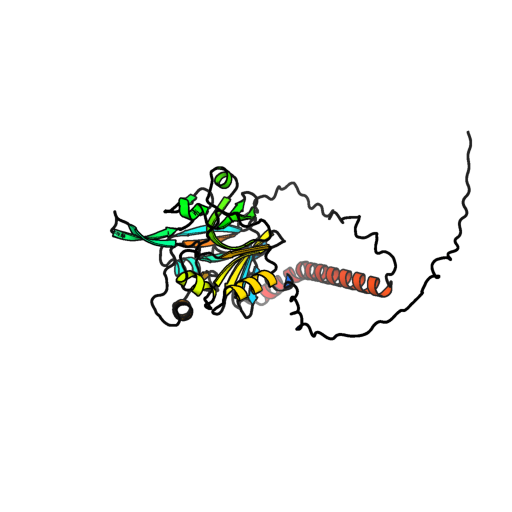00 40.41 337 MET A CA 1
ATOM 2651 C C . MET A 1 337 ? 7.865 -40.932 -16.584 1.00 40.41 337 MET A C 1
ATOM 2653 O O . MET A 1 337 ? 7.102 -40.448 -15.744 1.00 40.41 337 MET A O 1
ATOM 2657 N N . VAL A 1 338 ? 8.277 -42.202 -16.518 1.00 43.50 338 VAL A N 1
ATOM 2658 C CA . VAL A 1 338 ? 7.843 -43.139 -15.468 1.00 43.50 338 VAL A CA 1
ATOM 2659 C C . VAL A 1 338 ? 8.328 -42.689 -14.089 1.00 43.50 338 VAL A C 1
ATOM 2661 O O . VAL A 1 338 ? 7.556 -42.744 -13.135 1.00 43.50 338 VAL A O 1
ATOM 2664 N N . ILE A 1 339 ? 9.548 -42.151 -13.979 1.00 49.75 339 ILE A N 1
ATOM 2665 C CA . ILE A 1 339 ? 10.063 -41.590 -12.717 1.00 49.75 339 ILE A CA 1
ATOM 2666 C C . ILE A 1 339 ? 9.211 -40.393 -12.260 1.00 49.75 339 ILE A C 1
ATOM 2668 O O . ILE A 1 339 ? 8.784 -40.352 -11.111 1.00 49.75 339 ILE A O 1
ATOM 2672 N N . ARG A 1 340 ? 8.846 -39.474 -13.165 1.00 46.81 340 ARG A N 1
ATOM 2673 C CA . ARG A 1 340 ? 8.018 -38.295 -12.832 1.00 46.81 340 ARG A CA 1
ATOM 2674 C C . ARG A 1 340 ? 6.573 -38.642 -12.470 1.00 46.81 340 ARG A C 1
ATOM 2676 O O . ARG A 1 340 ? 5.976 -37.980 -11.619 1.00 46.81 340 ARG A O 1
ATOM 2683 N N . ILE A 1 341 ? 6.004 -39.673 -13.095 1.00 47.97 341 ILE A N 1
ATOM 2684 C CA . ILE A 1 341 ? 4.683 -40.204 -12.728 1.00 47.97 341 ILE A CA 1
ATOM 2685 C C . ILE A 1 341 ? 4.763 -40.915 -11.374 1.00 47.97 341 ILE A C 1
ATOM 2687 O O . ILE A 1 341 ? 3.904 -40.688 -10.523 1.00 47.97 341 ILE A O 1
ATOM 2691 N N . ARG A 1 342 ? 5.813 -41.713 -11.142 1.00 39.69 342 ARG A N 1
ATOM 2692 C CA . ARG A 1 342 ? 6.054 -42.393 -9.865 1.00 39.69 342 ARG A CA 1
ATOM 2693 C C . ARG A 1 342 ? 6.199 -41.394 -8.723 1.00 39.69 342 ARG A C 1
ATOM 2695 O O . ARG A 1 342 ? 5.538 -41.569 -7.707 1.00 39.69 342 ARG A O 1
ATOM 2702 N N . ASP A 1 343 ? 6.986 -40.339 -8.897 1.00 44.91 343 ASP A N 1
ATOM 2703 C CA . ASP A 1 343 ? 7.228 -39.345 -7.848 1.00 44.91 343 ASP A CA 1
ATOM 2704 C C . ASP A 1 343 ? 5.953 -38.537 -7.539 1.00 44.91 343 ASP A C 1
ATOM 2706 O O . ASP A 1 343 ? 5.600 -38.363 -6.376 1.00 44.91 343 ASP A O 1
ATOM 2710 N N . ARG A 1 344 ? 5.151 -38.187 -8.558 1.00 46.12 344 ARG A N 1
ATOM 2711 C CA . ARG A 1 344 ? 3.835 -37.543 -8.356 1.00 46.12 344 ARG A CA 1
ATOM 2712 C C . ARG A 1 344 ? 2.793 -38.451 -7.701 1.00 46.12 344 ARG A C 1
ATOM 2714 O O . ARG A 1 344 ? 1.920 -37.960 -6.984 1.00 46.12 344 ARG A O 1
ATOM 2721 N N . LEU A 1 345 ? 2.838 -39.758 -7.958 1.00 42.59 345 LEU A N 1
ATOM 2722 C CA . LEU A 1 345 ? 1.982 -40.730 -7.273 1.00 42.59 345 LEU A CA 1
ATOM 2723 C C . LEU A 1 345 ? 2.455 -40.968 -5.832 1.00 42.59 345 LEU A C 1
ATOM 2725 O O . LEU A 1 345 ? 1.615 -41.142 -4.951 1.00 42.59 345 LEU A O 1
ATOM 2729 N N . ARG A 1 346 ? 3.766 -40.892 -5.574 1.00 38.91 346 ARG A N 1
ATOM 2730 C CA . ARG A 1 346 ? 4.360 -40.976 -4.232 1.00 38.91 346 ARG A CA 1
ATOM 2731 C C . ARG A 1 346 ? 3.935 -39.795 -3.358 1.00 38.91 346 ARG A C 1
ATOM 2733 O O . ARG A 1 346 ? 3.478 -40.020 -2.244 1.00 38.91 346 ARG A O 1
ATOM 2740 N N . ASP A 1 347 ? 3.958 -38.576 -3.895 1.00 41.91 347 ASP A N 1
ATOM 2741 C CA . ASP A 1 347 ? 3.504 -37.370 -3.184 1.00 41.91 347 ASP A CA 1
ATOM 2742 C C . ASP A 1 347 ? 2.006 -37.430 -2.837 1.00 41.91 347 ASP A C 1
ATOM 2744 O O . ASP A 1 347 ? 1.589 -37.045 -1.745 1.00 41.91 347 ASP A O 1
ATOM 2748 N N . ARG A 1 348 ? 1.179 -37.978 -3.738 1.00 47.00 348 ARG A N 1
ATOM 2749 C CA . ARG A 1 348 ? -0.260 -38.174 -3.487 1.00 47.00 348 ARG A CA 1
ATOM 2750 C C . ARG A 1 348 ? -0.541 -39.281 -2.476 1.00 47.00 348 ARG A C 1
ATOM 2752 O O . ARG A 1 348 ? -1.462 -39.135 -1.677 1.00 47.00 348 ARG A O 1
ATOM 2759 N N . ALA A 1 349 ? 0.242 -40.358 -2.493 1.00 40.56 349 ALA A N 1
ATOM 2760 C CA . ALA A 1 349 ? 0.137 -41.427 -1.509 1.00 40.56 349 ALA A CA 1
ATOM 2761 C C . ALA A 1 349 ? 0.549 -40.941 -0.112 1.00 40.56 349 ALA A C 1
ATOM 2763 O O . ALA A 1 349 ? -0.130 -41.266 0.851 1.00 40.56 349 ALA A O 1
ATOM 2764 N N . ILE A 1 350 ? 1.583 -40.101 0.005 1.00 40.94 350 ILE A N 1
ATOM 2765 C CA . ILE A 1 350 ? 2.023 -39.525 1.287 1.00 40.94 350 ILE A CA 1
ATOM 2766 C C . ILE A 1 350 ? 0.946 -38.605 1.880 1.00 40.94 350 ILE A C 1
ATOM 2768 O O . ILE A 1 350 ? 0.651 -38.706 3.065 1.00 40.94 350 ILE A O 1
ATOM 2772 N N . ILE A 1 351 ? 0.297 -37.772 1.060 1.00 43.88 351 ILE A N 1
ATOM 2773 C CA . ILE A 1 351 ? -0.794 -36.889 1.513 1.00 43.88 351 ILE A CA 1
ATOM 2774 C C . ILE A 1 351 ? -2.042 -37.694 1.911 1.00 43.88 351 ILE A C 1
ATOM 2776 O O . ILE A 1 351 ? -2.675 -37.396 2.923 1.00 43.88 351 ILE A O 1
ATOM 2780 N N . ALA A 1 352 ? -2.389 -38.732 1.145 1.00 44.81 352 ALA A N 1
ATOM 2781 C CA . ALA A 1 352 ? -3.533 -39.590 1.450 1.00 44.81 352 ALA A CA 1
ATOM 2782 C C . ALA A 1 352 ? -3.294 -40.458 2.698 1.00 44.81 352 ALA A C 1
ATOM 2784 O O . ALA A 1 352 ? -4.208 -40.646 3.499 1.00 44.81 352 ALA A O 1
ATOM 2785 N N . VAL A 1 353 ? -2.066 -40.950 2.891 1.00 38.53 353 VAL A N 1
ATOM 2786 C CA . VAL A 1 353 ? -1.665 -41.706 4.084 1.00 38.53 353 VAL A CA 1
ATOM 2787 C C . VAL A 1 353 ? -1.599 -40.791 5.309 1.00 38.53 353 VAL A C 1
ATOM 2789 O O . VAL A 1 353 ? -2.112 -41.187 6.346 1.00 38.53 353 VAL A O 1
ATOM 2792 N N . ASP A 1 354 ? -1.086 -39.558 5.205 1.00 42.84 354 ASP A N 1
ATOM 2793 C CA . ASP A 1 354 ? -1.090 -38.586 6.316 1.00 42.84 354 ASP A CA 1
ATOM 2794 C C . ASP A 1 354 ? -2.521 -38.220 6.750 1.00 42.84 354 ASP A C 1
ATOM 2796 O O . ASP A 1 354 ? -2.828 -38.195 7.943 1.00 42.84 354 ASP A O 1
ATOM 2800 N N . GLN A 1 355 ? -3.444 -38.035 5.798 1.00 47.22 355 GLN A N 1
ATOM 2801 C CA . GLN A 1 355 ? -4.861 -37.815 6.111 1.00 47.22 355 GLN A CA 1
ATOM 2802 C C . GLN A 1 355 ? -5.538 -39.043 6.734 1.00 47.22 355 GLN A C 1
ATOM 2804 O O . GLN A 1 355 ? -6.306 -38.885 7.684 1.00 47.22 355 GLN A O 1
ATOM 2809 N N . ALA A 1 356 ? -5.254 -40.254 6.245 1.00 43.34 356 ALA A N 1
ATOM 2810 C CA . ALA A 1 356 ? -5.817 -41.487 6.799 1.00 43.34 356 ALA A CA 1
ATOM 2811 C C . ALA A 1 356 ? -5.276 -41.786 8.209 1.00 43.34 356 ALA A C 1
ATOM 2813 O O . ALA A 1 356 ? -6.041 -42.152 9.102 1.00 43.34 356 ALA A O 1
ATOM 2814 N N . VAL A 1 357 ? -3.979 -41.552 8.430 1.00 42.66 357 VAL A N 1
ATOM 2815 C CA . VAL A 1 357 ? -3.312 -41.658 9.734 1.00 42.66 357 VAL A CA 1
ATOM 2816 C C . VAL A 1 357 ? -3.914 -40.655 10.718 1.00 42.66 357 VAL A C 1
ATOM 2818 O O . VAL A 1 357 ? -4.308 -41.057 11.808 1.00 42.66 357 VAL A O 1
ATOM 2821 N N . ARG A 1 358 ? -4.107 -39.384 10.335 1.00 51.50 358 ARG A N 1
ATOM 2822 C CA . ARG A 1 358 ? -4.758 -38.381 11.203 1.00 51.50 358 ARG A CA 1
ATOM 2823 C C . ARG A 1 358 ? -6.213 -38.724 11.522 1.00 51.50 358 ARG A C 1
ATOM 2825 O O . ARG A 1 358 ? -6.635 -38.556 12.657 1.00 51.50 358 ARG A O 1
ATOM 2832 N N . GLN A 1 359 ? -6.987 -39.233 10.564 1.00 56.31 359 GLN A N 1
ATOM 2833 C CA . GLN A 1 359 ? -8.390 -39.582 10.818 1.00 56.31 359 GLN A CA 1
ATOM 2834 C C . GLN A 1 359 ? -8.554 -40.807 11.730 1.00 56.31 359 GLN A C 1
ATOM 2836 O O . GLN A 1 359 ? -9.523 -40.862 12.486 1.00 56.31 359 GLN A O 1
ATOM 2841 N N . GLN A 1 360 ? -7.627 -41.771 11.688 1.00 48.81 360 GLN A N 1
ATOM 2842 C CA . GLN A 1 360 ? -7.733 -43.001 12.483 1.00 48.81 360 GLN A CA 1
ATOM 2843 C C . GLN A 1 360 ? -6.983 -42.952 13.822 1.00 48.81 360 GLN A C 1
ATOM 2845 O O . GLN A 1 360 ? -7.481 -43.501 14.805 1.00 48.81 360 GLN A O 1
ATOM 2850 N N . LEU A 1 361 ? -5.816 -42.300 13.895 1.00 43.62 361 LEU A N 1
ATOM 2851 C CA . LEU A 1 361 ? -4.985 -42.272 15.108 1.00 43.62 361 LEU A CA 1
ATOM 2852 C C . LEU A 1 361 ? -5.285 -41.090 16.031 1.00 43.62 361 LEU A C 1
ATOM 2854 O O . LEU A 1 361 ? -5.128 -41.247 17.240 1.00 43.62 361 LEU A O 1
ATOM 2858 N N . GLN A 1 362 ? -5.770 -39.949 15.523 1.00 51.84 362 GLN A N 1
ATOM 2859 C CA . GLN A 1 362 ? -6.066 -38.783 16.369 1.00 51.84 362 GLN A CA 1
ATOM 2860 C C . GLN A 1 362 ? -7.087 -39.097 17.480 1.00 51.84 362 GLN A C 1
ATOM 2862 O O . GLN A 1 362 ? -6.790 -38.815 18.636 1.00 51.84 362 GLN A O 1
ATOM 2867 N N . PRO A 1 363 ? -8.199 -39.817 17.226 1.00 58.34 363 PRO A N 1
ATOM 2868 C CA . PRO A 1 363 ? -9.144 -40.167 18.289 1.00 58.34 363 PRO A CA 1
ATOM 2869 C C . PRO A 1 363 ? -8.580 -41.164 19.316 1.00 58.34 363 PRO A C 1
ATOM 2871 O O . PRO A 1 363 ? -9.111 -41.291 20.418 1.00 58.34 363 PRO A O 1
ATOM 2874 N N . ALA A 1 364 ? -7.558 -41.946 18.955 1.00 49.78 364 ALA A N 1
ATOM 2875 C CA . ALA A 1 364 ? -6.880 -42.860 19.876 1.00 49.78 364 ALA A CA 1
ATOM 2876 C C . ALA A 1 364 ? -5.834 -42.118 20.722 1.00 49.78 364 ALA A C 1
ATOM 2878 O O . ALA A 1 364 ? -5.749 -42.360 21.923 1.00 49.78 364 ALA A O 1
ATOM 2879 N N . LEU A 1 365 ? -5.107 -41.177 20.115 1.00 45.62 365 LEU A N 1
ATOM 2880 C CA . LEU A 1 365 ? -4.155 -40.297 20.789 1.00 45.62 365 LEU A CA 1
ATOM 2881 C C . LEU A 1 365 ? -4.862 -39.347 21.760 1.00 45.62 365 LEU A C 1
ATOM 2883 O O . LEU A 1 365 ? -4.439 -39.244 22.904 1.00 45.62 365 LEU A O 1
ATOM 2887 N N . ASP A 1 366 ? -5.982 -38.741 21.364 1.00 58.81 366 ASP A N 1
ATOM 2888 C CA . ASP A 1 366 ? -6.768 -37.856 22.235 1.00 58.81 366 ASP A CA 1
ATOM 2889 C C . ASP A 1 366 ? -7.309 -38.615 23.461 1.00 58.81 366 ASP A C 1
ATOM 2891 O O . ASP A 1 366 ? -7.307 -38.100 24.578 1.00 58.81 366 ASP A O 1
ATOM 2895 N N . ARG A 1 367 ? -7.708 -39.884 23.280 1.00 56.44 367 ARG A N 1
ATOM 2896 C CA . ARG A 1 367 ? -8.123 -40.765 24.385 1.00 56.44 367 ARG A CA 1
ATOM 2897 C C . ARG A 1 367 ? -6.955 -41.196 25.269 1.00 56.44 367 ARG A C 1
ATOM 2899 O O . ARG A 1 367 ? -7.122 -41.268 26.481 1.00 56.44 367 ARG A O 1
ATOM 2906 N N . PHE A 1 368 ? -5.791 -41.466 24.682 1.00 47.88 368 PHE A N 1
ATOM 2907 C CA . PHE A 1 368 ? -4.576 -41.804 25.420 1.00 47.88 368 PHE A CA 1
ATOM 2908 C C . PHE A 1 368 ? -4.115 -40.631 26.296 1.00 47.88 368 PHE A C 1
ATOM 2910 O O . PHE A 1 368 ? -3.896 -40.819 27.489 1.00 47.88 368 PHE A O 1
ATOM 2917 N N . 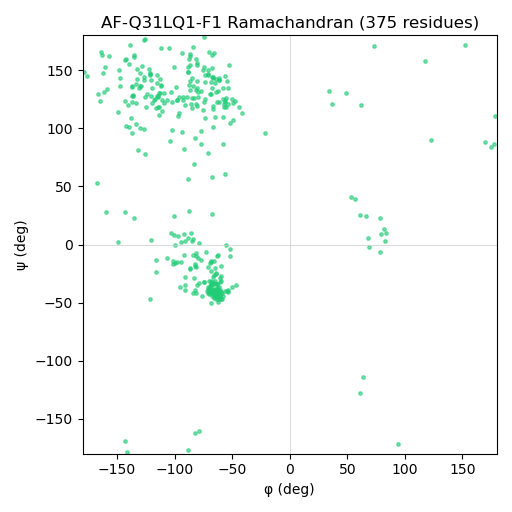TRP A 1 369 ? -4.076 -39.411 25.753 1.00 46.72 369 TRP A N 1
ATOM 2918 C CA . TRP A 1 369 ? -3.667 -38.213 26.493 1.00 46.72 369 TRP A CA 1
ATOM 2919 C C . TRP A 1 369 ? -4.672 -37.787 27.568 1.00 46.72 369 TRP A C 1
ATOM 2921 O O . TRP A 1 369 ? -4.266 -37.384 28.660 1.00 46.72 369 TRP A O 1
ATOM 2931 N N . ALA A 1 370 ? -5.974 -37.952 27.308 1.00 54.56 370 ALA A N 1
ATOM 2932 C CA . ALA A 1 370 ? -7.016 -37.758 28.318 1.00 54.56 370 ALA A CA 1
ATOM 2933 C C . ALA A 1 370 ? -6.918 -38.777 29.470 1.00 54.56 370 ALA A C 1
ATOM 2935 O O . ALA A 1 370 ? -7.251 -38.454 30.609 1.00 54.56 370 ALA A O 1
ATOM 2936 N N . TRP A 1 371 ? -6.443 -39.995 29.192 1.00 45.00 371 TRP A N 1
ATOM 2937 C CA . TRP A 1 371 ? -6.259 -41.045 30.194 1.00 45.00 371 TRP A CA 1
ATOM 2938 C C . TRP A 1 371 ? -4.987 -40.857 31.036 1.00 45.00 371 TRP A C 1
ATOM 2940 O O . TRP A 1 371 ? -4.998 -41.155 32.228 1.00 45.00 371 TRP A O 1
ATOM 2950 N N . THR A 1 372 ? -3.910 -40.307 30.466 1.00 50.88 372 THR A N 1
ATOM 2951 C CA . THR A 1 372 ? -2.641 -40.075 31.184 1.00 50.88 372 THR A CA 1
ATOM 2952 C C . THR A 1 372 ? -2.597 -38.771 31.994 1.00 50.88 372 THR A C 1
ATOM 2954 O O . THR A 1 372 ? -1.552 -38.443 32.548 1.00 50.88 372 THR A O 1
ATOM 2957 N N . GLY A 1 373 ? -3.699 -38.013 32.075 1.00 47.16 373 GLY A N 1
ATOM 2958 C CA . GLY A 1 373 ? -3.808 -36.823 32.932 1.00 47.16 373 GLY A CA 1
ATOM 2959 C C . GLY A 1 373 ? -2.909 -35.640 32.540 1.00 47.16 373 GLY A C 1
ATOM 2960 O O . GLY A 1 373 ? -2.576 -34.823 33.394 1.00 47.16 373 GLY A O 1
ATOM 2961 N N . GLY A 1 374 ? -2.501 -35.535 31.271 1.00 37.31 374 GLY A N 1
ATOM 2962 C CA . GLY A 1 374 ? -1.626 -34.462 30.787 1.00 37.31 374 GLY A CA 1
ATOM 2963 C C . GLY A 1 374 ? -2.403 -33.302 30.162 1.00 37.31 374 GLY A C 1
ATOM 2964 O O . GLY A 1 374 ? -3.002 -33.457 29.102 1.00 37.31 374 GLY A O 1
ATOM 2965 N N . SER A 1 375 ? -2.366 -32.134 30.803 1.00 41.84 375 SER A N 1
ATOM 2966 C CA . SER A 1 375 ? -2.823 -30.838 30.277 1.00 41.84 375 SER A CA 1
ATOM 2967 C C . SER A 1 375 ? -1.993 -30.391 29.064 1.00 41.84 375 SER A C 1
ATOM 2969 O O . SER A 1 375 ? -0.764 -30.404 29.126 1.00 41.84 375 SER A O 1
ATOM 2971 N N . SER A 1 376 ? -2.651 -29.979 27.977 1.00 35.84 376 SER A N 1
ATOM 2972 C CA . SER A 1 376 ? -2.001 -29.581 26.720 1.00 35.84 376 SER A CA 1
ATOM 2973 C C . SER A 1 376 ? -1.469 -28.142 26.755 1.00 35.84 376 SER A C 1
ATOM 2975 O O . SER A 1 376 ? -2.254 -27.207 26.939 1.00 35.84 376 SER A O 1
ATOM 2977 N N . LEU A 1 377 ? -0.156 -27.999 26.541 1.00 31.80 377 LEU A N 1
ATOM 2978 C CA . LEU A 1 377 ? 0.507 -26.800 26.010 1.00 31.80 377 LEU A CA 1
ATOM 2979 C C . LEU A 1 377 ? 0.158 -26.591 24.532 1.00 31.80 377 LEU A C 1
ATOM 2981 O O . LEU A 1 377 ? 0.057 -27.616 23.816 1.00 31.80 377 LEU A O 1
#

Solvent-accessible surface area (backbone atoms only — not comparable to full-atom values): 21623 Å² total; per-residue (Å²): 141,78,90,81,90,87,89,88,86,83,90,87,89,89,88,87,84,89,83,86,87,85,88,85,90,84,82,87,80,93,76,90,73,81,80,81,78,78,79,69,72,58,62,62,79,82,64,54,36,56,64,54,77,63,101,82,52,81,58,50,68,55,39,63,74,22,59,26,21,40,27,82,51,94,62,27,43,33,43,36,28,35,45,27,21,34,44,65,43,76,47,73,45,70,74,45,50,66,60,52,24,66,34,80,72,41,67,35,34,32,39,24,53,26,62,46,85,42,68,39,89,87,77,71,43,80,42,71,41,42,45,13,28,37,29,39,64,88,49,70,48,72,22,83,50,59,71,62,9,40,19,10,18,24,43,33,29,30,65,48,24,52,67,45,80,48,75,23,55,81,43,75,70,50,59,74,49,26,32,28,34,45,18,20,15,27,68,80,47,51,77,85,53,84,85,58,91,71,58,54,41,71,51,71,86,43,72,76,47,53,51,57,43,72,41,59,26,36,43,37,38,43,29,36,36,87,87,50,29,48,30,37,37,37,41,72,47,63,38,26,50,67,55,51,50,51,50,41,49,34,69,44,39,48,30,36,34,28,44,32,44,35,50,41,46,48,70,30,27,38,84,78,33,66,72,48,73,64,56,40,28,62,54,36,77,67,41,84,81,45,51,80,49,37,43,32,36,32,31,28,57,46,97,62,55,40,65,63,65,89,81,64,67,80,68,86,59,72,77,67,71,78,74,74,80,68,77,74,82,80,82,79,68,64,70,69,50,52,52,56,52,50,52,55,50,49,56,51,49,51,56,52,48,53,53,52,47,50,70,64,46,45,70,54,50,55,50,49,42,65,69,69,72,62,83,85,129

pLDDT: mean 71.4, std 25.47, range [24.47, 98.25]

Radius of gyration: 28.16 Å; Cα contacts (8 Å, |Δi|>4): 645; chains: 1; bounding box: 65×81×83 Å

Nearest PDB structures (foldseek):
  6pky-assembly1_A  TM=7.026E-01  e=2.281E-07  Cavia porcellus
  6pky-assembly2_C  TM=6.940E-01  e=2.554E-07  Cavia porcellus
  6pky-assembly2_D  TM=6.743E-01  e=9.360E-07  Cavia porcellus
  6pki-assembly2_C  TM=6.379E-01  e=9.903E-07  Danio rerio
  6pki-assembly1_A  TM=6.345E-01  e=1.313E-06  Danio rerio